Protein AF-A0AAN6LV69-F1 (afdb_monomer_lite)

InterPro domains:
  IPR002156 Ribonuclease H domain [PF00075] (558-699)
  IPR002156 Ribonuclease H domain [PS50879] (555-702)
  IPR012337 Ribonuclease H-like superfamily [SSF53098] (552-701)
  IPR036397 Ribonuclease H superfamily [G3DSA:3.30.420.10] (544-709)
  IPR053018 Elsinochrome Biosynthesis-Associated [PTHR37577] (8-251)

Sequence (725 aa):
MTVDFSGNCSVVPDTTPTDAGVAGAGTLLSFIITNFISLGLSAIIILLGLRKSTSAPICRKLLLSFSDQQIITGIGIQSIGLAKMKYMVPYHFFIIWLLSLLSTATNLATLLALVNDFKRDWVLRWLRQFFMLVNLLLGVLSGIFILQSVMKNLEPTLPIACVWEVEKRGTPSNAALSVAGTIAVIAGQVIVFVLSTLYLHTRTNPRWMKSLQAVGLVILFAMGVGATLRVVMTADQMHPTTNVEQLLDASVHQIWGSPRLANSKTNNLTLVPRNQQSYQQDIFTNGHQDPGSPRSGITSTPRRLLNSFSQEGTSRPLWNAASDLSERVLYSETPSVAPFAVSRKQDAAVAPHVALDVSAQDRENVEKNPFSYHARRLLSNRASESLQTRLAIALQNRSIAYQKMGKRAQIPMYTGPPKTRNEVQRRRSQHHVKPTVPPKARHEVRVRRSQYHVKPQPDVKIITGHKSLGIWKEKSAEKFNIRPELHLVNAAAALYDKRNIQTVVPNRYFKRFKTSSRKHRKRTSTFPGTIEVLTNKPICALENAYREHTAQKMDQSRLVLWTDGSASGGRKNDKYRGFAVAWRRTTEQGSWSGWEAAGYQVQGTKLDAQGMETLAIMKALVKALKLVRQTAGKIKAVAIYTDSTNALFIANRPNDALGRIIIEKARFLAQLGIKVSLHWCPGHSKIPGNELADMIAGMARSHIYGNNPEVIDLSDDDDEGEEDE

Radius of gyration: 42.27 Å; chains: 1; bounding box: 121×101×111 Å

Structure (mmCIF, N/CA/C/O backbone):
data_AF-A0AAN6LV69-F1
#
_entry.id   AF-A0AAN6LV69-F1
#
loop_
_atom_site.group_PDB
_atom_site.id
_atom_site.type_symbol
_atom_site.label_atom_id
_atom_site.label_alt_id
_atom_site.label_comp_id
_atom_site.label_asym_id
_atom_site.label_entity_id
_atom_site.label_seq_id
_atom_site.pdbx_PDB_ins_code
_atom_site.Cartn_x
_atom_site.Cartn_y
_atom_site.Cartn_z
_atom_site.occupancy
_atom_site.B_iso_or_equiv
_atom_site.auth_seq_id
_atom_site.auth_comp_id
_atom_site.auth_asym_id
_atom_site.auth_atom_id
_atom_site.pdbx_PDB_model_num
ATOM 1 N N . MET A 1 1 ? 13.427 10.797 -57.485 1.00 38.66 1 MET A N 1
ATOM 2 C CA . MET A 1 1 ? 14.099 9.483 -57.557 1.00 38.66 1 MET A CA 1
ATOM 3 C C . MET A 1 1 ? 13.641 8.650 -56.374 1.00 38.66 1 MET A C 1
ATOM 5 O O . MET A 1 1 ? 14.086 8.886 -55.260 1.00 38.66 1 MET A O 1
ATOM 9 N N . THR A 1 2 ? 12.693 7.744 -56.583 1.00 37.47 2 THR A N 1
ATOM 10 C CA . THR A 1 2 ? 12.351 6.701 -55.610 1.00 37.47 2 THR A CA 1
ATOM 11 C C . THR A 1 2 ? 13.364 5.580 -55.799 1.00 37.47 2 THR A C 1
ATOM 13 O O . THR A 1 2 ? 13.243 4.795 -56.733 1.00 37.47 2 THR A O 1
ATOM 16 N N . VAL A 1 3 ? 14.428 5.585 -54.996 1.00 46.69 3 VAL A N 1
ATOM 17 C CA . VAL A 1 3 ? 15.409 4.494 -54.981 1.00 46.69 3 VAL A CA 1
ATOM 18 C C . VAL A 1 3 ? 14.677 3.253 -54.477 1.00 46.69 3 VAL A C 1
ATOM 20 O O . VAL A 1 3 ? 14.207 3.232 -53.339 1.00 46.69 3 VAL A O 1
ATOM 23 N N . ASP A 1 4 ? 14.511 2.263 -55.350 1.00 47.59 4 ASP A N 1
ATOM 24 C CA . ASP A 1 4 ? 13.919 0.976 -55.005 1.00 47.59 4 ASP A CA 1
ATOM 25 C C . ASP A 1 4 ? 14.935 0.202 -54.156 1.00 47.59 4 ASP A C 1
ATOM 27 O O . ASP A 1 4 ? 15.836 -0.467 -54.658 1.00 47.59 4 ASP A O 1
ATOM 31 N N . PHE A 1 5 ? 14.858 0.371 -52.836 1.00 54.28 5 PHE A N 1
ATOM 32 C CA . PHE A 1 5 ? 15.688 -0.342 -51.863 1.00 54.28 5 PHE A CA 1
ATOM 33 C C . PHE A 1 5 ? 15.193 -1.785 -51.667 1.00 54.28 5 PHE A C 1
ATOM 35 O O . PHE A 1 5 ? 15.114 -2.290 -50.544 1.00 54.28 5 PHE A O 1
ATOM 42 N N . SER A 1 6 ? 14.829 -2.474 -52.746 1.00 50.66 6 SER A N 1
ATOM 43 C CA . SER A 1 6 ? 14.483 -3.888 -52.730 1.00 50.66 6 SER A CA 1
ATOM 44 C C . SER A 1 6 ? 15.731 -4.728 -52.423 1.00 50.66 6 SER A C 1
ATOM 46 O O . SER A 1 6 ? 16.336 -5.301 -53.319 1.00 50.66 6 SER A O 1
ATOM 48 N N . GLY A 1 7 ? 16.142 -4.756 -51.150 1.00 59.69 7 GLY A N 1
ATOM 49 C CA . GLY A 1 7 ? 16.901 -5.824 -50.493 1.00 59.69 7 GLY A CA 1
ATOM 50 C C . GLY A 1 7 ? 18.174 -6.339 -51.167 1.00 59.69 7 GLY A C 1
ATOM 51 O O . GLY A 1 7 ? 18.576 -7.450 -50.852 1.00 59.69 7 GLY A O 1
ATOM 52 N N . ASN A 1 8 ? 18.806 -5.607 -52.088 1.00 77.31 8 ASN A N 1
ATOM 53 C CA . ASN A 1 8 ? 19.965 -6.139 -52.793 1.00 77.31 8 ASN A CA 1
ATOM 54 C C . ASN A 1 8 ? 21.226 -5.995 -51.931 1.00 77.31 8 ASN A C 1
ATOM 56 O O . ASN A 1 8 ? 21.962 -5.015 -52.023 1.00 77.31 8 ASN A O 1
ATOM 60 N N . CYS A 1 9 ? 21.467 -6.993 -51.081 1.00 86.12 9 CYS A N 1
ATOM 61 C CA . CYS A 1 9 ? 22.616 -7.065 -50.181 1.00 86.12 9 CYS A CA 1
ATOM 62 C C . CYS A 1 9 ? 23.965 -7.254 -50.901 1.00 86.12 9 CYS A C 1
ATOM 64 O O . CYS A 1 9 ? 25.010 -7.291 -50.249 1.00 86.12 9 CYS A O 1
ATOM 66 N N . SER A 1 10 ? 23.960 -7.373 -52.234 1.00 85.50 10 SER A N 1
ATOM 67 C CA . SER A 1 10 ? 25.168 -7.471 -53.057 1.00 85.50 10 SER A CA 1
ATOM 68 C C . SER A 1 10 ? 25.791 -6.115 -53.398 1.00 85.50 10 SER A C 1
ATOM 70 O O . SER A 1 10 ? 26.981 -6.075 -53.701 1.00 85.50 10 SER A O 1
ATOM 72 N N . VAL A 1 11 ? 25.029 -5.015 -53.344 1.00 85.94 11 VAL A N 1
ATOM 73 C CA . VAL A 1 11 ? 25.514 -3.671 -53.702 1.00 85.94 11 VAL A CA 1
ATOM 74 C C . VAL A 1 11 ? 25.600 -2.808 -52.448 1.00 85.94 11 VAL A C 1
ATOM 76 O O . VAL A 1 11 ? 24.595 -2.554 -51.787 1.00 85.94 11 VAL A O 1
ATOM 79 N N . VAL A 1 12 ? 26.809 -2.358 -52.116 1.00 85.81 12 VAL A N 1
ATOM 80 C CA . VAL A 1 12 ? 27.063 -1.475 -50.972 1.00 85.81 12 VAL A CA 1
ATOM 81 C C . VAL A 1 12 ? 26.800 -0.030 -51.408 1.00 85.81 12 VAL A C 1
ATOM 83 O O . VAL A 1 12 ? 27.461 0.434 -52.334 1.00 85.81 12 VAL A O 1
ATOM 86 N N . PRO A 1 13 ? 25.842 0.692 -50.801 1.00 84.88 13 PRO A N 1
ATOM 87 C CA . PRO A 1 13 ? 25.619 2.095 -51.128 1.00 84.88 13 PRO A CA 1
ATOM 88 C C . PRO A 1 13 ? 26.738 2.976 -50.552 1.00 84.88 13 PRO A C 1
ATOM 90 O O . PRO A 1 13 ? 27.154 2.783 -49.406 1.00 84.88 13 PRO A O 1
ATOM 93 N N . ASP A 1 14 ? 27.171 3.981 -51.321 1.00 84.06 14 ASP A N 1
ATOM 94 C CA . ASP A 1 14 ? 28.260 4.898 -50.936 1.00 84.06 14 ASP A CA 1
ATOM 95 C C . ASP A 1 14 ? 27.889 5.811 -49.757 1.00 84.06 14 ASP A C 1
ATOM 97 O O . ASP A 1 14 ? 28.746 6.240 -48.987 1.00 84.06 14 ASP A O 1
ATOM 101 N N . THR A 1 15 ? 26.600 6.131 -49.603 1.00 84.25 15 THR A N 1
ATOM 102 C CA . THR A 1 15 ? 26.094 6.973 -48.512 1.00 84.25 15 THR A CA 1
ATOM 103 C C . THR A 1 15 ? 24.745 6.467 -48.015 1.00 84.25 15 THR A C 1
ATOM 105 O O . THR A 1 15 ? 23.971 5.860 -48.756 1.00 84.25 15 THR A O 1
ATOM 108 N N . THR A 1 16 ? 24.438 6.720 -46.742 1.00 82.56 16 THR A N 1
ATOM 109 C CA . THR A 1 16 ? 23.122 6.417 -46.173 1.00 82.56 16 THR A CA 1
ATOM 110 C C . THR A 1 16 ? 22.599 7.615 -45.387 1.00 82.56 16 THR A C 1
ATOM 112 O O . THR A 1 16 ? 23.330 8.144 -44.550 1.00 82.56 16 THR A O 1
ATOM 115 N N . PRO A 1 17 ? 21.350 8.057 -45.618 1.00 83.88 17 PRO A N 1
ATOM 116 C CA . PRO A 1 17 ? 20.771 9.159 -44.862 1.00 83.88 17 PRO A CA 1
ATOM 117 C C . PRO A 1 17 ? 20.508 8.766 -43.400 1.00 83.88 17 PRO A C 1
ATOM 119 O O . PRO A 1 17 ? 20.039 7.664 -43.108 1.00 83.88 17 PRO A O 1
ATOM 122 N N . THR A 1 18 ? 20.771 9.693 -42.479 1.00 82.12 18 THR A N 1
ATOM 123 C CA . THR A 1 18 ? 20.472 9.536 -41.048 1.00 82.12 18 THR A CA 1
ATOM 124 C C . THR A 1 18 ? 18.959 9.616 -40.804 1.00 82.12 18 THR A C 1
ATOM 126 O O . THR A 1 18 ? 18.309 10.569 -41.234 1.00 82.12 18 THR A O 1
ATOM 129 N N . ASP A 1 19 ? 18.376 8.645 -40.088 1.00 84.38 19 ASP A N 1
ATOM 130 C CA . ASP A 1 19 ? 16.957 8.688 -39.702 1.00 84.38 19 ASP A CA 1
ATOM 131 C C . ASP A 1 19 ? 16.803 9.551 -38.440 1.00 84.38 19 ASP A C 1
ATOM 133 O O . ASP A 1 19 ? 17.021 9.098 -37.310 1.00 84.38 19 ASP A O 1
ATOM 137 N N . ALA A 1 20 ? 16.409 10.812 -38.638 1.00 84.00 20 ALA A N 1
ATOM 138 C CA . ALA A 1 20 ? 16.188 11.777 -37.561 1.00 84.00 20 ALA A CA 1
ATOM 139 C C . ALA A 1 20 ? 15.114 11.330 -36.549 1.00 84.00 20 ALA A C 1
ATOM 141 O O . ALA A 1 20 ? 15.117 11.798 -35.413 1.00 84.00 20 ALA A O 1
ATOM 142 N N . GLY A 1 21 ? 14.214 10.408 -36.911 1.00 82.06 21 GLY A N 1
ATOM 143 C CA . GLY A 1 21 ? 13.233 9.858 -35.974 1.00 82.06 21 GLY A CA 1
ATOM 144 C C . GLY A 1 21 ? 13.863 8.954 -34.911 1.00 82.06 21 GLY A C 1
ATOM 145 O O . GLY A 1 21 ? 13.353 8.862 -33.795 1.00 82.06 21 GLY A O 1
ATOM 146 N N . VAL A 1 22 ? 14.990 8.317 -35.237 1.00 82.50 22 VAL A N 1
ATOM 147 C CA . VAL A 1 22 ? 15.671 7.339 -34.378 1.00 82.50 22 VAL A CA 1
ATOM 148 C C . VAL A 1 22 ? 16.916 7.929 -33.724 1.00 82.50 22 VAL A C 1
ATOM 150 O O . VAL A 1 22 ? 17.076 7.836 -32.509 1.00 82.50 22 VAL A O 1
ATOM 153 N N . ALA A 1 23 ? 17.786 8.542 -34.527 1.00 83.56 23 ALA A N 1
ATOM 154 C CA . ALA A 1 23 ? 19.046 9.133 -34.079 1.00 83.56 23 ALA A CA 1
ATOM 155 C C . ALA A 1 23 ? 18.967 10.664 -33.955 1.00 83.56 23 ALA A C 1
ATOM 157 O O . ALA A 1 23 ? 19.987 11.335 -33.824 1.00 83.56 23 ALA A O 1
ATOM 158 N N . GLY A 1 24 ? 17.761 11.238 -33.985 1.00 87.38 24 GLY A N 1
ATOM 159 C CA . GLY A 1 24 ? 17.574 12.667 -33.764 1.00 87.38 24 GLY A CA 1
ATOM 160 C C . GLY A 1 24 ? 18.045 13.085 -32.375 1.00 87.38 24 GLY A C 1
ATOM 161 O O . GLY A 1 24 ? 17.708 12.447 -31.373 1.00 87.38 24 GLY A O 1
ATOM 162 N N . ALA A 1 25 ? 18.771 14.202 -32.310 1.00 85.00 25 ALA A N 1
ATOM 163 C CA . ALA A 1 25 ? 19.304 14.748 -31.063 1.00 85.00 25 ALA A CA 1
ATOM 164 C C . ALA A 1 25 ? 18.219 14.914 -29.983 1.00 85.00 25 ALA A C 1
ATOM 166 O O . ALA A 1 25 ? 18.448 14.570 -28.827 1.00 85.00 25 ALA A O 1
ATOM 167 N N . GLY A 1 26 ? 17.010 15.350 -30.360 1.00 88.56 26 GLY A N 1
ATOM 168 C CA . GLY A 1 26 ? 15.880 15.481 -29.435 1.00 88.56 26 GLY A CA 1
ATOM 169 C C . GLY A 1 26 ? 15.430 14.150 -28.821 1.00 88.56 26 GLY A C 1
ATOM 170 O O . GLY A 1 26 ? 15.211 14.077 -27.610 1.00 88.56 26 GLY A O 1
ATOM 171 N N . THR A 1 27 ? 15.342 13.084 -29.625 1.00 89.56 27 THR A N 1
ATOM 172 C CA . THR A 1 27 ? 14.969 11.739 -29.154 1.00 89.56 27 THR A CA 1
ATOM 173 C C . THR A 1 27 ? 16.030 11.191 -28.204 1.00 89.56 27 THR A C 1
ATOM 175 O O . THR A 1 27 ? 15.694 10.740 -27.106 1.00 89.56 27 THR A O 1
ATOM 178 N N . LEU A 1 28 ? 17.308 11.293 -28.588 1.00 89.62 28 LEU A N 1
ATOM 179 C CA . LEU A 1 28 ? 18.441 10.837 -27.779 1.00 89.62 28 LEU A CA 1
ATOM 180 C C . LEU A 1 28 ? 18.519 11.589 -26.448 1.00 89.62 28 LEU A C 1
ATOM 182 O O . LEU A 1 28 ? 18.548 10.969 -25.384 1.00 89.62 28 LEU A O 1
ATOM 186 N N . LEU A 1 29 ? 18.487 12.921 -26.495 1.00 90.00 29 LEU A N 1
ATOM 187 C CA . LEU A 1 29 ? 18.603 13.767 -25.314 1.00 90.00 29 LEU A CA 1
ATOM 188 C C . LEU A 1 29 ? 17.430 13.555 -24.353 1.00 90.00 29 L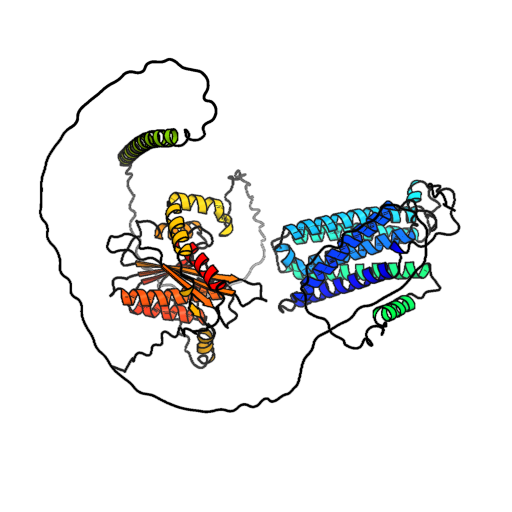EU A C 1
ATOM 190 O O . LEU A 1 29 ? 17.642 13.398 -23.151 1.00 90.00 29 LEU A O 1
ATOM 194 N N . SER A 1 30 ? 16.198 13.489 -24.868 1.00 92.19 30 SER A N 1
ATOM 195 C CA . SER A 1 30 ? 15.010 13.232 -24.047 1.00 92.19 30 SER A CA 1
ATOM 196 C C . SER A 1 30 ? 15.108 11.887 -23.324 1.00 92.19 30 SER A C 1
ATOM 198 O O . SER A 1 30 ? 14.828 11.801 -22.121 1.00 92.19 30 SER A O 1
ATOM 200 N N . PHE A 1 31 ? 15.575 10.844 -24.018 1.00 92.44 31 PHE A N 1
ATOM 201 C CA . PHE A 1 31 ? 15.775 9.528 -23.418 1.00 92.44 31 PHE A CA 1
ATOM 202 C C . PHE A 1 31 ? 16.844 9.540 -22.329 1.00 92.44 31 PHE A C 1
ATOM 204 O O . PHE A 1 31 ? 16.603 9.033 -21.231 1.00 92.44 31 PHE A O 1
ATOM 211 N N . ILE A 1 32 ? 18.000 10.137 -22.617 1.00 93.25 32 ILE A N 1
ATOM 212 C CA . ILE A 1 32 ? 19.140 10.194 -21.701 1.00 93.25 32 ILE A CA 1
ATOM 213 C C . ILE A 1 32 ? 18.775 10.994 -20.442 1.00 93.25 32 ILE A C 1
ATOM 215 O O . ILE A 1 32 ? 18.945 10.498 -19.326 1.00 93.25 32 ILE A O 1
ATOM 219 N N . ILE A 1 33 ? 18.192 12.189 -20.592 1.00 94.50 33 ILE A N 1
ATOM 220 C CA . ILE A 1 33 ? 17.775 13.030 -19.458 1.00 94.50 33 ILE A CA 1
ATOM 221 C C . ILE A 1 33 ? 16.739 12.301 -18.598 1.00 94.50 33 ILE A C 1
ATOM 223 O O . ILE A 1 33 ? 16.885 12.215 -17.376 1.00 94.50 33 ILE A O 1
ATOM 227 N N . THR A 1 34 ? 15.701 11.736 -19.222 1.00 94.62 34 THR A N 1
ATOM 228 C CA . THR A 1 34 ? 14.639 11.029 -18.492 1.00 94.62 34 THR A CA 1
ATOM 229 C C . THR A 1 34 ? 15.190 9.816 -17.740 1.00 94.62 34 THR A C 1
ATOM 231 O O . THR A 1 34 ? 14.766 9.549 -16.610 1.00 94.62 34 THR A O 1
ATOM 234 N N . ASN A 1 35 ? 16.162 9.105 -18.321 1.00 94.94 35 ASN A N 1
ATOM 235 C CA . ASN A 1 35 ? 16.847 7.989 -17.676 1.00 94.94 35 ASN A CA 1
ATOM 236 C C . ASN A 1 35 ? 17.596 8.442 -16.413 1.00 94.94 35 ASN A C 1
ATOM 238 O O . ASN A 1 35 ? 17.345 7.905 -15.332 1.00 94.94 35 ASN A O 1
ATOM 242 N N . PHE A 1 36 ? 18.433 9.480 -16.506 1.00 95.25 36 PHE A N 1
ATOM 243 C CA . PHE A 1 36 ? 19.187 9.984 -15.354 1.00 95.25 36 PHE A CA 1
ATOM 244 C C . PHE A 1 36 ? 18.290 10.542 -14.251 1.00 95.25 36 PHE A C 1
ATOM 246 O O . PHE A 1 36 ? 18.520 10.253 -13.074 1.00 95.25 36 PHE A O 1
ATOM 253 N N . ILE A 1 37 ? 17.229 11.275 -14.605 1.00 96.56 37 ILE A N 1
ATOM 254 C CA . ILE A 1 37 ? 16.242 11.752 -13.628 1.00 96.56 37 ILE A CA 1
ATOM 255 C C . ILE A 1 37 ? 15.579 10.561 -12.927 1.00 96.56 37 ILE A C 1
ATOM 257 O O . ILE A 1 37 ? 15.453 10.554 -11.701 1.00 96.56 37 ILE A O 1
ATOM 261 N N . SER A 1 38 ? 15.197 9.523 -13.670 1.00 96.56 38 SER A N 1
ATOM 262 C CA . SER A 1 38 ? 14.543 8.339 -13.103 1.00 96.56 38 SER A CA 1
ATOM 263 C C . SER A 1 38 ? 15.477 7.526 -12.199 1.00 96.56 38 SER A C 1
ATOM 265 O O . SER A 1 38 ? 15.077 7.099 -11.110 1.00 96.56 38 SER A O 1
ATOM 267 N N . LEU A 1 39 ? 16.742 7.352 -12.591 1.00 95.25 39 LEU A N 1
ATOM 268 C CA . LEU A 1 39 ? 17.764 6.714 -11.758 1.00 95.25 39 LEU A CA 1
ATOM 269 C C . LEU A 1 39 ? 18.048 7.537 -10.493 1.00 95.25 39 LEU A C 1
ATOM 271 O O . LEU A 1 39 ? 18.085 6.976 -9.396 1.00 95.25 39 LEU A O 1
ATOM 275 N N . GLY A 1 40 ? 18.156 8.863 -10.613 1.00 96.31 40 GLY A N 1
ATOM 276 C CA . GLY A 1 40 ? 18.346 9.776 -9.485 1.00 96.31 40 GLY A CA 1
ATOM 277 C C . GLY A 1 40 ? 17.176 9.747 -8.497 1.00 96.31 40 GLY A C 1
ATOM 278 O O . GLY A 1 40 ? 17.378 9.595 -7.292 1.00 96.31 40 GLY A O 1
ATOM 279 N N . LEU A 1 41 ? 15.934 9.799 -8.988 1.00 96.31 41 LEU A N 1
ATOM 280 C CA . LEU A 1 41 ? 14.736 9.671 -8.153 1.00 96.31 41 LEU A CA 1
ATOM 281 C C . LEU A 1 41 ? 14.668 8.303 -7.460 1.00 96.31 41 LEU A C 1
ATOM 283 O O . LEU A 1 41 ? 14.328 8.233 -6.275 1.00 96.31 41 LEU A O 1
ATOM 287 N N . SER A 1 42 ? 15.030 7.227 -8.165 1.00 96.19 42 SER A N 1
ATOM 288 C CA . SER A 1 42 ? 15.121 5.878 -7.590 1.00 96.19 42 SER A CA 1
ATOM 289 C C . SER A 1 42 ? 16.157 5.825 -6.465 1.00 96.19 42 SER A C 1
ATOM 291 O O . SER A 1 42 ? 15.860 5.324 -5.377 1.00 96.19 42 SER A O 1
ATOM 293 N N . ALA A 1 43 ? 17.335 6.416 -6.684 1.00 95.62 43 ALA A N 1
ATOM 294 C CA . ALA A 1 43 ? 18.396 6.507 -5.690 1.00 95.62 43 ALA A CA 1
ATOM 295 C C . ALA A 1 43 ? 17.958 7.286 -4.447 1.00 95.62 43 ALA A C 1
ATOM 297 O O . ALA A 1 43 ? 18.103 6.792 -3.328 1.00 95.62 43 ALA A O 1
ATOM 298 N N . ILE A 1 44 ? 17.337 8.454 -4.630 1.00 94.88 44 ILE A N 1
ATOM 299 C CA . ILE A 1 44 ? 16.800 9.271 -3.534 1.00 94.88 44 ILE A CA 1
ATOM 300 C C . ILE A 1 44 ? 15.784 8.467 -2.712 1.00 94.88 44 ILE A C 1
ATOM 302 O O . ILE A 1 44 ? 15.862 8.445 -1.484 1.00 94.88 44 ILE A O 1
ATOM 306 N N . ILE A 1 45 ? 14.847 7.767 -3.360 1.00 93.75 45 ILE A N 1
ATOM 307 C CA . ILE A 1 45 ? 13.823 6.973 -2.662 1.00 93.75 45 ILE A CA 1
ATOM 308 C C . ILE A 1 45 ? 14.455 5.831 -1.854 1.00 93.75 45 ILE A C 1
ATOM 310 O O . ILE A 1 45 ? 14.051 5.606 -0.707 1.00 93.75 45 ILE A O 1
ATOM 314 N N . ILE A 1 46 ? 15.441 5.130 -2.418 1.00 92.50 46 ILE A N 1
ATOM 315 C CA . ILE A 1 46 ? 16.140 4.029 -1.743 1.00 92.50 46 ILE A CA 1
ATOM 316 C C . ILE A 1 46 ? 16.958 4.562 -0.555 1.00 92.50 46 ILE A C 1
ATOM 318 O O . ILE A 1 46 ? 16.809 4.054 0.558 1.00 92.50 46 ILE A O 1
ATOM 322 N N . LEU A 1 47 ? 17.739 5.633 -0.739 1.00 91.12 47 LEU A N 1
ATOM 323 C CA . LEU A 1 47 ? 18.548 6.257 0.318 1.00 91.12 47 LEU A CA 1
ATOM 324 C C . LEU A 1 47 ? 17.688 6.803 1.470 1.00 91.12 47 LEU A C 1
ATOM 326 O O . LEU A 1 47 ? 18.005 6.586 2.644 1.00 91.12 47 LEU A O 1
ATOM 330 N N . LEU A 1 48 ? 16.557 7.447 1.163 1.00 90.62 48 LEU A N 1
ATOM 331 C CA . LEU A 1 48 ? 15.595 7.886 2.180 1.00 90.62 48 LEU A CA 1
ATOM 332 C C . LEU A 1 48 ? 14.986 6.695 2.937 1.00 90.62 48 LEU A C 1
ATOM 334 O O . LEU A 1 48 ? 14.815 6.759 4.157 1.00 90.62 48 LEU A O 1
ATOM 338 N N . GLY A 1 49 ? 14.730 5.580 2.244 1.00 87.31 49 GLY A N 1
ATOM 339 C CA . GLY A 1 49 ? 14.281 4.323 2.851 1.00 87.31 49 GLY A CA 1
ATOM 340 C C . GLY A 1 49 ? 15.302 3.689 3.808 1.00 87.31 49 GLY A C 1
ATOM 341 O O . GLY A 1 49 ? 14.917 3.023 4.780 1.00 87.31 49 GLY A O 1
ATOM 342 N N . LEU A 1 50 ? 16.601 3.921 3.587 1.00 85.88 50 LEU A N 1
ATOM 343 C CA . LEU A 1 50 ? 17.666 3.504 4.504 1.00 85.88 50 LEU A CA 1
ATOM 344 C C . LEU A 1 50 ? 17.705 4.379 5.766 1.00 85.88 50 LEU A C 1
ATOM 346 O O . LEU A 1 50 ? 17.809 3.838 6.867 1.00 85.88 50 LEU A O 1
ATOM 350 N N . ARG A 1 51 ? 17.521 5.702 5.636 1.00 83.62 51 ARG A N 1
ATOM 351 C CA . ARG A 1 51 ? 17.604 6.680 6.745 1.00 83.62 51 ARG A CA 1
ATOM 352 C C . ARG A 1 51 ? 16.398 6.716 7.703 1.00 83.62 51 ARG A C 1
ATOM 354 O O . ARG A 1 51 ? 16.324 7.606 8.540 1.00 83.62 51 ARG A O 1
ATOM 361 N N . LYS A 1 52 ? 15.447 5.772 7.613 1.00 77.44 52 LYS A N 1
ATOM 362 C CA . LYS A 1 52 ? 14.178 5.743 8.391 1.00 77.44 52 LYS A CA 1
ATOM 363 C C . LYS A 1 52 ? 13.305 7.012 8.261 1.00 77.44 52 LYS A C 1
ATOM 365 O O . LYS A 1 52 ? 12.297 7.112 8.959 1.00 77.44 52 LYS A O 1
ATOM 370 N N . SER A 1 53 ? 13.642 7.951 7.375 1.00 62.66 53 SER A N 1
ATOM 371 C CA . SER A 1 53 ? 12.900 9.203 7.209 1.00 62.66 53 SER A CA 1
ATOM 372 C C . SER A 1 53 ? 11.684 9.004 6.301 1.00 62.66 53 SER A C 1
ATOM 374 O O . SER A 1 53 ? 11.704 8.234 5.339 1.00 62.66 53 SER A O 1
ATOM 376 N N . THR A 1 54 ? 10.580 9.654 6.657 1.00 56.56 54 THR A N 1
ATOM 377 C CA . THR A 1 54 ? 9.266 9.472 6.041 1.00 56.56 54 THR A CA 1
ATOM 378 C C . THR A 1 54 ? 9.183 9.976 4.601 1.00 56.56 54 THR A C 1
ATOM 380 O O . THR A 1 54 ? 9.601 11.081 4.291 1.00 56.56 54 THR A O 1
ATOM 383 N N . SER A 1 55 ? 8.545 9.141 3.771 1.00 56.03 55 SER A N 1
ATOM 384 C CA . SER A 1 55 ? 7.854 9.381 2.495 1.00 56.03 55 SER A CA 1
ATOM 385 C C . SER A 1 55 ? 8.234 10.637 1.693 1.00 56.03 55 SER A C 1
ATOM 387 O O . SER A 1 55 ? 7.795 11.734 2.017 1.00 56.03 55 SER A O 1
ATOM 389 N N . ALA A 1 56 ? 8.861 10.421 0.528 1.00 80.69 56 ALA A N 1
ATOM 390 C CA . ALA A 1 56 ? 8.900 11.355 -0.604 1.00 80.69 56 ALA A CA 1
ATOM 391 C C . ALA A 1 56 ? 7.793 11.011 -1.636 1.00 80.69 56 ALA A C 1
ATOM 393 O O . ALA A 1 56 ? 8.056 10.377 -2.658 1.00 80.69 56 ALA A O 1
ATOM 394 N N . PRO A 1 57 ? 6.518 11.354 -1.374 1.00 88.19 57 PRO A N 1
ATOM 395 C CA . PRO A 1 57 ? 5.380 10.967 -2.212 1.00 88.19 57 PRO A CA 1
ATOM 396 C C . PRO A 1 57 ? 5.393 11.623 -3.596 1.00 88.19 57 PRO A C 1
ATOM 398 O O . PRO A 1 57 ? 4.765 11.100 -4.508 1.00 88.19 57 PRO A O 1
ATOM 401 N N . ILE A 1 58 ? 6.066 12.769 -3.745 1.00 91.12 58 ILE A N 1
ATOM 402 C CA . ILE A 1 58 ? 6.190 13.470 -5.029 1.00 91.12 58 ILE A CA 1
ATOM 403 C C . ILE A 1 58 ? 7.161 12.705 -5.934 1.00 91.12 58 ILE A C 1
ATOM 405 O O . ILE A 1 58 ? 6.767 12.301 -7.022 1.00 91.12 58 ILE A O 1
ATOM 409 N N . CYS A 1 59 ? 8.363 12.384 -5.438 1.00 92.25 59 CYS A N 1
ATOM 410 C CA . CYS A 1 59 ? 9.358 11.597 -6.175 1.00 92.25 59 CYS A CA 1
ATOM 411 C C . CYS A 1 59 ? 8.798 10.257 -6.661 1.00 92.25 59 CYS A C 1
ATOM 413 O O . CYS A 1 59 ? 9.065 9.859 -7.784 1.00 92.25 59 CYS A O 1
ATOM 415 N N . ARG A 1 60 ? 7.976 9.583 -5.843 1.00 93.94 60 ARG A N 1
ATOM 416 C CA . ARG A 1 60 ? 7.337 8.309 -6.219 1.00 93.94 60 ARG A CA 1
ATOM 417 C C . ARG A 1 60 ? 6.395 8.449 -7.413 1.00 93.94 60 ARG A C 1
ATOM 419 O O . ARG A 1 60 ? 6.426 7.609 -8.302 1.00 93.94 60 ARG A O 1
ATOM 426 N N . LYS A 1 61 ? 5.570 9.502 -7.437 1.00 94.19 61 LYS A N 1
ATOM 427 C CA . LYS A 1 61 ? 4.635 9.756 -8.543 1.00 94.19 61 LYS A CA 1
ATOM 428 C C . LYS A 1 61 ? 5.364 10.156 -9.823 1.00 94.19 61 LYS A C 1
ATOM 430 O O . LYS A 1 61 ? 5.024 9.646 -10.882 1.00 94.19 61 LYS A O 1
ATOM 435 N N . LEU A 1 62 ? 6.366 11.029 -9.707 1.00 95.38 62 LEU A N 1
ATOM 436 C CA . LEU A 1 62 ? 7.193 11.441 -10.843 1.00 95.38 62 LEU A CA 1
ATOM 437 C C . LEU A 1 62 ? 7.944 10.248 -11.438 1.00 95.38 62 LEU A C 1
ATOM 439 O O . LEU A 1 62 ? 7.876 10.024 -12.639 1.00 95.38 62 LEU A O 1
ATOM 443 N N . LEU A 1 63 ? 8.582 9.438 -10.589 1.00 95.81 63 LEU A N 1
ATOM 444 C CA . LEU A 1 63 ? 9.305 8.246 -11.022 1.00 95.81 63 LEU A CA 1
ATOM 445 C C . LEU A 1 63 ? 8.389 7.242 -11.733 1.00 95.81 63 LEU A C 1
ATOM 447 O O . LEU A 1 63 ? 8.773 6.686 -12.758 1.00 95.81 63 LEU A O 1
ATOM 451 N N . LEU A 1 64 ? 7.176 7.028 -11.212 1.00 94.38 64 LEU A N 1
ATOM 452 C CA . LEU A 1 64 ? 6.195 6.157 -11.857 1.00 94.38 64 LEU A CA 1
ATOM 453 C C . LEU A 1 64 ? 5.836 6.679 -13.258 1.00 94.38 64 LEU A C 1
ATOM 455 O O . LEU A 1 64 ? 5.930 5.926 -14.220 1.00 94.38 64 LEU A O 1
ATOM 459 N N . SER A 1 65 ? 5.535 7.978 -13.374 1.00 95.38 65 SER A N 1
ATOM 460 C CA . SER A 1 65 ? 5.192 8.623 -14.647 1.00 95.38 65 SER A CA 1
ATOM 461 C C . SER A 1 65 ? 6.319 8.540 -15.681 1.00 95.38 65 SER A C 1
ATOM 463 O O . SER A 1 65 ? 6.059 8.201 -16.831 1.00 95.38 65 SER A O 1
ATOM 465 N N . PHE A 1 66 ? 7.566 8.832 -15.295 1.00 95.69 66 PHE A N 1
ATOM 466 C CA . PHE A 1 66 ? 8.702 8.784 -16.222 1.00 95.69 66 PHE A CA 1
ATOM 467 C C . PHE A 1 66 ? 9.013 7.363 -16.685 1.00 95.69 66 PHE A C 1
ATOM 469 O O . PHE A 1 66 ? 9.284 7.141 -17.861 1.00 95.69 66 PHE A O 1
ATOM 476 N N . SER A 1 67 ? 8.926 6.391 -15.778 1.00 96.19 67 SER A N 1
ATOM 477 C CA . SER A 1 67 ? 9.121 4.980 -16.103 1.00 96.19 67 SER A CA 1
ATOM 478 C C . SER A 1 67 ? 8.025 4.451 -17.040 1.00 96.19 67 SER A C 1
ATOM 480 O O . SER A 1 67 ? 8.344 3.723 -17.975 1.00 96.19 67 SER A O 1
ATOM 482 N N . ASP A 1 68 ? 6.765 4.856 -16.856 1.00 95.19 68 ASP A N 1
ATOM 483 C CA . ASP A 1 68 ? 5.662 4.454 -17.743 1.00 95.19 68 ASP A CA 1
ATOM 484 C C . ASP A 1 68 ? 5.767 5.100 -19.140 1.00 95.19 68 ASP A C 1
ATOM 486 O O . ASP A 1 68 ? 5.425 4.478 -20.141 1.00 95.19 68 ASP A O 1
ATOM 490 N N . GLN A 1 69 ? 6.294 6.323 -19.244 1.00 95.12 69 GLN A N 1
ATOM 491 C CA . GLN A 1 69 ? 6.600 6.920 -20.548 1.00 95.12 69 GLN A CA 1
ATOM 492 C C . GLN A 1 69 ? 7.761 6.185 -21.230 1.00 95.12 69 GLN A C 1
ATOM 494 O O . GLN A 1 69 ? 7.626 5.763 -22.374 1.00 95.12 69 GLN A O 1
ATOM 499 N N . GLN A 1 70 ? 8.860 5.957 -20.503 1.00 94.69 70 GLN A N 1
ATOM 500 C CA . GLN A 1 70 ? 10.070 5.289 -20.999 1.00 94.69 70 GLN A CA 1
ATOM 501 C C . GLN A 1 70 ? 9.836 3.860 -21.496 1.00 94.69 70 GLN A C 1
ATOM 503 O O . GLN A 1 70 ? 10.490 3.418 -22.441 1.00 94.69 70 GLN A O 1
ATOM 508 N N . ILE A 1 71 ? 8.933 3.106 -20.862 1.00 95.62 71 ILE A N 1
ATOM 509 C CA . ILE A 1 71 ? 8.643 1.735 -21.294 1.00 95.62 71 ILE A CA 1
ATOM 510 C C . ILE A 1 71 ? 7.878 1.711 -22.619 1.00 95.62 71 ILE A C 1
ATOM 512 O O . ILE A 1 71 ? 8.215 0.928 -23.503 1.00 95.62 71 ILE A O 1
ATOM 516 N N . ILE A 1 72 ? 6.893 2.599 -22.787 1.00 95.88 72 ILE A N 1
ATOM 517 C CA . ILE A 1 72 ? 6.087 2.678 -24.009 1.00 95.88 72 ILE A CA 1
ATOM 518 C C . ILE A 1 72 ? 6.939 3.209 -25.162 1.00 95.88 72 ILE A C 1
ATOM 520 O O . ILE A 1 72 ? 6.929 2.630 -26.247 1.00 95.88 72 ILE A O 1
ATOM 524 N N . THR A 1 73 ? 7.719 4.269 -24.927 1.00 94.31 73 THR A N 1
ATOM 525 C CA . THR A 1 73 ? 8.617 4.816 -25.951 1.00 94.31 73 THR A CA 1
ATOM 526 C C . THR A 1 73 ? 9.727 3.833 -26.314 1.00 94.31 73 THR A C 1
ATOM 528 O O . THR A 1 73 ? 10.049 3.705 -27.491 1.00 94.31 73 THR A O 1
ATOM 531 N N . GLY A 1 74 ? 10.271 3.091 -25.341 1.00 94.31 74 GLY A N 1
ATOM 532 C CA . GLY A 1 74 ? 11.275 2.050 -25.579 1.00 94.31 74 GLY A CA 1
ATOM 533 C C . GLY A 1 74 ? 10.757 0.946 -26.502 1.00 94.31 74 GLY A C 1
ATOM 534 O O . GLY A 1 74 ? 11.357 0.685 -27.545 1.00 94.31 74 GLY A O 1
ATOM 535 N N . ILE A 1 75 ? 9.590 0.377 -26.181 1.00 96.81 75 ILE A N 1
ATOM 536 C CA . ILE A 1 75 ? 8.926 -0.636 -27.019 1.00 96.81 75 ILE A CA 1
ATOM 537 C C . ILE A 1 75 ? 8.628 -0.076 -28.415 1.00 96.81 75 ILE A C 1
ATOM 539 O O . ILE A 1 75 ? 8.866 -0.755 -29.415 1.00 96.81 75 ILE A O 1
ATOM 543 N N . GLY A 1 76 ? 8.134 1.163 -28.497 1.00 95.88 76 GLY A N 1
ATOM 544 C CA . GLY A 1 76 ? 7.821 1.823 -29.763 1.00 95.88 76 GLY A CA 1
ATOM 545 C C . GLY A 1 76 ? 9.043 1.968 -30.670 1.00 95.88 76 GLY A C 1
ATOM 546 O O . GLY A 1 76 ? 9.001 1.543 -31.822 1.00 95.88 76 GLY A O 1
ATOM 547 N N . ILE A 1 77 ? 10.155 2.492 -30.145 1.00 94.75 77 ILE A N 1
ATOM 548 C CA . ILE A 1 77 ? 11.391 2.691 -30.917 1.00 94.75 77 ILE A CA 1
ATOM 549 C C . ILE A 1 77 ? 11.973 1.350 -31.386 1.00 94.75 77 ILE A C 1
ATOM 551 O O . ILE A 1 77 ? 12.375 1.230 -32.543 1.00 94.75 77 ILE A O 1
ATOM 555 N N . GLN A 1 78 ? 11.962 0.316 -30.540 1.00 96.00 78 GLN A N 1
ATOM 556 C CA . GLN A 1 78 ? 12.402 -1.022 -30.953 1.00 96.00 78 GLN A CA 1
ATOM 557 C C . GLN A 1 78 ? 11.516 -1.625 -32.040 1.00 96.00 78 GLN A C 1
ATOM 559 O O . GLN A 1 78 ? 12.022 -2.215 -32.992 1.00 96.00 78 GLN A O 1
ATOM 564 N N . SER A 1 79 ? 10.202 -1.445 -31.920 1.00 96.62 79 SER A N 1
ATOM 565 C CA . SER A 1 79 ? 9.244 -1.918 -32.920 1.00 96.62 79 SER A CA 1
ATOM 566 C C . SER A 1 79 ? 9.462 -1.220 -34.265 1.00 96.62 79 SER A C 1
ATOM 568 O O . SER A 1 79 ? 9.455 -1.881 -35.299 1.00 96.62 79 SER A O 1
ATOM 570 N N . ILE A 1 80 ? 9.738 0.091 -34.259 1.00 94.62 80 ILE A N 1
ATOM 571 C CA . ILE A 1 80 ? 10.092 0.855 -35.466 1.00 94.62 80 ILE A CA 1
ATOM 572 C C . ILE A 1 80 ? 11.411 0.350 -36.063 1.00 94.62 80 ILE A C 1
ATOM 574 O O . ILE A 1 80 ? 11.489 0.166 -37.276 1.00 94.62 80 ILE A O 1
ATOM 578 N N . GLY A 1 81 ? 12.424 0.083 -35.233 1.00 94.19 81 GLY A N 1
ATOM 579 C CA . GLY A 1 81 ? 13.702 -0.477 -35.680 1.00 94.19 81 GLY A CA 1
ATOM 580 C C . GLY A 1 81 ? 13.541 -1.818 -36.391 1.00 94.19 81 GLY A C 1
ATOM 581 O O . GLY A 1 81 ? 14.081 -2.012 -37.478 1.00 94.19 81 GLY A O 1
ATOM 582 N N . LEU A 1 82 ? 12.746 -2.723 -35.813 1.00 94.62 82 LEU A N 1
ATOM 583 C CA . LEU A 1 82 ? 12.441 -4.019 -36.422 1.00 94.62 82 LEU A CA 1
ATOM 584 C C . LEU A 1 82 ? 11.589 -3.874 -37.688 1.00 94.62 82 LEU A C 1
ATOM 586 O O . LEU A 1 82 ? 11.875 -4.525 -38.686 1.00 94.62 82 LEU A O 1
ATOM 590 N N . ALA A 1 83 ? 10.590 -2.989 -37.699 1.00 95.19 83 ALA A N 1
ATOM 591 C CA . ALA A 1 83 ? 9.766 -2.744 -38.884 1.00 95.19 83 ALA A CA 1
ATOM 592 C C . ALA A 1 83 ? 10.580 -2.160 -40.054 1.00 95.19 83 ALA A C 1
ATOM 594 O O . ALA A 1 83 ? 10.342 -2.498 -41.213 1.00 95.19 83 ALA A O 1
ATOM 595 N N . LYS A 1 84 ? 11.574 -1.313 -39.757 1.00 93.19 84 LYS A N 1
ATOM 596 C CA . LYS A 1 84 ? 12.470 -0.690 -40.741 1.00 93.19 84 LYS A CA 1
ATOM 597 C C . LYS A 1 84 ? 13.775 -1.463 -40.975 1.00 93.19 84 LYS A C 1
ATOM 599 O O . LYS A 1 84 ? 14.673 -0.937 -41.630 1.00 93.19 84 LYS A O 1
ATOM 604 N N . MET A 1 85 ? 13.899 -2.710 -40.513 1.00 92.56 85 MET A N 1
ATOM 605 C CA . MET A 1 85 ? 15.153 -3.482 -40.594 1.00 92.56 85 MET A CA 1
ATOM 606 C C . MET A 1 85 ? 15.725 -3.634 -42.018 1.00 92.56 85 MET A C 1
ATOM 608 O O . MET A 1 85 ? 16.928 -3.813 -42.185 1.00 92.56 85 MET A O 1
ATOM 612 N N . LYS A 1 86 ? 14.879 -3.544 -43.054 1.00 90.56 86 LYS A N 1
ATOM 613 C CA . LYS A 1 86 ? 15.290 -3.623 -44.467 1.00 90.56 86 LYS A CA 1
ATOM 614 C C . LYS A 1 86 ? 16.013 -2.378 -44.985 1.00 90.56 86 LYS A C 1
ATOM 616 O O . LYS A 1 86 ? 16.695 -2.468 -45.995 1.00 90.56 86 LYS A O 1
ATOM 621 N N . TYR A 1 87 ? 15.862 -1.244 -44.308 1.00 89.50 87 TYR A N 1
ATOM 622 C CA . TYR A 1 87 ? 16.388 0.053 -44.753 1.00 89.50 87 TYR A CA 1
ATOM 623 C C . TYR A 1 87 ? 17.295 0.709 -43.711 1.00 89.50 87 TYR A C 1
ATOM 625 O O . TYR A 1 87 ? 17.993 1.674 -44.001 1.00 89.50 87 TYR A O 1
ATOM 633 N N . MET A 1 88 ? 17.268 0.210 -42.476 1.00 91.25 88 MET A N 1
ATOM 634 C CA . MET A 1 88 ? 18.010 0.785 -41.369 1.00 91.25 88 MET A CA 1
ATOM 635 C C . MET A 1 88 ? 19.412 0.190 -41.289 1.00 91.25 88 MET A C 1
ATOM 637 O O . MET A 1 88 ? 19.580 -1.029 -41.235 1.00 91.25 88 MET A O 1
ATOM 641 N N . VAL A 1 89 ? 20.418 1.058 -41.237 1.00 92.69 89 VAL A N 1
ATOM 642 C CA . VAL A 1 89 ? 21.813 0.641 -41.054 1.00 92.69 89 VAL A CA 1
ATOM 643 C C . VAL A 1 89 ? 22.069 0.113 -39.635 1.00 92.69 89 VAL A C 1
ATOM 645 O O . VAL A 1 89 ? 21.433 0.586 -38.681 1.00 92.69 89 VAL A O 1
ATOM 648 N N . PRO A 1 90 ? 23.034 -0.813 -39.461 1.00 92.50 90 PRO A N 1
ATOM 649 C CA . PRO A 1 90 ? 23.412 -1.399 -38.178 1.00 92.50 90 PRO A CA 1
ATOM 650 C C . PRO A 1 90 ? 23.657 -0.375 -37.074 1.00 92.50 90 PRO A C 1
ATOM 652 O O . PRO A 1 90 ? 23.318 -0.623 -35.924 1.00 92.50 90 PRO A O 1
ATOM 655 N N . TYR A 1 91 ? 24.188 0.795 -37.420 1.00 90.19 91 TYR A N 1
ATOM 656 C CA . TYR A 1 91 ? 24.435 1.885 -36.483 1.00 90.19 91 TYR A CA 1
ATOM 657 C C . TYR A 1 91 ? 23.158 2.425 -35.811 1.00 90.19 91 TYR A C 1
ATOM 659 O O . TYR A 1 91 ? 23.074 2.481 -34.583 1.00 90.19 91 TYR A O 1
ATOM 667 N N . HIS A 1 92 ? 22.136 2.785 -36.594 1.00 92.12 92 HIS A N 1
ATOM 668 C CA . HIS A 1 92 ? 20.866 3.282 -36.048 1.00 92.12 92 HIS A CA 1
ATOM 669 C C . HIS A 1 92 ? 20.192 2.190 -35.215 1.00 92.12 92 HIS A C 1
ATOM 671 O O . HIS A 1 92 ? 19.650 2.446 -34.141 1.00 92.12 92 HIS A O 1
ATOM 677 N N . PHE A 1 93 ? 20.300 0.949 -35.685 1.00 94.25 93 PHE A N 1
ATOM 678 C CA . PHE A 1 93 ? 19.803 -0.217 -34.976 1.00 94.25 93 PHE A CA 1
ATOM 679 C C . PHE A 1 93 ? 20.546 -0.454 -33.645 1.00 94.25 93 PHE A C 1
ATOM 681 O O . PHE A 1 93 ? 19.932 -0.805 -32.636 1.00 94.25 93 PHE A O 1
ATOM 688 N N . PHE A 1 94 ? 21.853 -0.186 -33.601 1.00 94.12 94 PHE A N 1
ATOM 689 C CA . PHE A 1 94 ? 22.675 -0.257 -32.393 1.00 94.12 94 PHE A CA 1
ATOM 690 C C . PHE A 1 94 ? 22.272 0.808 -31.370 1.00 94.12 94 PHE A C 1
ATOM 692 O O . PHE A 1 94 ? 22.126 0.500 -30.187 1.00 94.12 94 PHE A O 1
ATOM 699 N N . ILE A 1 95 ? 22.003 2.038 -31.816 1.00 93.31 95 ILE A N 1
ATOM 700 C CA . ILE A 1 95 ? 21.460 3.101 -30.957 1.00 93.31 95 ILE A CA 1
ATOM 701 C C . ILE A 1 95 ? 20.110 2.688 -30.367 1.00 93.31 95 ILE A C 1
ATOM 703 O O . ILE A 1 95 ? 19.924 2.792 -29.156 1.00 93.31 95 ILE A O 1
ATOM 707 N N . ILE A 1 96 ? 19.188 2.171 -31.187 1.00 95.00 96 ILE A N 1
ATOM 708 C CA . ILE A 1 96 ? 17.885 1.665 -30.720 1.00 95.00 96 ILE A CA 1
ATOM 709 C C . ILE A 1 96 ? 18.071 0.613 -29.627 1.00 95.00 96 ILE A C 1
ATOM 711 O O . ILE A 1 96 ? 17.383 0.639 -28.601 1.00 95.00 96 ILE A O 1
ATOM 715 N N . TRP A 1 97 ? 19.017 -0.304 -29.828 1.00 95.75 97 TRP A N 1
ATOM 716 C CA . TRP A 1 97 ? 19.334 -1.324 -28.842 1.00 95.75 97 TRP A CA 1
ATOM 717 C C . TRP A 1 97 ? 19.828 -0.705 -27.526 1.00 95.75 97 TRP A C 1
ATOM 719 O O . TRP A 1 97 ? 19.269 -1.020 -26.474 1.00 95.75 97 TRP A O 1
ATOM 729 N N . LEU A 1 98 ? 20.774 0.242 -27.569 1.00 94.38 98 LEU A N 1
ATOM 730 C CA . LEU A 1 98 ? 21.267 0.954 -26.380 1.00 94.38 98 LEU A CA 1
ATOM 731 C C . LEU A 1 98 ? 20.161 1.742 -25.653 1.00 94.38 98 LEU A C 1
ATOM 733 O O . LEU A 1 98 ? 20.084 1.695 -24.422 1.00 94.38 98 LEU A O 1
ATOM 737 N N . LEU A 1 99 ? 19.264 2.412 -26.384 1.00 93.69 99 LEU A N 1
ATOM 738 C CA . LEU A 1 99 ? 18.113 3.117 -25.805 1.00 93.69 99 LEU A CA 1
ATOM 739 C C . LEU A 1 99 ? 17.148 2.156 -25.095 1.00 93.69 99 LEU A C 1
ATOM 741 O O . LEU A 1 99 ? 16.600 2.488 -24.041 1.00 93.69 99 LEU A O 1
ATOM 745 N N . SER A 1 100 ? 16.981 0.935 -25.607 1.00 94.19 100 SER A N 1
ATOM 746 C CA . SER A 1 100 ? 16.215 -0.096 -24.901 1.00 94.19 100 SER A CA 1
ATOM 747 C C . SER A 1 100 ? 16.920 -0.603 -23.641 1.00 94.19 100 SER A C 1
ATOM 749 O O . SER A 1 100 ? 16.255 -0.856 -22.627 1.00 94.19 100 SER A O 1
ATOM 751 N N . LEU A 1 101 ? 18.260 -0.693 -23.639 1.00 93.19 101 LEU A N 1
ATOM 752 C CA . LEU A 1 101 ? 19.014 -0.992 -22.414 1.00 93.19 101 LEU A CA 1
ATOM 753 C C . LEU A 1 101 ? 18.745 0.075 -21.341 1.00 93.19 101 LEU A C 1
ATOM 755 O O . LEU A 1 101 ? 18.476 -0.267 -20.187 1.00 93.19 101 LEU A O 1
ATOM 759 N N . LEU A 1 102 ? 18.739 1.355 -21.730 1.00 93.88 102 LEU A N 1
ATOM 760 C CA . LEU A 1 102 ? 18.401 2.475 -20.847 1.00 93.88 102 LEU A CA 1
ATOM 761 C C . LEU A 1 102 ? 16.963 2.374 -20.315 1.00 93.88 102 LEU A C 1
ATOM 763 O O . LEU A 1 102 ? 16.749 2.490 -19.103 1.00 93.88 102 LEU A O 1
ATOM 767 N N . SER A 1 103 ? 15.981 2.110 -21.181 1.00 94.81 103 SER A N 1
ATOM 768 C CA . SER A 1 103 ? 14.585 1.923 -20.757 1.00 94.81 103 SER A CA 1
ATOM 769 C C . SER A 1 103 ? 14.451 0.757 -19.767 1.00 94.81 103 SER A C 1
ATOM 771 O O . SER A 1 103 ? 13.814 0.886 -18.717 1.00 94.81 103 SER A O 1
ATOM 773 N N . THR A 1 104 ? 15.136 -0.361 -20.023 1.00 93.50 104 THR A N 1
ATOM 774 C CA . THR A 1 104 ? 15.161 -1.527 -19.124 1.00 93.50 104 THR A CA 1
ATOM 775 C C . THR A 1 104 ? 15.735 -1.160 -17.758 1.00 93.50 104 THR A C 1
ATOM 777 O O . THR A 1 104 ? 15.122 -1.456 -16.729 1.00 93.50 104 THR A O 1
ATOM 780 N N . ALA A 1 105 ? 16.873 -0.460 -17.733 1.00 93.75 105 ALA A N 1
ATOM 781 C CA . ALA A 1 105 ? 17.522 -0.050 -16.494 1.00 93.75 105 ALA A CA 1
ATOM 782 C C . ALA A 1 105 ? 16.631 0.882 -15.651 1.00 93.75 105 ALA A C 1
ATOM 784 O O . ALA A 1 105 ? 16.486 0.684 -14.442 1.00 93.75 105 ALA A O 1
ATOM 785 N N . THR A 1 106 ? 15.963 1.846 -16.294 1.00 94.69 106 THR A N 1
ATOM 786 C CA . THR A 1 106 ? 15.013 2.767 -15.641 1.00 94.69 106 THR A CA 1
ATOM 787 C C . THR A 1 106 ? 13.819 2.030 -15.037 1.00 94.69 106 THR A C 1
ATOM 789 O O . THR A 1 106 ? 13.438 2.263 -13.882 1.00 94.69 106 THR A O 1
ATOM 792 N N . ASN A 1 107 ? 13.226 1.111 -15.798 1.00 94.00 107 ASN A N 1
ATOM 793 C CA . ASN A 1 107 ? 12.065 0.355 -15.345 1.00 94.00 107 ASN A CA 1
ATOM 794 C C . ASN A 1 107 ? 12.411 -0.565 -14.171 1.00 94.00 107 ASN A C 1
ATOM 796 O O . ASN A 1 107 ? 11.646 -0.653 -13.202 1.00 94.00 107 ASN A O 1
ATOM 800 N N . LEU A 1 108 ? 13.598 -1.169 -14.199 1.00 92.62 108 LEU A N 1
ATOM 801 C CA . LEU A 1 108 ? 14.068 -1.992 -13.098 1.00 92.62 108 LEU A CA 1
ATOM 802 C C . LEU A 1 108 ? 14.396 -1.186 -11.841 1.00 92.62 108 LEU A C 1
ATOM 804 O O . LEU A 1 108 ? 14.031 -1.590 -10.735 1.00 92.62 108 LEU A O 1
ATOM 808 N N . ALA A 1 109 ? 15.037 -0.026 -11.997 1.00 94.44 109 ALA A N 1
ATOM 809 C CA . ALA A 1 109 ? 15.338 0.863 -10.878 1.00 94.44 109 ALA A CA 1
ATOM 810 C C . ALA A 1 109 ? 14.043 1.299 -10.184 1.00 94.44 109 ALA A C 1
ATOM 812 O O . ALA A 1 109 ? 13.949 1.294 -8.953 1.00 94.44 109 ALA A O 1
ATOM 813 N N . THR A 1 110 ? 13.003 1.556 -10.980 1.00 95.00 110 THR A N 1
ATOM 814 C CA . THR A 1 110 ? 11.675 1.891 -10.474 1.00 95.00 110 THR A CA 1
ATOM 815 C C . THR A 1 110 ? 11.028 0.726 -9.722 1.00 95.00 110 THR A C 1
ATOM 817 O O . THR A 1 110 ? 10.461 0.942 -8.649 1.00 95.00 110 THR A O 1
ATOM 820 N N . LEU A 1 111 ? 11.138 -0.516 -10.218 1.00 92.44 111 LEU A N 1
ATOM 821 C CA . LEU A 1 111 ? 10.674 -1.704 -9.484 1.00 92.44 111 LEU A CA 1
ATOM 822 C C . LEU A 1 111 ? 11.376 -1.853 -8.130 1.00 92.44 111 LEU A C 1
ATOM 824 O O . LEU A 1 111 ? 10.714 -2.108 -7.121 1.00 92.44 111 LEU A O 1
ATOM 828 N N . LEU A 1 112 ? 12.697 -1.664 -8.095 1.00 91.56 112 LEU A N 1
ATOM 829 C CA . LEU A 1 112 ? 13.479 -1.747 -6.861 1.00 91.56 112 LEU A CA 1
ATOM 830 C C . LEU A 1 112 ? 13.075 -0.650 -5.866 1.00 91.56 112 LEU A C 1
ATOM 832 O O . LEU A 1 112 ? 12.861 -0.946 -4.687 1.00 91.56 112 LEU A O 1
ATOM 836 N N . ALA A 1 113 ? 12.909 0.592 -6.328 1.00 93.31 113 ALA A N 1
ATOM 837 C CA . ALA A 1 113 ? 12.561 1.736 -5.483 1.00 93.31 113 ALA A CA 1
ATOM 838 C C . ALA A 1 113 ? 11.109 1.692 -4.963 1.00 93.31 113 ALA A C 1
ATOM 840 O O . ALA A 1 113 ? 10.835 2.081 -3.820 1.00 93.31 113 ALA A O 1
ATOM 841 N N . LEU A 1 114 ? 10.172 1.201 -5.780 1.00 92.56 114 LEU A N 1
ATOM 842 C CA . LEU A 1 114 ? 8.730 1.209 -5.503 1.00 92.56 114 LEU A CA 1
ATOM 843 C C . LEU A 1 114 ? 8.160 -0.175 -5.154 1.00 92.56 114 LEU A C 1
ATOM 845 O O . LEU A 1 114 ? 6.945 -0.361 -5.183 1.00 92.56 114 LEU A O 1
ATOM 849 N N . VAL A 1 115 ? 8.999 -1.135 -4.744 1.00 90.56 115 VAL A N 1
ATOM 850 C CA . VAL A 1 115 ? 8.574 -2.514 -4.420 1.00 90.56 115 VAL A CA 1
ATOM 851 C C . VAL A 1 115 ? 7.359 -2.580 -3.484 1.00 90.56 115 VAL A C 1
ATOM 853 O O . VAL A 1 115 ? 6.471 -3.414 -3.655 1.00 90.56 115 VAL A O 1
ATOM 856 N N . ASN A 1 116 ? 7.286 -1.685 -2.496 1.00 87.25 116 ASN A N 1
ATOM 857 C CA . ASN A 1 116 ? 6.185 -1.654 -1.532 1.00 87.25 116 ASN A CA 1
ATOM 858 C C . ASN A 1 116 ? 4.879 -1.131 -2.142 1.00 87.25 116 ASN A C 1
ATOM 860 O O . ASN A 1 116 ? 3.809 -1.578 -1.736 1.00 87.25 116 ASN A O 1
ATOM 864 N N . ASP A 1 117 ? 4.965 -0.226 -3.117 1.00 87.81 117 ASP A N 1
ATOM 865 C CA . ASP A 1 117 ? 3.795 0.359 -3.772 1.00 87.81 117 ASP A CA 1
ATOM 866 C C . ASP A 1 117 ? 3.190 -0.675 -4.731 1.00 87.81 117 ASP A C 1
ATOM 868 O O . ASP A 1 117 ? 1.997 -0.971 -4.656 1.00 87.81 117 ASP A O 1
ATOM 872 N N . PHE A 1 118 ? 4.030 -1.363 -5.513 1.00 87.19 118 PHE A N 1
ATOM 873 C CA . PHE A 1 118 ? 3.575 -2.461 -6.370 1.00 87.19 118 PHE A CA 1
ATOM 874 C C . PHE A 1 118 ? 3.013 -3.641 -5.586 1.00 87.19 118 PHE A C 1
ATOM 876 O O . PHE A 1 118 ? 2.147 -4.347 -6.098 1.00 87.19 118 PHE A O 1
ATOM 883 N N . LYS A 1 119 ? 3.451 -3.865 -4.338 1.00 86.81 119 LYS A N 1
ATOM 884 C CA . LYS A 1 119 ? 2.875 -4.903 -3.468 1.00 86.81 119 LYS A CA 1
ATOM 885 C C . LYS A 1 119 ? 1.402 -4.658 -3.134 1.00 86.81 119 LYS A C 1
ATOM 887 O O . LYS A 1 119 ? 0.680 -5.637 -2.939 1.00 86.81 119 LYS A O 1
ATOM 892 N N . ARG A 1 120 ? 0.960 -3.399 -3.101 1.00 87.19 120 ARG A N 1
ATOM 893 C CA . ARG A 1 120 ? -0.430 -3.031 -2.808 1.00 87.19 120 ARG A CA 1
ATOM 894 C C . ARG A 1 120 ? -1.347 -3.246 -4.011 1.00 87.19 120 ARG A C 1
ATOM 896 O O . ARG A 1 120 ? -2.412 -3.833 -3.855 1.00 87.19 120 ARG A O 1
ATOM 903 N N . ASP A 1 121 ? -0.888 -2.848 -5.194 1.00 89.62 121 ASP A N 1
ATOM 904 C CA . ASP A 1 121 ? -1.716 -2.786 -6.399 1.00 89.62 121 ASP A CA 1
ATOM 905 C C . ASP A 1 121 ? -1.279 -3.884 -7.393 1.00 89.62 121 ASP A C 1
ATOM 907 O O . ASP A 1 121 ? -0.330 -3.730 -8.160 1.00 89.62 121 ASP A O 1
ATOM 911 N N . TRP A 1 122 ? -1.934 -5.052 -7.336 1.00 89.56 122 TRP A N 1
ATOM 912 C CA . TRP A 1 122 ? -1.491 -6.250 -8.071 1.00 89.56 122 TRP A CA 1
ATOM 913 C C . TRP A 1 122 ? -1.679 -6.154 -9.595 1.00 89.56 122 TRP A C 1
ATOM 915 O O . TRP A 1 122 ? -0.836 -6.658 -10.327 1.00 89.56 122 TRP A O 1
ATOM 925 N N . VAL A 1 123 ? -2.727 -5.482 -10.085 1.00 93.06 123 VAL A N 1
ATOM 926 C CA . VAL A 1 123 ? -2.983 -5.337 -11.533 1.00 93.06 123 VAL A CA 1
ATOM 927 C C . VAL A 1 123 ? -1.895 -4.500 -12.205 1.00 93.06 123 VAL A C 1
ATOM 929 O O . VAL A 1 123 ? -1.302 -4.934 -13.189 1.00 93.06 123 VAL A O 1
ATOM 932 N N . LEU A 1 124 ? -1.567 -3.335 -11.628 1.00 86.31 124 LEU A N 1
ATOM 933 C CA . LEU A 1 124 ? -0.506 -2.455 -12.138 1.00 86.31 124 LEU A CA 1
ATOM 934 C C . LEU A 1 124 ? 0.849 -3.166 -12.182 1.00 86.31 124 LEU A C 1
ATOM 936 O O . LEU A 1 124 ? 1.647 -2.941 -13.087 1.00 86.31 124 LEU A O 1
ATOM 940 N N . ARG A 1 125 ? 1.090 -4.067 -11.226 1.00 89.25 125 ARG A N 1
ATOM 941 C CA . ARG A 1 125 ? 2.286 -4.905 -11.192 1.00 89.25 125 ARG A CA 1
ATOM 942 C C . ARG A 1 125 ? 2.375 -5.832 -12.404 1.00 89.25 125 ARG A C 1
ATOM 944 O O . ARG A 1 125 ? 3.413 -5.856 -13.055 1.00 89.25 125 ARG A O 1
ATOM 951 N N . TRP A 1 126 ? 1.306 -6.569 -12.704 1.00 92.88 126 TRP A N 1
ATOM 952 C CA . TRP A 1 126 ? 1.275 -7.496 -13.839 1.00 92.88 126 TRP A CA 1
ATOM 953 C C . TRP A 1 126 ? 1.389 -6.775 -15.173 1.00 92.88 126 TRP A C 1
ATOM 955 O O . TRP A 1 126 ? 2.204 -7.174 -15.998 1.00 92.88 126 TRP A O 1
ATOM 965 N N . LEU A 1 127 ? 0.642 -5.684 -15.352 1.00 93.75 127 LEU A N 1
ATOM 966 C CA . LEU A 1 127 ? 0.693 -4.883 -16.574 1.00 93.75 127 LEU A CA 1
ATOM 967 C C . LEU A 1 127 ? 2.118 -4.388 -16.852 1.00 93.75 127 LEU A C 1
ATOM 969 O O . LEU A 1 127 ? 2.644 -4.521 -17.953 1.00 93.75 127 LEU A O 1
ATOM 973 N N . ARG A 1 128 ? 2.781 -3.869 -15.819 1.00 91.94 128 ARG A N 1
ATOM 974 C CA . ARG A 1 128 ? 4.141 -3.355 -15.937 1.00 91.94 128 ARG A CA 1
ATOM 975 C C . ARG A 1 128 ? 5.166 -4.457 -16.200 1.00 91.94 128 ARG A C 1
ATOM 977 O O . ARG A 1 128 ? 6.088 -4.270 -16.987 1.00 91.94 128 ARG A O 1
ATOM 984 N N . GLN A 1 129 ? 5.017 -5.602 -15.541 1.00 93.31 129 GLN A N 1
ATOM 985 C CA . GLN A 1 129 ? 5.899 -6.750 -15.729 1.00 93.31 129 GLN A CA 1
ATOM 986 C C . GLN A 1 129 ? 5.736 -7.375 -17.119 1.00 93.31 129 GLN A C 1
ATOM 988 O O . GLN A 1 129 ? 6.727 -7.789 -17.712 1.00 93.31 129 GLN A O 1
ATOM 993 N N . PHE A 1 130 ? 4.516 -7.356 -17.661 1.00 95.75 130 PHE A N 1
ATOM 994 C CA . PHE A 1 130 ? 4.233 -7.713 -19.046 1.00 95.75 130 PHE A CA 1
ATOM 995 C C . PHE A 1 130 ? 4.950 -6.775 -20.025 1.00 95.75 130 PHE A C 1
ATOM 997 O O . PHE A 1 130 ? 5.707 -7.249 -20.864 1.00 95.75 130 PHE A O 1
ATOM 1004 N N . PHE A 1 131 ? 4.811 -5.453 -19.878 1.00 96.06 131 PHE A N 1
ATOM 1005 C CA . PHE A 1 131 ? 5.527 -4.515 -20.751 1.00 96.06 131 PHE A CA 1
ATOM 1006 C C . PHE A 1 131 ? 7.052 -4.627 -20.620 1.00 96.06 131 PHE A C 1
ATOM 1008 O O . PHE A 1 131 ? 7.758 -4.553 -21.621 1.00 96.06 131 PHE A O 1
ATOM 1015 N N . MET A 1 132 ? 7.581 -4.872 -19.415 1.00 94.62 132 MET A N 1
ATOM 1016 C CA . MET A 1 132 ? 9.020 -5.103 -19.242 1.00 94.62 132 MET A CA 1
ATOM 1017 C C . MET A 1 132 ? 9.478 -6.397 -19.915 1.00 94.62 132 MET A C 1
ATOM 1019 O O . MET A 1 132 ? 10.573 -6.422 -20.467 1.00 94.62 132 MET A O 1
ATOM 1023 N N . LEU A 1 133 ? 8.653 -7.448 -19.897 1.00 95.94 133 LEU A N 1
ATOM 1024 C CA . LEU A 1 133 ? 8.930 -8.686 -20.622 1.00 95.94 133 LEU A CA 1
ATOM 1025 C C . LEU A 1 133 ? 8.957 -8.439 -22.134 1.00 95.94 133 LEU A C 1
ATOM 1027 O O . LEU A 1 133 ? 9.879 -8.896 -22.798 1.00 95.94 133 LEU A O 1
ATOM 1031 N N . VAL A 1 134 ? 7.994 -7.685 -22.671 1.00 97.44 134 VAL A N 1
ATOM 1032 C CA . VAL A 1 134 ? 7.970 -7.311 -24.096 1.00 97.44 134 VAL A CA 1
ATOM 1033 C C . VAL A 1 134 ? 9.228 -6.520 -24.467 1.00 97.44 134 VAL A C 1
ATOM 1035 O O . VAL A 1 134 ? 9.905 -6.878 -25.427 1.00 97.44 134 VAL A O 1
ATOM 1038 N N . ASN A 1 135 ? 9.597 -5.508 -23.675 1.00 95.81 135 ASN A N 1
ATOM 1039 C CA . ASN A 1 135 ? 10.815 -4.723 -23.897 1.00 95.81 135 ASN A CA 1
ATOM 1040 C C . ASN A 1 135 ? 12.086 -5.593 -23.840 1.00 95.81 135 ASN A C 1
ATOM 1042 O O . ASN A 1 135 ? 12.981 -5.437 -24.665 1.00 95.81 135 ASN A O 1
ATOM 1046 N N . LEU A 1 136 ? 12.156 -6.547 -22.902 1.00 95.31 136 LEU A N 1
ATOM 1047 C CA . LEU A 1 136 ? 13.258 -7.507 -22.813 1.00 95.31 136 LEU A CA 1
ATOM 1048 C C . LEU A 1 136 ? 13.332 -8.392 -24.062 1.00 95.31 136 LEU A C 1
ATOM 1050 O O . LEU A 1 136 ? 14.409 -8.542 -24.626 1.00 95.31 136 LEU A O 1
ATOM 1054 N N . LEU A 1 137 ? 12.212 -8.966 -24.508 1.00 96.88 137 LEU A N 1
ATOM 1055 C CA . LEU A 1 137 ? 12.182 -9.830 -25.692 1.00 96.88 137 LEU A CA 1
ATOM 1056 C C . LEU A 1 137 ? 12.633 -9.067 -26.943 1.00 96.88 137 LEU A C 1
ATOM 1058 O O . LEU A 1 137 ? 13.496 -9.549 -27.674 1.00 96.88 137 LEU A O 1
ATOM 1062 N N . LEU A 1 138 ? 12.126 -7.848 -27.144 1.00 96.69 138 LEU A N 1
ATOM 1063 C CA . LEU A 1 138 ? 12.562 -6.971 -28.233 1.00 96.69 138 LEU A CA 1
ATOM 1064 C C . LEU A 1 138 ? 14.049 -6.592 -28.108 1.00 96.69 138 LEU A C 1
ATOM 1066 O O . LEU A 1 138 ? 14.761 -6.547 -29.113 1.00 96.69 138 LEU A O 1
ATOM 1070 N N . GLY A 1 139 ? 14.539 -6.361 -26.886 1.00 95.62 139 GLY A N 1
ATOM 1071 C CA . GLY A 1 139 ? 15.949 -6.093 -26.584 1.00 95.62 139 GLY A CA 1
ATOM 1072 C C . GLY A 1 139 ? 16.872 -7.261 -26.911 1.00 95.62 139 GLY A C 1
ATOM 1073 O O . GLY A 1 139 ? 17.905 -7.057 -27.547 1.00 95.62 139 GLY A O 1
ATOM 1074 N N . VAL A 1 140 ? 16.481 -8.481 -26.543 1.00 96.56 140 VAL A N 1
ATOM 1075 C CA . VAL A 1 140 ? 17.216 -9.712 -26.864 1.00 96.56 140 VAL A CA 1
ATOM 1076 C C . VAL A 1 140 ? 17.240 -9.935 -28.373 1.00 96.56 140 VAL A C 1
ATOM 1078 O O . VAL A 1 140 ? 18.313 -10.161 -28.925 1.00 96.56 140 VAL A O 1
ATOM 1081 N N . LEU A 1 141 ? 16.093 -9.809 -29.050 1.00 96.56 141 LEU A N 1
ATOM 1082 C CA . LEU A 1 141 ? 16.015 -9.938 -30.507 1.00 96.56 141 LEU A CA 1
ATOM 1083 C C . LEU A 1 141 ? 16.931 -8.925 -31.200 1.00 96.56 141 LEU A C 1
ATOM 1085 O O . LEU A 1 141 ? 17.766 -9.317 -32.009 1.00 96.56 141 LEU A O 1
ATOM 1089 N N . SER A 1 142 ? 16.847 -7.646 -30.825 1.00 95.44 142 SER A N 1
ATOM 1090 C CA . SER A 1 142 ? 17.712 -6.597 -31.384 1.00 95.44 142 SER A CA 1
ATOM 1091 C C . SER A 1 142 ? 19.196 -6.872 -31.102 1.00 95.44 142 SER A C 1
ATOM 1093 O O . SER A 1 142 ? 20.042 -6.717 -31.980 1.00 95.44 142 SER A O 1
ATOM 1095 N N . GLY A 1 143 ? 19.518 -7.356 -29.901 1.00 94.75 143 GLY A N 1
ATOM 1096 C CA . GLY A 1 143 ? 20.874 -7.753 -29.530 1.00 94.75 143 GLY A CA 1
ATOM 1097 C C . GLY A 1 143 ? 21.419 -8.903 -30.381 1.00 94.75 143 GLY A C 1
ATOM 1098 O O . GLY A 1 143 ? 22.595 -8.884 -30.728 1.00 94.75 143 GLY A O 1
ATOM 1099 N N . ILE A 1 144 ? 20.581 -9.868 -30.777 1.00 95.56 144 ILE A N 1
ATOM 1100 C CA . ILE A 1 144 ? 20.978 -10.959 -31.682 1.00 95.56 144 ILE A CA 1
ATOM 1101 C C . ILE A 1 144 ? 21.334 -10.413 -33.071 1.00 95.56 144 ILE A C 1
ATOM 1103 O O . ILE A 1 144 ? 22.349 -10.823 -33.627 1.00 95.56 144 ILE A O 1
ATOM 1107 N N . PHE A 1 145 ? 20.559 -9.470 -33.617 1.00 95.25 145 PHE A N 1
ATOM 1108 C CA . PHE A 1 145 ? 20.889 -8.831 -34.901 1.00 95.25 145 PHE A CA 1
ATOM 1109 C C . PHE A 1 145 ? 22.241 -8.106 -34.850 1.00 95.25 145 PHE A C 1
ATOM 1111 O O . PHE A 1 145 ? 23.066 -8.299 -35.740 1.00 95.25 145 PHE A O 1
ATOM 1118 N N . ILE A 1 146 ? 22.498 -7.340 -33.784 1.00 94.06 146 ILE A N 1
ATOM 1119 C CA . ILE A 1 146 ? 23.789 -6.664 -33.568 1.00 94.06 146 ILE A CA 1
ATOM 1120 C C . ILE A 1 146 ? 24.930 -7.670 -33.390 1.00 94.06 146 ILE A C 1
ATOM 1122 O O . ILE A 1 146 ? 26.016 -7.502 -33.942 1.00 94.06 146 ILE A O 1
ATOM 1126 N N . LEU A 1 147 ? 24.697 -8.747 -32.641 1.00 93.12 147 LEU A N 1
ATOM 1127 C CA . LEU A 1 147 ? 25.692 -9.795 -32.454 1.00 93.12 147 LEU A CA 1
ATOM 1128 C C . LEU A 1 147 ? 26.080 -10.420 -33.799 1.00 93.12 147 LEU A C 1
ATOM 1130 O O . LEU A 1 147 ? 27.264 -10.561 -34.096 1.00 93.12 147 LEU A O 1
ATOM 1134 N N . GLN A 1 148 ? 25.088 -10.740 -34.631 1.00 93.19 148 GLN A N 1
ATOM 1135 C CA . GLN A 1 148 ? 25.314 -11.290 -35.964 1.00 93.19 148 GLN A CA 1
ATOM 1136 C C . GLN A 1 148 ? 26.013 -10.283 -36.887 1.00 93.19 148 GLN A C 1
ATOM 1138 O O . GLN A 1 148 ? 26.899 -10.683 -37.643 1.00 93.19 148 GLN A O 1
ATOM 1143 N N . SER A 1 149 ? 25.692 -8.985 -36.801 1.00 91.75 149 SER A N 1
ATOM 1144 C CA . SER A 1 149 ? 26.335 -7.965 -37.641 1.00 91.75 149 SER A CA 1
ATOM 1145 C C . SER A 1 149 ? 27.819 -7.821 -37.315 1.00 91.75 149 SER A C 1
ATOM 1147 O O . SER A 1 149 ? 28.638 -7.708 -38.225 1.00 91.75 149 SER A O 1
ATOM 1149 N N . VAL A 1 150 ? 28.182 -7.906 -36.031 1.00 90.50 150 VAL A N 1
ATOM 1150 C CA . VAL A 1 150 ? 29.584 -7.906 -35.586 1.00 90.50 150 VAL A CA 1
ATOM 1151 C C . VAL A 1 150 ? 30.288 -9.208 -35.975 1.00 90.50 150 VAL A C 1
ATOM 1153 O O . VAL A 1 150 ? 31.413 -9.170 -36.466 1.00 90.50 150 VAL A O 1
ATOM 1156 N N . MET A 1 151 ? 29.639 -10.365 -35.798 1.00 88.88 151 MET A N 1
ATOM 1157 C CA . MET A 1 151 ? 30.231 -11.671 -36.124 1.00 88.88 151 MET A CA 1
ATOM 1158 C C . MET A 1 151 ? 30.495 -11.863 -37.620 1.00 88.88 151 MET A C 1
ATOM 1160 O O . MET A 1 151 ? 31.421 -12.586 -37.984 1.00 88.88 151 MET A O 1
ATOM 1164 N N . LYS A 1 152 ? 29.676 -11.253 -38.482 1.00 89.94 152 LYS A N 1
ATOM 1165 C CA . LYS A 1 152 ? 29.827 -11.321 -39.941 1.00 89.94 152 LYS A CA 1
ATOM 1166 C C . LYS A 1 152 ? 30.623 -10.159 -40.538 1.00 89.94 152 LYS A C 1
ATOM 1168 O O . LYS A 1 152 ? 30.863 -10.183 -41.741 1.00 89.94 152 LYS A O 1
ATOM 1173 N N . ASN A 1 153 ? 31.042 -9.193 -39.714 1.00 89.44 153 ASN A N 1
ATOM 1174 C CA . ASN A 1 153 ? 31.727 -7.971 -40.138 1.00 89.44 153 ASN A CA 1
ATOM 1175 C C . ASN A 1 153 ? 30.954 -7.229 -41.247 1.00 89.44 153 ASN A C 1
ATOM 1177 O O . ASN A 1 153 ? 31.493 -6.941 -42.314 1.00 89.44 153 ASN A O 1
ATOM 1181 N N . LEU A 1 154 ? 29.654 -7.002 -41.014 1.00 88.31 154 LEU A N 1
ATOM 1182 C CA . LEU A 1 154 ? 28.776 -6.353 -41.988 1.00 88.31 154 LEU A CA 1
ATOM 1183 C C . LEU A 1 154 ? 29.207 -4.897 -42.217 1.00 88.31 154 LEU A C 1
ATOM 1185 O O . LEU A 1 154 ? 29.493 -4.170 -41.265 1.00 88.31 154 LEU A O 1
ATOM 1189 N N . GLU A 1 155 ? 29.215 -4.476 -43.479 1.00 88.38 155 GLU A N 1
ATOM 1190 C CA . GLU A 1 155 ? 29.582 -3.115 -43.865 1.00 88.38 155 GLU A CA 1
ATOM 1191 C C . GLU A 1 155 ? 28.583 -2.093 -43.285 1.00 88.38 155 GLU A C 1
ATOM 1193 O O . GLU A 1 155 ? 27.374 -2.339 -43.314 1.00 88.38 155 GLU A O 1
ATOM 1198 N N . PRO A 1 156 ? 29.042 -0.956 -42.731 1.00 87.44 156 PRO A N 1
ATOM 1199 C CA . PRO A 1 156 ? 28.191 -0.065 -41.940 1.00 87.44 156 PRO A CA 1
ATOM 1200 C C . PRO A 1 156 ? 27.083 0.640 -42.739 1.00 87.44 156 PRO A C 1
ATOM 1202 O O . PRO A 1 156 ? 26.127 1.116 -42.127 1.00 87.44 156 PRO A O 1
ATOM 1205 N N . THR A 1 157 ? 27.185 0.699 -44.070 1.00 89.75 157 THR A N 1
ATOM 1206 C CA . THR A 1 157 ? 26.171 1.285 -44.967 1.00 89.75 157 THR A CA 1
ATOM 1207 C C . THR A 1 157 ? 25.132 0.273 -45.457 1.00 89.75 157 THR A C 1
ATOM 1209 O O . THR A 1 157 ? 24.094 0.667 -45.989 1.00 89.75 157 THR A O 1
ATOM 1212 N N . LEU A 1 158 ? 25.357 -1.032 -45.256 1.00 90.94 158 LEU A N 1
ATOM 1213 C CA . LEU A 1 158 ? 24.386 -2.060 -45.629 1.00 90.94 158 LEU A CA 1
ATOM 1214 C C . LEU A 1 158 ? 23.227 -2.107 -44.623 1.00 90.94 158 LEU A C 1
ATOM 1216 O O . LEU A 1 158 ? 23.455 -1.948 -43.425 1.00 90.94 158 LEU A O 1
ATOM 1220 N N . PRO A 1 159 ? 21.986 -2.386 -45.057 1.00 92.44 159 PRO A N 1
ATOM 1221 C CA . PRO A 1 159 ? 20.873 -2.585 -44.137 1.00 92.44 159 PRO A CA 1
ATOM 1222 C C . PRO A 1 159 ? 21.080 -3.777 -43.198 1.00 92.44 159 PRO A C 1
ATOM 1224 O O . PRO A 1 159 ? 21.612 -4.817 -43.590 1.00 92.44 159 PRO A O 1
ATOM 1227 N N . ILE A 1 160 ? 20.582 -3.678 -41.962 1.00 93.12 160 ILE A N 1
ATOM 1228 C CA . ILE A 1 160 ? 20.758 -4.729 -40.946 1.00 93.12 160 ILE A CA 1
ATOM 1229 C C . ILE A 1 160 ? 20.111 -6.069 -41.344 1.00 93.12 160 ILE A C 1
ATOM 1231 O O . ILE A 1 160 ? 20.574 -7.125 -40.917 1.00 93.12 160 ILE A O 1
ATOM 1235 N N . ALA A 1 161 ? 19.080 -6.060 -42.197 1.00 92.62 161 ALA A N 1
ATOM 1236 C CA . ALA A 1 161 ? 18.471 -7.282 -42.726 1.00 92.62 161 ALA A CA 1
ATOM 1237 C C . ALA A 1 161 ? 19.463 -8.167 -43.509 1.00 92.62 161 ALA A C 1
ATOM 1239 O O . ALA A 1 161 ? 19.356 -9.393 -43.445 1.00 92.62 161 ALA A O 1
ATOM 1240 N N . CYS A 1 162 ? 20.476 -7.568 -44.149 1.00 92.50 162 CYS A N 1
ATOM 1241 C CA . CYS A 1 162 ? 21.499 -8.279 -44.924 1.00 92.50 162 CYS A CA 1
ATOM 1242 C C . CYS A 1 162 ? 22.388 -9.197 -44.081 1.00 92.50 162 CYS A C 1
ATOM 1244 O O . CYS A 1 162 ? 23.118 -10.031 -44.617 1.00 92.50 162 CYS A O 1
ATOM 1246 N N . VAL A 1 163 ? 22.305 -9.099 -42.752 1.00 93.25 163 VAL A N 1
ATOM 1247 C CA . VAL A 1 163 ? 23.055 -9.962 -41.844 1.00 93.25 163 VAL A CA 1
ATOM 1248 C C . VAL A 1 163 ? 22.752 -11.449 -42.051 1.00 93.25 163 VAL A C 1
ATOM 1250 O O . VAL A 1 163 ? 23.594 -12.284 -41.741 1.00 93.25 163 VAL A O 1
ATOM 1253 N N . TRP A 1 164 ? 21.588 -11.820 -42.585 1.00 91.00 164 TRP A N 1
ATOM 1254 C CA . TRP A 1 164 ? 21.248 -13.228 -42.820 1.00 91.00 164 TRP A CA 1
ATOM 1255 C C . TRP A 1 164 ? 21.708 -13.745 -44.184 1.00 91.00 164 TRP A C 1
ATOM 1257 O O . TRP A 1 164 ? 21.995 -14.933 -44.294 1.00 91.00 164 TRP A O 1
ATOM 1267 N N . GLU A 1 165 ? 21.869 -12.863 -45.168 1.00 90.12 165 GLU A N 1
ATOM 1268 C CA . GLU A 1 165 ? 22.177 -13.223 -46.558 1.00 90.12 165 GLU A CA 1
ATOM 1269 C C . GLU A 1 165 ? 23.682 -13.238 -46.854 1.00 90.12 165 GLU A C 1
ATOM 1271 O O . GLU A 1 165 ? 24.153 -14.066 -47.626 1.00 90.12 165 GLU A O 1
ATOM 1276 N N . VAL A 1 166 ? 24.462 -12.361 -46.214 1.00 87.19 166 VAL A N 1
ATOM 1277 C CA . VAL A 1 166 ? 25.895 -12.222 -46.511 1.00 87.19 166 VAL A CA 1
ATOM 1278 C C . VAL A 1 166 ? 26.721 -13.314 -45.807 1.00 87.19 166 VAL A C 1
ATOM 1280 O O . VAL A 1 166 ? 26.547 -13.583 -44.607 1.00 87.19 166 VAL A O 1
ATOM 1283 N N . GLU A 1 167 ? 27.634 -13.951 -46.549 1.00 85.19 167 GLU A N 1
ATOM 1284 C CA . GLU A 1 167 ? 28.638 -14.888 -46.021 1.00 85.19 167 GLU A CA 1
ATOM 1285 C C . GLU A 1 167 ? 29.721 -14.162 -45.197 1.00 85.19 167 GLU A C 1
ATOM 1287 O O . GLU A 1 167 ? 29.987 -12.976 -45.377 1.00 85.19 167 GLU A O 1
ATOM 1292 N N . LYS A 1 168 ? 30.347 -14.861 -44.241 1.00 81.31 168 LYS A N 1
ATOM 1293 C CA . LYS A 1 168 ? 31.298 -14.265 -43.281 1.00 81.31 168 LYS A CA 1
ATOM 1294 C C . LYS A 1 168 ? 32.528 -13.672 -43.997 1.00 81.31 168 LYS A C 1
ATOM 1296 O O . LYS A 1 168 ? 33.344 -14.430 -44.511 1.00 81.31 168 LYS A O 1
ATOM 1301 N N . ARG A 1 169 ? 32.737 -12.348 -43.937 1.00 76.81 169 ARG A N 1
ATOM 1302 C CA . ARG A 1 169 ? 33.890 -11.647 -44.556 1.00 76.81 169 ARG A CA 1
ATOM 1303 C C . ARG A 1 169 ? 35.125 -11.524 -43.638 1.00 76.81 169 ARG A C 1
ATOM 1305 O O . ARG A 1 169 ? 35.796 -10.497 -43.613 1.00 76.81 169 ARG A O 1
ATOM 1312 N N . GLY A 1 170 ? 35.440 -12.580 -42.887 1.00 76.50 170 GLY A N 1
ATOM 1313 C CA . GLY A 1 170 ? 36.565 -12.602 -41.938 1.00 76.50 170 GLY A CA 1
ATOM 1314 C C . GLY A 1 170 ? 36.265 -11.942 -40.583 1.00 76.50 170 GLY A C 1
ATOM 1315 O O . GLY A 1 170 ? 35.265 -11.247 -40.412 1.00 76.50 170 GLY A O 1
ATOM 1316 N N . THR A 1 171 ? 37.120 -12.205 -39.588 1.00 71.56 171 THR A N 1
ATOM 1317 C CA . THR A 1 171 ? 36.909 -11.788 -38.190 1.00 71.56 171 THR A CA 1
ATOM 1318 C C . THR A 1 171 ? 37.854 -10.635 -37.829 1.00 71.56 171 THR A C 1
ATOM 1320 O O . THR A 1 171 ? 39.067 -10.851 -37.816 1.00 71.56 171 THR A O 1
ATOM 1323 N N . PRO A 1 172 ? 37.361 -9.425 -37.498 1.00 75.50 172 PRO A N 1
ATOM 1324 C CA . PRO A 1 172 ? 38.233 -8.352 -37.029 1.00 75.50 172 PRO A CA 1
ATOM 1325 C C . PRO A 1 172 ? 38.872 -8.710 -35.678 1.00 75.50 172 PRO A C 1
ATOM 1327 O O . PRO A 1 172 ? 38.253 -9.369 -34.842 1.00 75.50 172 PRO A O 1
ATOM 1330 N N . SER A 1 173 ? 40.097 -8.242 -35.419 1.00 77.19 173 SER A N 1
ATOM 1331 C CA . SER A 1 173 ? 40.855 -8.551 -34.189 1.00 77.19 173 SER A CA 1
ATOM 1332 C C . SER A 1 173 ? 40.138 -8.129 -32.894 1.00 77.19 173 SER A C 1
ATOM 1334 O O . SER A 1 173 ? 40.298 -8.770 -31.859 1.00 77.19 173 SER A O 1
ATOM 1336 N N . ASN A 1 174 ? 39.270 -7.114 -32.962 1.00 80.44 174 ASN A N 1
ATOM 1337 C CA . ASN A 1 174 ? 38.455 -6.632 -31.839 1.00 80.44 174 ASN A CA 1
ATOM 1338 C C . ASN A 1 174 ? 37.062 -7.291 -31.741 1.00 80.44 174 ASN A C 1
ATOM 1340 O O . ASN A 1 174 ? 36.291 -6.973 -30.829 1.00 80.44 174 ASN A O 1
ATOM 1344 N N . ALA A 1 175 ? 36.717 -8.213 -32.651 1.00 80.69 175 ALA A N 1
ATOM 1345 C CA . ALA A 1 175 ? 35.398 -8.847 -32.692 1.00 80.69 175 ALA A CA 1
ATOM 1346 C C . ALA A 1 175 ? 35.097 -9.620 -31.408 1.00 80.69 175 ALA A C 1
ATOM 1348 O O . ALA A 1 175 ? 34.000 -9.509 -30.871 1.00 80.69 175 ALA A O 1
ATOM 1349 N N . ALA A 1 176 ? 36.078 -10.361 -30.883 1.00 82.88 176 ALA A N 1
ATOM 1350 C CA . ALA A 1 176 ? 35.892 -11.206 -29.707 1.00 82.88 176 ALA A CA 1
ATOM 1351 C C . ALA A 1 176 ? 35.430 -10.401 -28.481 1.00 82.88 176 ALA A C 1
ATOM 1353 O O . ALA A 1 176 ? 34.511 -10.823 -27.780 1.00 82.88 176 ALA A O 1
ATOM 1354 N N . LEU A 1 177 ? 36.004 -9.212 -28.261 1.00 87.25 177 LEU A N 1
ATOM 1355 C CA . LEU A 1 177 ? 35.633 -8.341 -27.145 1.00 87.25 177 LEU A CA 1
ATOM 1356 C C . LEU A 1 177 ? 34.215 -7.769 -27.314 1.00 87.25 177 LEU A C 1
ATOM 1358 O O . LEU A 1 177 ? 33.443 -7.742 -26.357 1.00 87.25 177 LEU A O 1
ATOM 1362 N N . SER A 1 178 ? 33.856 -7.346 -28.529 1.00 85.88 178 SER A N 1
ATOM 1363 C CA . SER A 1 178 ? 32.523 -6.806 -28.835 1.00 85.88 178 SER A CA 1
ATOM 1364 C C . SER A 1 178 ? 31.426 -7.881 -28.746 1.00 85.88 178 SER A C 1
ATOM 1366 O O . SER A 1 178 ? 30.366 -7.659 -28.153 1.00 85.88 178 SER A O 1
ATOM 1368 N N . VAL A 1 179 ? 31.715 -9.085 -29.249 1.00 90.38 179 VAL A N 1
ATOM 1369 C CA . VAL A 1 179 ? 30.851 -10.274 -29.170 1.00 90.38 179 VAL A CA 1
ATOM 1370 C C . VAL A 1 179 ? 30.638 -10.682 -27.714 1.00 90.38 179 VAL A C 1
ATOM 1372 O O . VAL A 1 179 ? 29.493 -10.794 -27.272 1.00 90.38 179 VAL A O 1
ATOM 1375 N N . ALA A 1 180 ? 31.718 -10.836 -26.940 1.00 91.19 180 ALA A N 1
ATOM 1376 C CA . ALA A 1 180 ? 31.633 -11.184 -25.523 1.00 91.19 180 ALA A CA 1
ATOM 1377 C C . ALA A 1 180 ? 30.859 -10.124 -24.724 1.00 91.19 180 ALA A C 1
ATOM 1379 O O . ALA A 1 180 ? 29.999 -10.471 -23.914 1.00 91.19 180 ALA A O 1
ATOM 1380 N N . GLY A 1 181 ? 31.106 -8.838 -24.996 1.00 89.81 181 GLY A N 1
ATOM 1381 C CA . GLY A 1 181 ? 30.380 -7.732 -24.374 1.00 89.81 181 GLY A CA 1
ATOM 1382 C C . GLY A 1 181 ? 28.880 -7.770 -24.672 1.00 89.81 181 GLY A C 1
ATOM 1383 O O . GLY A 1 181 ? 28.068 -7.656 -23.757 1.00 89.81 181 GLY A O 1
ATOM 1384 N N . THR A 1 182 ? 28.499 -8.003 -25.928 1.00 90.62 182 THR A N 1
ATOM 1385 C CA . THR A 1 182 ? 27.089 -8.072 -26.344 1.00 90.62 182 THR A CA 1
ATOM 1386 C C . THR A 1 182 ? 26.372 -9.259 -25.695 1.00 90.62 182 THR A C 1
ATOM 1388 O O . THR A 1 182 ? 25.288 -9.091 -25.135 1.00 90.62 182 THR A O 1
ATOM 1391 N N . ILE A 1 183 ? 27.001 -10.440 -25.675 1.00 93.19 183 ILE A N 1
ATOM 1392 C CA . ILE A 1 183 ? 26.459 -11.633 -25.003 1.00 93.19 183 ILE A CA 1
ATOM 1393 C C . ILE A 1 183 ? 26.303 -11.384 -23.499 1.00 93.19 183 ILE A C 1
ATOM 1395 O O . ILE A 1 183 ? 25.259 -11.705 -22.929 1.00 93.19 183 ILE A O 1
ATOM 1399 N N . ALA A 1 184 ? 27.303 -10.774 -22.856 1.00 93.00 184 ALA A N 1
ATOM 1400 C CA . ALA A 1 184 ? 27.252 -10.451 -21.434 1.00 93.00 184 ALA A CA 1
ATOM 1401 C C . ALA A 1 184 ? 26.115 -9.471 -21.105 1.00 93.00 184 ALA A C 1
ATOM 1403 O O . ALA A 1 184 ? 25.426 -9.650 -20.101 1.00 93.00 184 ALA A O 1
ATOM 1404 N N . VAL A 1 185 ? 25.870 -8.472 -21.961 1.00 91.38 185 VAL A N 1
ATOM 1405 C CA . VAL A 1 185 ? 24.755 -7.527 -21.798 1.00 91.38 185 VAL A CA 1
ATOM 1406 C C . VAL A 1 185 ? 23.407 -8.236 -21.943 1.00 91.38 185 VAL A C 1
ATOM 1408 O O . VAL A 1 185 ? 22.544 -8.063 -21.081 1.00 91.38 185 VAL A O 1
ATOM 1411 N N . ILE A 1 186 ? 23.233 -9.073 -22.972 1.00 93.56 186 ILE A N 1
ATOM 1412 C CA . ILE A 1 186 ? 21.999 -9.848 -23.192 1.00 93.56 186 ILE A CA 1
ATOM 1413 C C . ILE A 1 186 ? 21.726 -10.775 -21.997 1.00 93.56 186 ILE A C 1
ATOM 1415 O O . ILE A 1 186 ? 20.639 -10.739 -21.415 1.00 93.56 186 ILE A O 1
ATOM 1419 N N . ALA A 1 187 ? 22.720 -11.565 -21.580 1.00 94.69 187 ALA A N 1
ATOM 1420 C CA . ALA A 1 187 ? 22.599 -12.464 -20.434 1.00 94.69 187 ALA A CA 1
ATOM 1421 C C . ALA A 1 187 ? 22.324 -11.691 -19.136 1.00 94.69 187 ALA A C 1
ATOM 1423 O O . ALA A 1 187 ? 21.450 -12.070 -18.352 1.00 94.69 187 ALA A O 1
ATOM 1424 N N . GLY A 1 188 ? 23.022 -10.570 -18.938 1.00 90.50 188 GLY A N 1
ATOM 1425 C CA . GLY A 1 188 ? 22.836 -9.673 -17.807 1.00 90.50 188 GLY A CA 1
ATOM 1426 C C . GLY A 1 188 ? 21.398 -9.178 -17.700 1.00 90.50 188 GLY A C 1
ATOM 1427 O O . GLY A 1 188 ? 20.809 -9.276 -16.628 1.00 90.50 188 GLY A O 1
ATOM 1428 N N . GLN A 1 189 ? 20.792 -8.726 -18.801 1.00 91.44 189 GLN A N 1
ATOM 1429 C CA . GLN A 1 189 ? 19.396 -8.282 -18.801 1.00 91.44 189 GLN A CA 1
ATOM 1430 C C . GLN A 1 189 ? 18.416 -9.386 -18.402 1.00 91.44 189 GLN A C 1
ATOM 1432 O O . GLN A 1 189 ? 17.541 -9.151 -17.565 1.00 91.44 189 GLN A O 1
ATOM 1437 N N . VAL A 1 190 ? 18.576 -10.591 -18.955 1.00 94.12 190 VAL A N 1
ATOM 1438 C CA . VAL A 1 190 ? 17.703 -11.732 -18.641 1.00 94.12 190 VAL A CA 1
ATOM 1439 C C . VAL A 1 190 ? 17.816 -12.104 -17.162 1.00 94.12 190 VAL A C 1
ATOM 1441 O O . VAL A 1 190 ? 16.799 -12.200 -16.472 1.00 94.12 190 VAL A O 1
ATOM 1444 N N . ILE A 1 191 ? 19.041 -12.244 -16.643 1.00 93.00 191 ILE A N 1
ATOM 1445 C CA . ILE A 1 191 ? 19.292 -12.567 -15.229 1.00 93.00 191 ILE A CA 1
ATOM 1446 C C . ILE A 1 191 ? 18.660 -11.511 -14.324 1.00 93.00 191 ILE A C 1
ATOM 1448 O O . ILE A 1 191 ? 17.932 -11.827 -13.383 1.00 93.00 191 ILE A O 1
ATOM 1452 N N . VAL A 1 192 ? 18.913 -10.242 -14.623 1.00 87.62 192 VAL A N 1
ATOM 1453 C CA . VAL A 1 192 ? 18.462 -9.111 -13.821 1.00 87.62 192 VAL A CA 1
ATOM 1454 C C . VAL A 1 192 ? 16.927 -8.988 -13.830 1.00 87.62 192 VAL A C 1
ATOM 1456 O O . VAL A 1 192 ? 16.325 -8.718 -12.782 1.00 87.62 192 VAL A O 1
ATOM 1459 N N . PHE A 1 193 ? 16.268 -9.262 -14.961 1.00 90.44 193 PHE A N 1
ATOM 1460 C CA . PHE A 1 193 ? 14.806 -9.316 -15.060 1.00 90.44 193 PHE A CA 1
ATOM 1461 C C . PHE A 1 193 ? 14.207 -10.473 -14.245 1.00 90.44 193 PHE A C 1
ATOM 1463 O O . PHE A 1 193 ? 13.242 -10.272 -13.499 1.00 90.44 193 PHE A O 1
ATOM 1470 N N . VAL A 1 194 ? 14.793 -11.672 -14.330 1.00 92.56 194 VAL A N 1
ATOM 1471 C CA . VAL A 1 194 ? 14.352 -12.847 -13.560 1.00 92.56 194 VAL A CA 1
ATOM 1472 C C . VAL A 1 194 ? 14.519 -12.601 -12.063 1.00 92.56 194 VAL A C 1
ATOM 1474 O O . VAL A 1 194 ? 13.569 -12.785 -11.301 1.00 92.56 194 VAL A O 1
ATOM 1477 N N . LEU A 1 195 ? 15.681 -12.109 -11.627 1.00 89.50 195 LEU A N 1
ATOM 1478 C CA . LEU A 1 195 ? 15.926 -11.778 -10.222 1.00 89.50 195 LEU A CA 1
ATOM 1479 C C . LEU A 1 195 ? 14.938 -10.731 -9.706 1.00 89.50 195 LEU A C 1
ATOM 1481 O O . LEU A 1 195 ? 14.407 -10.880 -8.608 1.00 89.50 195 LEU A O 1
ATOM 1485 N N . SER A 1 196 ? 14.629 -9.712 -10.506 1.00 87.25 196 SER A N 1
ATOM 1486 C CA . SER A 1 196 ? 13.656 -8.678 -10.135 1.00 87.25 196 SER A CA 1
ATOM 1487 C C . SER A 1 196 ? 12.225 -9.211 -10.063 1.00 87.25 196 SER A C 1
ATOM 1489 O O . SER A 1 196 ? 11.463 -8.846 -9.166 1.00 87.25 196 SER A O 1
ATOM 1491 N N . THR A 1 197 ? 11.875 -10.141 -10.950 1.00 89.69 197 THR A N 1
ATOM 1492 C CA . THR A 1 197 ? 10.600 -10.868 -10.935 1.00 89.69 197 THR A CA 1
ATOM 1493 C C . THR A 1 197 ? 10.453 -11.731 -9.677 1.00 89.69 197 THR A C 1
ATOM 1495 O O . THR A 1 197 ? 9.428 -11.664 -8.986 1.00 89.69 197 THR A O 1
ATOM 1498 N N . LEU A 1 198 ? 11.492 -12.505 -9.346 1.00 90.06 198 LEU A N 1
ATOM 1499 C CA . LEU A 1 198 ? 11.554 -13.349 -8.150 1.00 90.06 198 LEU A CA 1
ATOM 1500 C C . LEU A 1 198 ? 11.529 -12.510 -6.868 1.00 90.06 198 LEU A C 1
ATOM 1502 O O . LEU A 1 198 ? 10.825 -12.838 -5.907 1.00 90.06 198 LEU A O 1
ATOM 1506 N N . TYR A 1 199 ? 12.251 -11.391 -6.867 1.00 85.62 199 TYR A N 1
ATOM 1507 C CA . TYR A 1 199 ? 12.286 -10.424 -5.775 1.00 85.62 199 TYR A CA 1
ATOM 1508 C C . TYR A 1 199 ? 10.892 -9.882 -5.441 1.00 85.62 199 TYR A C 1
ATOM 1510 O O . TYR A 1 199 ? 10.515 -9.773 -4.272 1.00 85.62 199 TYR A O 1
ATOM 1518 N N . LEU A 1 200 ? 10.092 -9.598 -6.468 1.00 86.38 200 LEU A N 1
ATOM 1519 C CA . LEU A 1 200 ? 8.729 -9.097 -6.321 1.00 86.38 200 LEU A CA 1
ATOM 1520 C C . LEU A 1 200 ? 7.782 -10.134 -5.688 1.00 86.38 200 LEU A C 1
ATOM 1522 O O . LEU A 1 200 ? 6.872 -9.764 -4.940 1.00 86.38 200 LEU A O 1
ATOM 1526 N N . HIS A 1 201 ? 8.014 -11.422 -5.962 1.00 86.19 201 HIS A N 1
ATOM 1527 C CA . HIS A 1 201 ? 7.194 -12.539 -5.482 1.00 86.19 201 HIS A CA 1
ATOM 1528 C C . HIS A 1 201 ? 7.605 -13.053 -4.096 1.00 86.19 201 HIS A C 1
ATOM 1530 O O . HIS A 1 201 ? 6.765 -13.554 -3.344 1.00 86.19 201 HIS A O 1
ATOM 1536 N N . THR A 1 202 ? 8.871 -12.892 -3.710 1.00 86.44 202 THR A N 1
ATOM 1537 C CA . THR A 1 202 ? 9.376 -13.394 -2.428 1.00 86.44 202 THR A CA 1
ATOM 1538 C C . THR A 1 202 ? 8.821 -12.560 -1.262 1.00 86.44 202 THR A C 1
ATOM 1540 O O . THR A 1 202 ? 9.089 -11.364 -1.114 1.00 86.44 202 THR A O 1
ATOM 1543 N N . ARG A 1 203 ? 7.987 -13.183 -0.414 1.00 67.75 203 ARG A N 1
ATOM 1544 C CA . ARG A 1 203 ? 7.128 -12.480 0.563 1.00 67.75 203 ARG A CA 1
ATOM 1545 C C . ARG A 1 203 ? 7.729 -12.351 1.972 1.00 67.75 203 ARG A C 1
ATOM 1547 O O . ARG A 1 203 ? 7.152 -11.652 2.800 1.00 67.75 203 ARG A O 1
ATOM 1554 N N . THR A 1 204 ? 8.866 -12.987 2.256 1.00 66.81 204 THR A N 1
ATOM 1555 C CA . THR A 1 204 ? 9.085 -13.521 3.615 1.00 66.81 204 THR A CA 1
ATOM 1556 C C . THR A 1 204 ? 10.203 -12.885 4.450 1.00 66.81 204 THR A C 1
ATOM 1558 O O . THR A 1 204 ? 10.265 -13.186 5.635 1.00 66.81 204 THR A O 1
ATOM 1561 N N . ASN A 1 205 ? 11.058 -11.987 3.932 1.00 71.75 205 ASN A N 1
ATOM 1562 C CA . ASN A 1 205 ? 12.146 -11.422 4.755 1.00 71.75 205 ASN A CA 1
ATOM 1563 C C . ASN A 1 205 ? 12.508 -9.952 4.452 1.00 71.75 205 ASN A C 1
ATOM 1565 O O . ASN A 1 205 ? 13.097 -9.676 3.413 1.00 71.75 205 ASN A O 1
ATOM 1569 N N . PRO A 1 206 ? 12.245 -8.990 5.360 1.00 67.94 206 PRO A N 1
ATOM 1570 C CA . PRO A 1 206 ? 12.456 -7.560 5.097 1.00 67.94 206 PRO A CA 1
ATOM 1571 C C . PRO A 1 206 ? 13.906 -7.068 5.260 1.00 67.94 206 PRO A C 1
ATOM 1573 O O . PRO A 1 206 ? 14.233 -5.991 4.766 1.00 67.94 206 PRO A O 1
ATOM 1576 N N . ARG A 1 207 ? 14.784 -7.803 5.961 1.00 77.19 207 ARG A N 1
ATOM 1577 C CA . ARG A 1 207 ? 16.144 -7.318 6.287 1.00 77.19 207 ARG A CA 1
ATOM 1578 C C . ARG A 1 207 ? 17.106 -7.380 5.098 1.00 77.19 207 ARG A C 1
ATOM 1580 O O . ARG A 1 207 ? 17.833 -6.423 4.867 1.00 77.19 207 ARG A O 1
ATOM 1587 N N . TRP A 1 208 ? 17.058 -8.458 4.318 1.00 80.00 208 TRP A N 1
ATOM 1588 C CA . TRP A 1 208 ? 17.947 -8.665 3.164 1.00 80.00 208 TRP A CA 1
ATOM 1589 C C . TRP A 1 208 ? 17.576 -7.794 1.951 1.00 80.00 208 TRP A C 1
ATOM 1591 O O . TRP A 1 208 ? 18.412 -7.471 1.112 1.00 80.00 208 TRP A O 1
ATOM 1601 N N . MET A 1 209 ? 16.323 -7.332 1.903 1.00 79.81 209 MET A N 1
ATOM 1602 C CA . MET A 1 209 ? 15.776 -6.542 0.796 1.00 79.81 209 MET A CA 1
ATOM 1603 C C . MET A 1 209 ? 16.485 -5.199 0.615 1.00 79.81 209 MET A C 1
ATOM 1605 O O . MET A 1 209 ? 16.594 -4.723 -0.509 1.00 79.81 209 MET A O 1
ATOM 1609 N N . LYS A 1 210 ? 16.967 -4.590 1.705 1.00 86.44 210 LYS A N 1
ATOM 1610 C CA . LYS A 1 210 ? 17.625 -3.277 1.664 1.00 86.44 210 LYS A CA 1
ATOM 1611 C C . LYS A 1 210 ? 19.002 -3.342 1.010 1.00 86.44 210 LYS A C 1
ATOM 1613 O O . LYS A 1 210 ? 19.321 -2.487 0.191 1.00 86.44 210 LYS A O 1
ATOM 1618 N N . SER A 1 211 ? 19.787 -4.368 1.338 1.00 87.94 211 SER A N 1
ATOM 1619 C CA . SER A 1 211 ? 21.096 -4.584 0.715 1.00 87.94 211 SER A CA 1
ATOM 1620 C C . SER A 1 211 ? 20.943 -4.878 -0.774 1.00 87.94 211 SER A C 1
ATOM 1622 O O . SER A 1 211 ? 21.642 -4.282 -1.585 1.00 87.94 211 SER A O 1
ATOM 1624 N N . LEU A 1 212 ? 19.967 -5.715 -1.143 1.00 87.38 212 LEU A N 1
ATOM 1625 C CA . LEU A 1 212 ? 19.703 -6.028 -2.546 1.00 87.38 212 LEU A CA 1
ATOM 1626 C C . LEU A 1 212 ? 19.236 -4.798 -3.344 1.00 87.38 212 LEU A C 1
ATOM 1628 O O . LEU A 1 212 ? 19.659 -4.619 -4.479 1.00 87.38 212 LEU A O 1
ATOM 1632 N N . GLN A 1 213 ? 18.417 -3.922 -2.749 1.00 90.62 213 GLN A N 1
ATOM 1633 C CA . GLN A 1 213 ? 18.020 -2.654 -3.375 1.00 90.62 213 GLN A CA 1
ATOM 1634 C C . GLN A 1 213 ? 19.215 -1.737 -3.638 1.00 90.62 213 GLN A C 1
ATOM 1636 O O . GLN A 1 213 ? 19.301 -1.156 -4.714 1.00 90.62 213 GLN A O 1
ATOM 1641 N N . ALA A 1 214 ? 20.131 -1.609 -2.673 1.00 91.50 214 ALA A N 1
ATOM 1642 C CA . ALA A 1 214 ? 21.316 -0.772 -2.827 1.00 91.50 214 ALA A CA 1
ATOM 1643 C C . ALA A 1 214 ? 22.267 -1.326 -3.901 1.00 91.50 214 ALA A C 1
ATOM 1645 O O . ALA A 1 214 ? 22.677 -0.587 -4.789 1.00 91.50 214 ALA A O 1
ATOM 1646 N N . VAL A 1 215 ? 22.562 -2.630 -3.866 1.00 92.00 215 VAL A N 1
ATOM 1647 C CA . VAL A 1 215 ? 23.425 -3.285 -4.865 1.00 92.00 215 VAL A CA 1
ATOM 1648 C C . VAL A 1 215 ? 22.795 -3.225 -6.257 1.00 92.00 215 VAL A C 1
ATOM 1650 O O . VAL A 1 215 ? 23.459 -2.838 -7.215 1.00 92.00 215 VAL A O 1
ATOM 1653 N N . GLY A 1 216 ? 21.502 -3.540 -6.368 1.00 90.75 216 GLY A N 1
ATOM 1654 C CA . GLY A 1 216 ? 20.773 -3.468 -7.632 1.00 90.75 216 GLY A CA 1
ATOM 1655 C C . GLY A 1 216 ? 20.777 -2.059 -8.223 1.00 90.75 216 GLY A C 1
ATOM 1656 O O . GLY A 1 216 ? 21.019 -1.900 -9.413 1.00 90.75 216 GLY A O 1
ATOM 1657 N N . LEU A 1 217 ? 20.599 -1.026 -7.394 1.00 93.19 217 LEU A N 1
ATOM 1658 C CA . LEU A 1 217 ? 20.684 0.366 -7.832 1.00 93.19 217 LEU A CA 1
ATOM 1659 C C . LEU A 1 217 ? 22.071 0.718 -8.393 1.00 93.19 217 LEU A C 1
ATOM 1661 O O . LEU A 1 217 ? 22.139 1.364 -9.432 1.00 93.19 217 LEU A O 1
ATOM 1665 N N . VAL A 1 218 ? 23.159 0.293 -7.741 1.00 94.31 218 VAL A N 1
ATOM 1666 C CA . VAL A 1 218 ? 24.531 0.563 -8.216 1.00 94.31 218 VAL A CA 1
ATOM 1667 C C . VAL A 1 218 ? 24.777 -0.088 -9.578 1.00 94.31 218 VAL A C 1
ATOM 1669 O O . VAL A 1 218 ? 25.282 0.569 -10.485 1.00 94.31 218 VAL A O 1
ATOM 1672 N N . ILE A 1 219 ? 24.364 -1.348 -9.747 1.00 91.88 219 ILE A N 1
ATOM 1673 C CA . ILE A 1 219 ? 24.499 -2.075 -11.019 1.00 91.88 219 ILE A CA 1
ATOM 1674 C C . ILE A 1 219 ? 23.711 -1.372 -12.130 1.00 91.88 219 ILE A C 1
ATOM 1676 O O . ILE A 1 219 ? 24.227 -1.172 -13.228 1.00 91.88 219 ILE A O 1
ATOM 1680 N N . LEU A 1 220 ? 22.475 -0.960 -11.845 1.00 92.56 220 LEU A N 1
ATOM 1681 C CA . LEU A 1 220 ? 21.628 -0.262 -12.812 1.00 92.56 220 LEU A CA 1
ATOM 1682 C C . LEU A 1 220 ? 22.159 1.118 -13.183 1.00 92.56 220 LEU A C 1
ATOM 1684 O O . LEU A 1 220 ? 22.064 1.516 -14.341 1.00 92.56 220 LEU A O 1
ATOM 1688 N N . PHE A 1 221 ? 22.735 1.834 -12.220 1.00 93.75 221 PHE A N 1
ATOM 1689 C CA . PHE A 1 221 ? 23.369 3.119 -12.472 1.00 93.75 221 PHE A CA 1
ATOM 1690 C C . PHE A 1 221 ? 24.599 2.958 -13.372 1.00 93.75 221 PHE A C 1
ATOM 1692 O O . PHE A 1 221 ? 24.727 3.669 -14.365 1.00 93.75 221 PHE A O 1
ATOM 1699 N N . ALA A 1 222 ? 25.455 1.972 -13.085 1.00 92.44 222 ALA A N 1
ATOM 1700 C CA . ALA A 1 222 ? 26.611 1.653 -13.919 1.00 92.44 222 ALA A CA 1
ATOM 1701 C C . ALA A 1 222 ? 26.198 1.244 -15.344 1.00 92.44 222 ALA A C 1
ATOM 1703 O O . ALA A 1 222 ? 26.797 1.705 -16.313 1.00 92.44 222 ALA A O 1
ATOM 1704 N N . MET A 1 223 ? 25.138 0.439 -15.482 1.00 90.31 223 MET A N 1
ATOM 1705 C CA . MET A 1 223 ? 24.574 0.069 -16.784 1.00 90.31 223 MET A CA 1
ATOM 1706 C C . MET A 1 223 ? 24.043 1.293 -17.546 1.00 90.31 223 MET A C 1
ATOM 1708 O O . MET A 1 223 ? 24.318 1.426 -18.736 1.00 90.31 223 MET A O 1
ATOM 1712 N N . GLY A 1 224 ? 23.326 2.200 -16.872 1.00 91.06 224 GLY A N 1
ATOM 1713 C CA . GLY A 1 224 ? 22.811 3.431 -17.479 1.00 91.06 224 GLY A CA 1
ATOM 1714 C C . GLY A 1 224 ? 23.920 4.358 -17.982 1.00 91.06 224 GLY A C 1
ATOM 1715 O O . GLY A 1 224 ? 23.897 4.804 -19.130 1.00 91.06 224 GLY A O 1
ATOM 1716 N N . VAL A 1 225 ? 24.938 4.590 -17.150 1.00 92.81 225 VAL A N 1
ATOM 1717 C CA . VAL A 1 225 ? 26.115 5.394 -17.518 1.00 92.81 225 VAL A CA 1
ATOM 1718 C C . VAL A 1 225 ? 26.882 4.743 -18.669 1.00 92.81 225 VAL A C 1
ATOM 1720 O O . VAL A 1 225 ? 27.176 5.411 -19.655 1.00 92.81 225 VAL A O 1
ATOM 1723 N N . GLY A 1 226 ? 27.156 3.438 -18.589 1.00 90.88 226 GLY A N 1
ATOM 1724 C CA . GLY A 1 226 ? 27.886 2.710 -19.628 1.00 90.88 226 GLY A CA 1
ATOM 1725 C C . GLY A 1 226 ? 27.176 2.725 -20.983 1.00 90.88 226 GLY A C 1
ATOM 1726 O O . GLY A 1 226 ? 27.815 2.969 -22.005 1.00 90.88 226 GLY A O 1
ATOM 1727 N N . ALA A 1 227 ? 25.853 2.530 -20.998 1.00 90.69 227 ALA A N 1
ATOM 1728 C CA . ALA A 1 227 ? 25.057 2.634 -22.219 1.00 90.69 227 ALA A CA 1
ATOM 1729 C C . ALA A 1 227 ? 25.080 4.060 -22.789 1.00 90.69 227 ALA A C 1
ATOM 1731 O O . ALA A 1 227 ? 25.260 4.225 -23.990 1.00 90.69 227 ALA A O 1
ATOM 1732 N N . THR A 1 228 ? 24.975 5.087 -21.940 1.00 89.69 228 THR A N 1
ATOM 1733 C CA . THR A 1 228 ? 25.003 6.492 -22.379 1.00 89.69 228 THR A CA 1
ATOM 1734 C C . THR A 1 228 ? 26.353 6.869 -22.982 1.00 89.69 228 THR A C 1
ATOM 1736 O O . THR A 1 228 ? 26.394 7.422 -24.076 1.00 89.69 228 THR A O 1
ATOM 1739 N N . LEU A 1 229 ? 27.459 6.521 -22.316 1.00 92.19 229 LEU A N 1
ATOM 1740 C CA . LEU A 1 229 ? 28.808 6.752 -22.839 1.00 92.19 229 LEU A CA 1
ATOM 1741 C C . LEU A 1 229 ? 28.995 6.065 -24.192 1.00 92.19 229 LEU A C 1
ATOM 1743 O O . LEU A 1 229 ? 29.528 6.665 -25.120 1.00 92.19 229 LEU A O 1
ATOM 1747 N N . ARG A 1 230 ? 28.493 4.833 -24.339 1.00 89.50 230 ARG A N 1
ATOM 1748 C CA . ARG A 1 230 ? 28.506 4.134 -25.628 1.00 89.50 230 ARG A CA 1
ATOM 1749 C C . ARG A 1 230 ? 27.676 4.852 -26.689 1.00 89.50 230 ARG A C 1
ATOM 1751 O O . ARG A 1 230 ? 28.167 4.969 -27.805 1.00 89.50 230 ARG A O 1
ATOM 1758 N N . VAL A 1 231 ? 26.481 5.355 -26.371 1.00 87.81 231 VAL A N 1
ATOM 1759 C CA . VAL A 1 231 ? 25.672 6.146 -27.320 1.00 87.81 231 VAL A CA 1
ATOM 1760 C C . VAL A 1 231 ? 26.443 7.383 -27.779 1.00 87.81 231 VAL A C 1
ATOM 1762 O O . VAL A 1 231 ? 26.553 7.595 -28.980 1.00 87.81 231 VAL A O 1
ATOM 1765 N N . VAL A 1 232 ? 27.020 8.148 -26.846 1.00 84.75 232 VAL A N 1
ATOM 1766 C CA . VAL A 1 232 ? 27.777 9.378 -27.142 1.00 84.75 232 VAL A CA 1
ATOM 1767 C C . VAL A 1 232 ? 28.980 9.083 -28.034 1.00 84.75 232 VAL A C 1
ATOM 1769 O O . VAL A 1 232 ? 29.089 9.656 -29.110 1.00 84.75 232 VAL A O 1
ATOM 1772 N N . MET A 1 233 ? 29.811 8.104 -27.663 1.00 86.12 233 MET A N 1
ATOM 1773 C CA . MET A 1 233 ? 30.979 7.727 -28.466 1.00 86.12 233 MET A CA 1
ATOM 1774 C C . MET A 1 233 ? 30.599 7.250 -29.871 1.00 86.12 233 MET A C 1
ATOM 1776 O O . MET A 1 233 ? 31.334 7.481 -30.825 1.00 86.12 233 MET A O 1
ATOM 1780 N N . THR A 1 234 ? 29.466 6.557 -30.002 1.00 82.62 234 THR A N 1
ATOM 1781 C CA . THR A 1 234 ? 28.999 6.072 -31.307 1.00 82.62 234 THR A CA 1
ATOM 1782 C C . THR A 1 234 ? 28.431 7.239 -32.127 1.00 82.62 234 THR A C 1
ATOM 1784 O O . THR A 1 234 ? 28.640 7.295 -33.332 1.00 82.62 234 THR A O 1
ATOM 1787 N N . ALA A 1 235 ? 27.771 8.212 -31.491 1.00 78.31 235 ALA A N 1
ATOM 1788 C CA . ALA A 1 235 ? 27.312 9.443 -32.136 1.00 78.31 235 ALA A CA 1
ATOM 1789 C C . ALA A 1 235 ? 28.471 10.312 -32.658 1.00 78.31 235 ALA A C 1
ATOM 1791 O O . ALA A 1 235 ? 28.432 10.732 -33.815 1.00 78.31 235 ALA A O 1
ATOM 1792 N N . ASP A 1 236 ? 29.523 10.500 -31.856 1.00 76.81 236 ASP A N 1
ATOM 1793 C CA . ASP A 1 236 ? 30.700 11.306 -32.217 1.00 76.81 236 ASP A CA 1
ATOM 1794 C C . ASP A 1 236 ? 31.443 10.760 -33.445 1.00 76.81 236 ASP A C 1
ATOM 1796 O O . ASP A 1 236 ? 31.913 11.525 -34.285 1.00 76.81 236 ASP A O 1
ATOM 1800 N N . GLN A 1 237 ? 31.515 9.432 -33.599 1.00 72.12 237 GLN A N 1
ATOM 1801 C CA . GLN A 1 237 ? 32.201 8.795 -34.732 1.00 72.12 237 GLN A CA 1
ATOM 1802 C C . GLN A 1 237 ? 31.589 9.132 -36.101 1.00 72.12 237 GLN A C 1
ATOM 1804 O O . GLN A 1 237 ? 32.261 8.968 -37.116 1.00 72.12 237 GLN A O 1
ATOM 1809 N N . MET A 1 238 ? 30.332 9.583 -36.147 1.00 61.97 238 MET A N 1
ATOM 1810 C CA . MET A 1 238 ? 29.599 9.800 -37.397 1.00 61.97 238 MET A CA 1
ATOM 1811 C C . MET A 1 238 ? 29.505 11.278 -37.796 1.00 61.97 238 MET A C 1
ATOM 1813 O O . MET A 1 238 ? 29.442 11.591 -38.984 1.00 61.97 238 MET A O 1
ATOM 1817 N N . HIS A 1 239 ? 29.528 12.189 -36.820 1.00 63.19 239 HIS A N 1
ATOM 1818 C CA . HIS A 1 239 ? 29.463 13.632 -37.048 1.00 63.19 239 HIS A CA 1
ATOM 1819 C C . HIS A 1 239 ? 30.659 14.347 -36.401 1.00 63.19 239 HIS A C 1
ATOM 1821 O O . HIS A 1 239 ? 30.480 15.085 -35.431 1.00 63.19 239 HIS A O 1
ATOM 1827 N N . PRO A 1 240 ? 31.880 14.202 -36.954 1.00 57.88 240 PRO A N 1
ATOM 1828 C CA . PRO A 1 240 ? 33.081 14.847 -36.412 1.00 57.88 240 PRO A CA 1
ATOM 1829 C C . PRO A 1 240 ? 33.002 16.386 -36.382 1.00 57.88 240 PRO A C 1
ATOM 1831 O O . PRO A 1 240 ? 33.823 17.030 -35.741 1.00 57.88 240 PRO A O 1
ATOM 1834 N N . THR A 1 241 ? 32.020 16.992 -37.059 1.00 54.03 241 THR A N 1
ATOM 1835 C CA . THR A 1 241 ? 31.795 18.445 -37.092 1.00 54.03 241 THR A CA 1
ATOM 1836 C C . THR A 1 241 ? 30.858 18.967 -35.999 1.00 54.03 241 THR A C 1
ATOM 1838 O O . THR A 1 241 ? 30.714 20.179 -35.873 1.00 54.03 241 THR A O 1
ATOM 1841 N N . THR A 1 242 ? 30.202 18.101 -35.221 1.00 52.81 242 THR A N 1
ATOM 1842 C CA . THR A 1 242 ? 29.336 18.512 -34.104 1.00 52.81 242 THR A CA 1
ATOM 1843 C C . THR A 1 242 ? 29.826 17.856 -32.826 1.00 52.81 242 THR A C 1
ATOM 1845 O O . THR A 1 242 ? 29.458 16.722 -32.531 1.00 52.81 242 THR A O 1
ATOM 1848 N N . ASN A 1 243 ? 30.647 18.570 -32.056 1.00 56.06 243 ASN A N 1
ATOM 1849 C CA . ASN A 1 243 ? 31.031 18.118 -30.722 1.00 56.06 243 ASN A CA 1
ATOM 1850 C C . ASN A 1 243 ? 29.756 17.896 -29.893 1.00 56.06 243 ASN A C 1
ATOM 1852 O O . ASN A 1 243 ? 28.904 18.782 -29.822 1.00 56.06 243 ASN A O 1
ATOM 1856 N N . VAL A 1 244 ? 29.606 16.745 -29.234 1.00 55.44 244 VAL A N 1
ATOM 1857 C CA . VAL A 1 244 ? 28.450 16.487 -28.353 1.00 55.44 244 VAL A CA 1
ATOM 1858 C C . VAL A 1 244 ? 28.342 17.521 -27.223 1.00 55.44 244 VAL A C 1
ATOM 1860 O O . VAL A 1 244 ? 27.232 17.831 -26.794 1.00 55.44 244 VAL A O 1
ATOM 1863 N N . GLU A 1 245 ? 29.454 18.141 -26.810 1.00 58.41 245 GLU A N 1
ATOM 1864 C CA . GLU A 1 245 ? 29.450 19.338 -25.953 1.00 58.41 245 GLU A CA 1
ATOM 1865 C C . GLU A 1 245 ? 28.634 20.485 -26.557 1.00 58.41 245 GLU A C 1
ATOM 1867 O O . GLU A 1 245 ? 27.798 21.055 -25.866 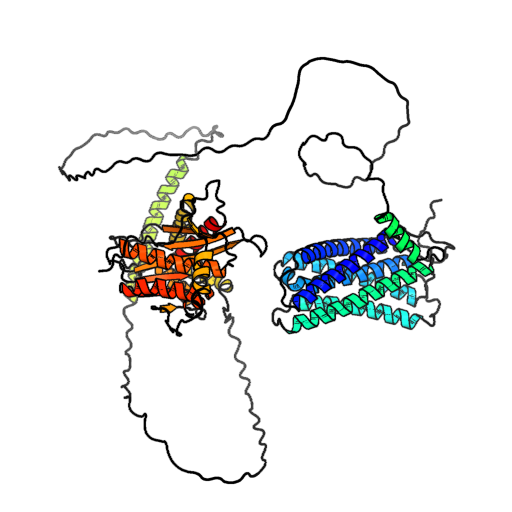1.00 58.41 245 GLU A O 1
ATOM 1872 N N . GLN A 1 246 ? 28.783 20.766 -27.855 1.00 57.97 246 GLN A N 1
ATOM 1873 C CA . GLN A 1 246 ? 27.978 21.775 -28.544 1.00 57.97 246 GLN A CA 1
ATOM 1874 C C . GLN A 1 246 ? 26.516 21.355 -28.690 1.00 57.97 246 GLN A C 1
ATOM 1876 O O . GLN A 1 246 ? 25.655 22.222 -28.668 1.00 57.97 246 GLN A O 1
ATOM 1881 N N . LEU A 1 247 ? 26.193 20.062 -28.811 1.00 54.28 247 LEU A N 1
ATOM 1882 C CA . LEU A 1 247 ? 24.797 19.599 -28.815 1.00 54.28 247 LEU A CA 1
ATOM 1883 C C . LEU A 1 247 ? 24.150 19.709 -27.430 1.00 54.28 247 LEU A C 1
ATOM 1885 O O . LEU A 1 247 ? 22.980 20.082 -27.339 1.00 54.28 247 LEU A O 1
ATOM 1889 N N . LEU A 1 248 ? 24.891 19.413 -26.360 1.00 58.50 248 LEU A N 1
ATOM 1890 C CA . LEU A 1 248 ? 24.440 19.611 -24.982 1.00 58.50 248 LEU A CA 1
ATOM 1891 C C . LEU A 1 248 ? 24.260 21.104 -24.679 1.00 58.50 248 LEU A C 1
ATOM 1893 O O . LEU A 1 248 ? 23.185 21.482 -24.215 1.00 58.50 248 LEU A O 1
ATOM 1897 N N . ASP A 1 249 ? 25.229 21.954 -25.029 1.00 58.19 249 ASP A N 1
ATOM 1898 C CA . ASP A 1 249 ? 25.133 23.410 -24.857 1.00 58.19 249 ASP A CA 1
ATOM 1899 C C . ASP A 1 249 ? 24.039 24.027 -25.732 1.00 58.19 249 ASP A C 1
ATOM 1901 O O . ASP A 1 249 ? 23.222 24.804 -25.239 1.00 58.19 249 ASP A O 1
ATOM 1905 N N . ALA A 1 250 ? 23.948 23.648 -27.011 1.00 55.88 250 ALA A N 1
ATOM 1906 C CA . ALA A 1 250 ? 22.913 24.148 -27.913 1.00 55.88 250 ALA A CA 1
ATOM 1907 C C . ALA A 1 250 ? 21.519 23.731 -27.445 1.00 55.88 250 ALA A C 1
ATOM 1909 O O . ALA A 1 250 ? 20.600 24.542 -27.484 1.00 55.88 250 ALA A O 1
ATOM 1910 N N . SER A 1 251 ? 21.346 22.506 -26.943 1.00 55.16 251 SER A N 1
ATOM 1911 C CA . SER A 1 251 ? 20.052 22.048 -26.429 1.00 55.16 251 SER A CA 1
ATOM 1912 C C . SER A 1 251 ? 19.681 22.733 -25.115 1.00 55.16 251 SER A C 1
ATOM 1914 O O . SER A 1 251 ? 18.524 23.104 -24.925 1.00 55.16 251 SER A O 1
ATOM 1916 N N . VAL A 1 252 ? 20.646 22.952 -24.214 1.00 52.47 252 VAL A N 1
ATOM 1917 C CA . VAL A 1 252 ? 20.429 23.736 -22.989 1.00 52.47 252 VAL A CA 1
ATOM 1918 C C . VAL A 1 252 ? 20.046 25.174 -23.353 1.00 52.47 252 VAL A C 1
ATOM 1920 O O . VAL A 1 252 ? 19.047 25.683 -22.848 1.00 52.47 252 VAL A O 1
ATOM 1923 N N . HIS A 1 253 ? 20.730 25.802 -24.308 1.00 53.53 253 HIS A N 1
ATOM 1924 C CA . HIS A 1 253 ? 20.377 27.137 -24.790 1.00 53.53 253 HIS A CA 1
ATOM 1925 C C . HIS A 1 253 ? 19.053 27.187 -25.566 1.00 53.53 253 HIS A C 1
ATOM 1927 O O . HIS A 1 253 ? 18.337 28.178 -25.469 1.00 53.53 253 HIS A O 1
ATOM 1933 N N . GLN A 1 254 ? 18.663 26.144 -26.297 1.00 49.44 254 GLN A N 1
ATOM 1934 C CA . GLN A 1 254 ? 17.415 26.138 -27.068 1.00 49.44 254 GLN A CA 1
ATOM 1935 C C . GLN A 1 254 ? 16.187 25.847 -26.189 1.00 49.44 254 GLN A C 1
ATOM 1937 O O . GLN A 1 254 ? 15.106 26.374 -26.450 1.00 49.44 254 GLN A O 1
ATOM 1942 N N . ILE A 1 255 ? 16.356 25.066 -25.116 1.00 45.72 255 ILE A N 1
ATOM 1943 C CA . ILE A 1 255 ? 15.297 24.752 -24.144 1.00 45.72 255 ILE A CA 1
ATOM 1944 C C . ILE A 1 255 ? 15.125 25.882 -23.114 1.00 45.72 255 ILE A C 1
ATOM 1946 O O . ILE A 1 255 ? 13.999 26.152 -22.697 1.00 45.72 255 ILE A O 1
ATOM 1950 N N . TRP A 1 256 ? 16.205 26.575 -22.730 1.00 45.88 256 TRP A N 1
ATOM 1951 C CA . TRP A 1 256 ? 16.169 27.627 -21.699 1.00 45.88 256 TRP A CA 1
ATOM 1952 C C . TRP A 1 256 ? 16.317 29.061 -22.232 1.00 45.88 256 TRP A C 1
ATOM 1954 O O . TRP A 1 256 ? 16.053 30.012 -21.501 1.00 45.88 256 TRP A O 1
ATOM 1964 N N . GLY A 1 257 ? 16.705 29.244 -23.495 1.00 38.12 257 GLY A N 1
ATOM 1965 C CA . GLY A 1 257 ? 17.087 30.538 -24.070 1.00 38.12 257 GLY A CA 1
ATOM 1966 C C . GLY A 1 257 ? 16.106 31.144 -25.072 1.00 38.12 257 GLY A C 1
ATOM 1967 O O . GLY A 1 257 ? 16.542 31.912 -25.920 1.00 38.12 257 GLY A O 1
ATOM 1968 N N . SER A 1 258 ? 14.800 30.860 -25.003 1.00 34.16 258 SER A N 1
ATOM 1969 C CA . SER A 1 258 ? 13.793 31.643 -25.748 1.00 34.16 258 SER A CA 1
ATOM 1970 C C . SER A 1 258 ? 13.199 32.766 -24.879 1.00 34.16 258 SER A C 1
ATOM 1972 O O . SER A 1 258 ? 12.310 32.490 -24.074 1.00 34.16 258 SER A O 1
ATOM 1974 N N . PRO A 1 259 ? 13.570 34.054 -25.067 1.00 41.91 259 PRO A N 1
ATOM 1975 C CA . PRO A 1 259 ? 12.991 35.187 -24.338 1.00 41.91 259 PRO A CA 1
ATOM 1976 C C . PRO A 1 259 ? 11.691 35.707 -24.984 1.00 41.91 259 PRO A C 1
ATOM 1978 O O . PRO A 1 259 ? 11.282 36.840 -24.743 1.00 41.91 259 PRO A O 1
ATOM 1981 N N . ARG A 1 260 ? 11.018 34.921 -25.839 1.00 38.06 260 ARG A N 1
ATOM 1982 C CA . ARG A 1 260 ? 9.871 35.400 -26.638 1.00 38.06 260 ARG A CA 1
ATOM 1983 C C . ARG A 1 260 ? 8.516 35.425 -25.921 1.00 38.06 260 ARG A C 1
ATOM 1985 O O . ARG A 1 260 ? 7.525 35.766 -26.554 1.00 38.06 260 ARG A O 1
ATOM 1992 N N . LEU A 1 261 ? 8.450 35.143 -24.619 1.00 42.62 261 LEU A N 1
ATOM 1993 C CA . LEU A 1 261 ? 7.198 35.237 -23.848 1.00 42.62 261 LEU A CA 1
ATOM 1994 C C . LEU A 1 261 ? 7.173 36.356 -22.792 1.00 42.62 261 LEU A C 1
ATOM 1996 O O . LEU A 1 261 ? 6.180 36.488 -22.085 1.00 42.62 261 LEU A O 1
ATOM 2000 N N . ALA A 1 262 ? 8.205 37.204 -22.705 1.00 39.34 262 ALA A N 1
ATOM 2001 C CA . ALA A 1 262 ? 8.261 38.271 -21.696 1.00 39.34 262 ALA A CA 1
ATOM 2002 C C . ALA A 1 262 ? 7.714 39.641 -22.153 1.00 39.34 262 ALA A C 1
ATOM 2004 O O . ALA A 1 262 ? 7.725 40.578 -21.365 1.00 39.34 262 ALA A O 1
ATOM 2005 N N . ASN A 1 263 ? 7.201 39.781 -23.382 1.00 41.16 263 ASN A N 1
ATOM 2006 C CA . ASN A 1 263 ? 6.589 41.031 -23.853 1.00 41.16 263 ASN A CA 1
ATOM 2007 C C . ASN A 1 263 ? 5.285 40.767 -24.619 1.00 41.16 263 ASN A C 1
ATOM 2009 O O . ASN A 1 263 ? 5.220 40.882 -25.838 1.00 41.16 263 ASN A O 1
ATOM 2013 N N . SER A 1 264 ? 4.216 40.445 -23.892 1.00 32.34 264 SER A N 1
ATOM 2014 C CA . SER A 1 264 ? 2.854 40.700 -24.364 1.00 32.34 264 SER A CA 1
ATOM 2015 C C . SER A 1 264 ? 2.085 41.368 -23.238 1.00 32.34 264 SER A C 1
ATOM 2017 O O . SER A 1 264 ? 1.740 40.743 -22.237 1.00 32.34 264 SER A O 1
ATOM 2019 N N . LYS A 1 265 ? 1.872 42.672 -23.411 1.00 35.81 265 LYS A N 1
ATOM 2020 C CA . LYS A 1 265 ? 1.064 43.520 -22.543 1.00 35.81 265 LYS A CA 1
ATOM 2021 C C . LYS A 1 265 ? -0.323 42.908 -22.335 1.00 35.81 265 LYS A C 1
ATOM 2023 O O . LYS A 1 265 ? -0.965 42.419 -23.260 1.00 35.81 265 LYS A O 1
ATOM 2028 N N . THR A 1 266 ? -0.742 42.988 -21.083 1.00 44.47 266 THR A N 1
ATOM 2029 C CA . THR A 1 266 ? -2.093 42.832 -20.553 1.00 44.47 266 THR A CA 1
ATOM 2030 C C . THR A 1 266 ? -3.168 43.426 -21.459 1.00 44.47 266 THR A C 1
ATOM 2032 O O . THR A 1 266 ? -3.095 44.613 -21.759 1.00 44.47 266 THR A O 1
ATOM 2035 N N . ASN A 1 267 ? -4.184 42.628 -21.803 1.00 33.69 267 ASN A N 1
ATOM 2036 C CA . ASN A 1 267 ? -5.579 43.064 -21.906 1.00 33.69 267 ASN A CA 1
ATOM 2037 C C . ASN A 1 267 ? -6.527 41.852 -21.802 1.00 33.69 267 ASN A C 1
ATOM 2039 O O . ASN A 1 267 ? -6.408 40.896 -22.560 1.00 33.69 267 ASN A O 1
ATOM 2043 N N . ASN A 1 268 ? -7.428 41.937 -20.818 1.00 39.50 268 ASN A N 1
ATOM 2044 C CA . ASN A 1 268 ? -8.720 41.265 -20.626 1.00 39.50 268 ASN A CA 1
ATOM 2045 C C . ASN A 1 268 ? -8.923 39.845 -21.187 1.00 39.50 268 ASN A C 1
ATOM 2047 O O . ASN A 1 268 ? -9.177 39.669 -22.376 1.00 39.50 268 ASN A O 1
ATOM 2051 N N . LEU A 1 269 ? -9.000 38.855 -20.285 1.00 30.31 269 LEU A N 1
ATOM 2052 C CA . LEU A 1 269 ? -9.654 37.576 -20.565 1.00 30.31 269 LEU A CA 1
ATOM 2053 C C . LEU A 1 269 ? -10.748 37.273 -19.533 1.00 30.31 269 LEU A C 1
ATOM 2055 O O . LEU A 1 269 ? -10.498 37.072 -18.345 1.00 30.31 269 LEU A O 1
ATOM 2059 N N . THR A 1 270 ? -11.968 37.249 -20.047 1.00 31.08 270 THR A N 1
ATOM 2060 C CA . THR A 1 270 ? -13.218 36.801 -19.444 1.00 31.08 270 THR A CA 1
ATOM 2061 C C . THR A 1 270 ? -13.160 35.301 -19.130 1.00 31.08 270 THR A C 1
ATOM 2063 O O . THR A 1 270 ? -12.657 34.502 -19.918 1.00 31.08 270 THR A O 1
ATOM 2066 N N . LEU A 1 271 ? -13.701 34.915 -17.974 1.00 37.03 271 LEU A N 1
ATOM 2067 C CA . LEU A 1 271 ? -13.877 33.530 -17.532 1.00 37.03 271 LEU A CA 1
ATOM 2068 C C . LEU A 1 271 ? -15.050 32.854 -18.264 1.00 37.03 271 LEU A C 1
ATOM 2070 O O . LEU A 1 271 ? -16.185 33.292 -18.109 1.00 37.03 271 LEU A O 1
ATOM 2074 N N . VAL A 1 272 ? -14.789 31.744 -18.965 1.00 29.47 272 VAL A N 1
ATOM 2075 C CA . VAL A 1 272 ? -15.773 30.711 -19.368 1.00 29.47 272 VAL A CA 1
ATOM 2076 C C . VAL A 1 272 ? -15.079 29.331 -19.274 1.00 29.47 272 VAL A C 1
ATOM 2078 O O . VAL A 1 272 ? -13.876 29.249 -19.538 1.00 29.47 272 VAL A O 1
ATOM 2081 N N . PRO A 1 273 ? -15.755 28.256 -18.807 1.00 35.56 273 PRO A N 1
ATOM 2082 C CA . PRO A 1 273 ? -15.090 27.099 -18.211 1.00 35.56 273 PRO A CA 1
ATOM 2083 C C . PRO A 1 273 ? -14.596 26.048 -19.215 1.00 35.56 273 PRO A C 1
ATOM 2085 O O . PRO A 1 273 ? -15.066 25.912 -20.340 1.00 35.56 273 PRO A O 1
ATOM 2088 N N . ARG A 1 274 ? -13.620 25.275 -18.735 1.00 27.69 274 ARG A N 1
ATOM 2089 C CA . ARG A 1 274 ? -12.826 24.273 -19.450 1.00 27.69 274 ARG A CA 1
ATOM 2090 C C . ARG A 1 274 ? -13.585 22.940 -19.534 1.00 27.69 274 ARG A C 1
ATOM 2092 O O . ARG A 1 274 ? -13.633 22.212 -18.546 1.00 27.69 274 ARG A O 1
ATOM 2099 N N . ASN A 1 275 ? -14.107 22.597 -20.711 1.00 27.83 275 ASN A N 1
ATOM 2100 C CA . ASN A 1 275 ? -14.439 21.213 -21.061 1.00 27.83 275 ASN A CA 1
ATOM 2101 C C . ASN A 1 275 ? -13.188 20.519 -21.623 1.00 27.83 275 ASN A C 1
ATOM 2103 O O . ASN A 1 275 ? -12.506 21.046 -22.499 1.00 27.83 275 ASN A O 1
ATOM 2107 N N . GLN A 1 276 ? -12.867 19.346 -21.076 1.00 35.19 276 GLN A N 1
ATOM 2108 C CA . GLN A 1 276 ? -11.840 18.440 -21.589 1.00 35.19 276 GLN A CA 1
ATOM 2109 C C . GLN A 1 276 ? -12.390 17.674 -22.794 1.00 35.19 276 GLN A C 1
ATOM 2111 O O . GLN A 1 276 ? -13.351 16.931 -22.625 1.00 35.19 276 GLN A O 1
ATOM 2116 N N . GLN A 1 277 ? -11.733 17.760 -23.953 1.00 29.48 277 GLN A N 1
ATOM 2117 C CA . GLN A 1 277 ? -11.818 16.739 -25.001 1.00 29.48 277 GLN A CA 1
ATOM 2118 C C . GLN A 1 277 ? -10.444 16.530 -25.665 1.00 29.48 277 GLN A C 1
ATOM 2120 O O . GLN A 1 277 ? -9.831 17.454 -26.189 1.00 29.48 277 GLN A O 1
ATOM 2125 N N . SER A 1 278 ? -9.951 15.300 -25.494 1.00 30.53 278 SER A N 1
ATOM 2126 C CA . SER A 1 278 ? -9.307 14.418 -26.482 1.00 30.53 278 SER A CA 1
ATOM 2127 C C . SER A 1 278 ? -8.590 15.042 -27.690 1.00 30.53 278 SER A C 1
ATOM 2129 O O . SER A 1 278 ? -9.226 15.524 -28.617 1.00 30.53 278 SER A O 1
ATOM 2131 N N . TYR A 1 279 ? -7.262 14.875 -27.734 1.00 26.23 279 TYR A N 1
ATOM 2132 C CA . TYR A 1 279 ? -6.488 14.848 -28.979 1.00 26.23 279 TYR A CA 1
ATOM 2133 C C . TYR A 1 279 ? -6.467 13.402 -29.492 1.00 26.23 279 TYR A C 1
ATOM 2135 O O . TYR A 1 279 ? -5.847 12.533 -28.876 1.00 26.23 279 TYR A O 1
ATOM 2143 N N . GLN A 1 280 ? -7.172 13.155 -30.591 1.00 29.81 280 GLN A N 1
ATOM 2144 C CA . GLN A 1 280 ? -7.099 11.930 -31.380 1.00 29.81 280 GLN A CA 1
ATOM 2145 C C . GLN A 1 280 ? -6.520 12.305 -32.751 1.00 29.81 280 GLN A C 1
ATOM 2147 O O . GLN A 1 280 ? -6.769 13.396 -33.256 1.00 29.81 280 GLN A O 1
ATOM 2152 N N . GLN A 1 281 ? -5.651 11.439 -33.268 1.00 34.50 281 GLN A N 1
ATOM 2153 C CA . GLN A 1 281 ? -4.945 11.582 -34.540 1.00 34.50 281 GLN A CA 1
ATOM 2154 C C . GLN A 1 281 ? -5.921 11.543 -35.719 1.00 34.50 281 GLN A C 1
ATOM 2156 O O . GLN A 1 281 ? -6.700 10.598 -35.795 1.00 34.50 281 GLN A O 1
ATOM 2161 N N . ASP A 1 282 ? -5.765 12.462 -36.672 1.00 27.12 282 ASP A N 1
ATOM 2162 C CA . ASP A 1 282 ? -6.298 12.317 -38.029 1.00 27.12 282 ASP A CA 1
ATOM 2163 C C . ASP A 1 282 ? -5.135 12.291 -39.030 1.00 27.12 282 ASP A C 1
ATOM 2165 O O . ASP A 1 282 ? -4.361 13.244 -39.148 1.00 27.12 282 ASP A O 1
ATOM 2169 N N . ILE A 1 283 ? -5.005 11.171 -39.745 1.00 30.70 283 ILE A N 1
ATOM 2170 C CA . ILE A 1 283 ? -4.240 11.045 -40.989 1.00 30.70 283 ILE A CA 1
ATOM 2171 C C . ILE A 1 283 ? -5.176 10.391 -42.021 1.00 30.70 283 ILE A C 1
ATOM 2173 O O . ILE A 1 283 ? -5.775 9.359 -41.733 1.00 30.70 283 ILE A O 1
ATOM 2177 N N . PHE A 1 284 ? -5.193 10.989 -43.220 1.00 36.47 284 PHE A N 1
ATOM 2178 C CA . PHE A 1 284 ? -5.864 10.637 -44.486 1.00 36.47 284 PHE A CA 1
ATOM 2179 C C . PHE A 1 284 ? -7.306 11.128 -44.705 1.00 36.47 284 PHE A C 1
ATOM 2181 O O . PHE A 1 284 ? -8.267 10.558 -44.205 1.00 36.47 284 PHE A O 1
ATOM 2188 N N . THR A 1 285 ? -7.472 12.094 -45.621 1.00 31.20 285 THR A N 1
ATOM 2189 C CA . THR A 1 285 ? -7.982 11.849 -46.992 1.00 31.20 285 THR A CA 1
ATOM 2190 C C . THR A 1 285 ? -7.840 13.091 -47.894 1.00 31.20 285 THR A C 1
ATOM 2192 O O . THR A 1 285 ? -7.697 14.213 -47.425 1.00 31.20 285 THR A O 1
ATOM 2195 N N . ASN A 1 286 ? -7.782 12.821 -49.201 1.00 31.39 286 ASN A N 1
ATOM 2196 C CA . ASN A 1 286 ? -7.424 13.678 -50.339 1.00 31.39 286 ASN A CA 1
ATOM 2197 C C . ASN A 1 286 ? -8.377 14.855 -50.633 1.00 31.39 286 ASN A C 1
ATOM 2199 O O . ASN A 1 286 ? -9.566 14.769 -50.343 1.00 31.39 286 ASN A O 1
ATOM 2203 N N . GLY A 1 287 ? -7.893 15.853 -51.391 1.00 27.02 287 GLY A N 1
ATOM 2204 C CA . GLY A 1 287 ? -8.764 16.727 -52.193 1.00 27.02 287 GLY A CA 1
ATOM 2205 C C . GLY A 1 287 ? -8.107 17.984 -52.776 1.00 27.02 287 GLY A C 1
ATOM 2206 O O . GLY A 1 287 ? -7.925 18.968 -52.073 1.00 27.02 287 GLY A O 1
ATOM 2207 N N . HIS A 1 288 ? -7.794 17.945 -54.073 1.00 33.44 288 HIS A N 1
ATOM 2208 C CA . HIS A 1 288 ? -7.491 19.073 -54.970 1.00 33.44 288 HIS A CA 1
ATOM 2209 C C . HIS A 1 288 ? -8.492 20.249 -54.867 1.00 33.44 288 HIS A C 1
ATOM 2211 O O . HIS A 1 288 ? -9.689 19.992 -54.941 1.00 33.44 288 HIS A O 1
ATOM 2217 N N . GLN A 1 289 ? -8.023 21.510 -54.859 1.00 31.00 289 GLN A N 1
ATOM 2218 C CA . GLN A 1 289 ? -8.266 22.533 -55.908 1.00 31.00 289 GLN A CA 1
ATOM 2219 C C . GLN A 1 289 ? -7.716 23.930 -55.536 1.00 31.00 289 GLN A C 1
ATOM 2221 O O . GLN A 1 289 ? -7.519 24.262 -54.372 1.00 31.00 289 GLN A O 1
ATOM 2226 N N . ASP A 1 290 ? -7.439 24.681 -56.599 1.00 34.09 290 ASP A N 1
ATOM 2227 C CA . ASP A 1 290 ? -6.663 25.916 -56.780 1.00 34.09 290 ASP A CA 1
ATOM 2228 C C . ASP A 1 290 ? -7.273 27.238 -56.225 1.00 34.09 290 ASP A C 1
ATOM 2230 O O . ASP A 1 290 ? -8.388 27.237 -55.700 1.00 34.09 290 ASP A O 1
ATOM 2234 N N . PRO A 1 291 ? -6.543 28.381 -56.313 1.00 51.97 291 PRO A N 1
ATOM 2235 C CA . PRO A 1 291 ? -6.718 29.564 -55.466 1.00 51.97 291 PRO A CA 1
ATOM 2236 C C . PRO A 1 291 ? -7.518 30.708 -56.117 1.00 51.97 291 PRO A C 1
ATOM 2238 O O . PRO A 1 291 ? -7.576 30.843 -57.336 1.00 51.97 291 PRO A O 1
ATOM 2241 N N . GLY A 1 292 ? -8.043 31.630 -55.299 1.00 28.70 292 GLY A N 1
ATOM 2242 C CA . GLY A 1 292 ? -8.626 32.872 -55.814 1.00 28.70 292 GLY A CA 1
ATOM 2243 C C . GLY A 1 292 ? -9.058 33.893 -54.757 1.00 28.70 292 GLY A C 1
ATOM 2244 O O . GLY A 1 292 ? -10.165 33.808 -54.255 1.00 28.70 292 GLY A O 1
ATOM 2245 N N . SER A 1 293 ? -8.163 34.852 -54.489 1.00 31.83 293 SER A N 1
ATOM 2246 C CA . SER A 1 293 ? -8.336 36.312 -54.290 1.00 31.83 293 SER A CA 1
ATOM 2247 C C . SER A 1 293 ? -9.496 36.952 -53.476 1.00 31.83 293 SER A C 1
ATOM 2249 O O . SER A 1 293 ? -10.573 36.393 -53.322 1.00 31.83 293 SER A O 1
ATOM 2251 N N . PRO A 1 294 ? -9.295 38.199 -52.983 1.00 57.00 294 PRO A N 1
ATOM 2252 C CA . PRO A 1 294 ? -9.982 38.781 -51.830 1.00 57.00 294 PRO A CA 1
ATOM 2253 C C . PRO A 1 294 ? -11.002 39.876 -52.194 1.00 57.00 294 PRO A C 1
ATOM 2255 O O . PRO A 1 294 ? -10.945 40.435 -53.286 1.00 57.00 294 PRO A O 1
ATOM 2258 N N . ARG A 1 295 ? -11.852 40.266 -51.229 1.00 29.38 295 ARG A N 1
ATOM 2259 C CA . ARG A 1 295 ? -12.422 41.627 -51.032 1.00 29.38 295 ARG A CA 1
ATOM 2260 C C . ARG A 1 295 ? -13.415 41.598 -49.859 1.00 29.38 295 ARG A C 1
ATOM 2262 O O . ARG A 1 295 ? -14.289 40.750 -49.811 1.00 29.38 295 ARG A O 1
ATOM 2269 N N . SER A 1 296 ? -13.133 42.301 -48.764 1.00 29.61 296 SER A N 1
ATOM 2270 C CA . SER A 1 296 ? -13.518 43.692 -48.465 1.00 29.61 296 SER A CA 1
ATOM 2271 C C . SER A 1 296 ? -14.977 43.876 -48.024 1.00 29.61 296 SER A C 1
ATOM 2273 O O . SER A 1 296 ? -15.882 43.838 -48.849 1.00 29.61 296 SER A O 1
ATOM 2275 N N . GLY A 1 297 ? -15.145 44.284 -46.764 1.00 28.38 297 GLY A N 1
ATOM 2276 C CA . GLY A 1 297 ? -15.854 45.529 -46.482 1.00 28.38 297 GLY A CA 1
ATOM 2277 C C . GLY A 1 297 ? -17.206 45.456 -45.764 1.00 28.38 297 GLY A C 1
ATOM 2278 O O . GLY A 1 297 ? -18.110 44.745 -46.174 1.00 28.38 297 GLY A O 1
ATOM 2279 N N . ILE A 1 298 ? -17.322 46.385 -44.804 1.00 29.95 298 ILE A N 1
ATOM 2280 C CA . ILE A 1 298 ? -18.466 47.294 -44.600 1.00 29.95 298 ILE A CA 1
ATOM 2281 C C . ILE A 1 298 ? -19.444 46.958 -43.447 1.00 29.95 298 ILE A C 1
ATOM 2283 O O . ILE A 1 298 ? -20.344 46.138 -43.550 1.00 29.95 298 ILE A O 1
ATOM 2287 N N . THR A 1 299 ? -19.209 47.702 -42.352 1.00 27.89 299 THR A N 1
ATOM 2288 C CA . THR A 1 299 ? -20.137 48.484 -41.498 1.00 27.89 299 THR A CA 1
ATOM 2289 C C . THR A 1 299 ? -21.395 47.844 -40.899 1.00 27.89 299 THR A C 1
ATOM 2291 O O . THR A 1 299 ? -22.283 47.438 -41.630 1.00 27.89 299 THR A O 1
ATOM 2294 N N . SER A 1 300 ? -21.590 48.014 -39.582 1.00 29.38 300 SER A N 1
ATOM 2295 C CA . SER A 1 300 ? -22.473 49.073 -39.038 1.00 29.38 300 SER A CA 1
ATOM 2296 C C . SER A 1 300 ? -22.634 48.991 -37.506 1.00 29.38 300 SER A C 1
ATOM 2298 O O . SER A 1 300 ? -22.992 47.965 -36.942 1.00 29.38 300 SER A O 1
ATOM 2300 N N . THR A 1 301 ? -22.370 50.132 -36.878 1.00 27.75 301 THR A N 1
ATOM 2301 C CA . THR A 1 301 ? -22.743 50.691 -35.557 1.00 27.75 301 THR A CA 1
ATOM 2302 C C . THR A 1 301 ? -24.274 50.699 -35.278 1.00 27.75 301 THR A C 1
ATOM 2304 O O . THR A 1 301 ? -25.013 50.322 -36.183 1.00 27.75 301 THR A O 1
ATOM 2307 N N . PRO A 1 302 ? -24.833 51.277 -34.170 1.00 47.88 302 PRO A N 1
ATOM 2308 C CA . PRO A 1 302 ? -24.314 51.646 -32.826 1.00 47.88 302 PRO A CA 1
ATOM 2309 C C . PRO A 1 302 ? -25.316 51.436 -31.629 1.00 47.88 302 PRO A C 1
ATOM 2311 O O . PRO A 1 302 ? -26.449 51.005 -31.804 1.00 47.88 302 PRO A O 1
ATOM 2314 N N . ARG A 1 303 ? -24.920 51.967 -30.446 1.00 29.14 303 ARG A N 1
ATOM 2315 C CA . ARG A 1 303 ? -25.721 52.739 -29.441 1.00 29.14 303 ARG A CA 1
ATOM 2316 C C . ARG A 1 303 ? -26.379 52.003 -28.251 1.00 29.14 303 ARG A C 1
ATOM 2318 O O . ARG A 1 303 ? -27.471 51.471 -28.377 1.00 29.14 303 ARG A O 1
ATOM 2325 N N . ARG A 1 304 ? -25.841 52.207 -27.034 1.00 26.95 304 ARG A N 1
ATOM 2326 C CA . ARG A 1 304 ? -26.236 53.204 -25.985 1.00 26.95 304 ARG A CA 1
ATOM 2327 C C . ARG A 1 304 ? -25.453 52.895 -24.684 1.00 26.95 304 ARG A C 1
ATOM 2329 O O . ARG A 1 304 ? -25.336 51.732 -24.336 1.00 26.95 304 ARG A O 1
ATOM 2336 N N . LEU A 1 305 ? -24.681 53.842 -24.122 1.00 27.38 305 LEU A N 1
ATOM 2337 C CA . LEU A 1 305 ? -25.057 54.827 -23.072 1.00 27.38 305 LEU A CA 1
ATOM 2338 C C . LEU A 1 305 ? -25.522 54.126 -21.771 1.00 27.38 305 LEU A C 1
ATOM 2340 O O . LEU A 1 305 ? -26.432 53.318 -21.849 1.00 27.38 305 LEU A O 1
ATOM 2344 N N . LEU A 1 306 ? -25.017 54.370 -20.556 1.00 29.70 306 LEU A N 1
ATOM 2345 C CA . LEU A 1 306 ? -24.295 55.498 -19.951 1.00 29.70 306 LEU A CA 1
ATOM 2346 C C . LEU A 1 306 ? -23.685 55.043 -18.601 1.00 29.70 306 LEU A C 1
ATOM 2348 O O . LEU A 1 306 ? -24.309 54.249 -17.907 1.00 29.70 306 LEU A O 1
ATOM 2352 N N . ASN A 1 307 ? -22.559 55.675 -18.241 1.00 27.69 307 ASN A N 1
ATOM 2353 C CA . ASN A 1 307 ? -22.171 56.172 -16.908 1.00 27.69 307 ASN A CA 1
ATOM 2354 C C . ASN A 1 307 ? -21.979 55.219 -15.712 1.00 27.69 307 ASN A C 1
ATOM 2356 O O . ASN A 1 307 ? -22.710 54.265 -15.522 1.00 27.69 307 ASN A O 1
ATOM 2360 N N . SER A 1 308 ? -21.105 55.491 -14.744 1.00 27.23 308 SER A N 1
ATOM 2361 C CA . SER A 1 308 ? -19.927 56.359 -14.591 1.00 27.23 308 SER A CA 1
ATOM 2362 C C . SER A 1 308 ? -19.524 56.252 -13.114 1.00 27.23 308 SER A C 1
ATOM 2364 O O . SER A 1 308 ? -20.398 56.265 -12.256 1.00 27.23 308 SER A O 1
ATOM 2366 N N . PHE A 1 309 ? -18.218 56.288 -12.855 1.00 26.17 309 PHE A N 1
ATOM 2367 C CA . PHE A 1 309 ? -17.584 56.814 -11.639 1.00 26.17 309 PHE A CA 1
ATOM 2368 C C . PHE A 1 309 ? -17.681 56.044 -10.300 1.00 26.17 309 PHE A C 1
ATOM 2370 O O . PHE A 1 309 ? -18.646 56.127 -9.557 1.00 26.17 309 PHE A O 1
ATOM 2377 N N . SER A 1 310 ? -16.542 55.414 -9.987 1.00 26.42 310 SER A N 1
ATOM 2378 C CA . SER A 1 310 ? -15.531 55.910 -9.031 1.00 26.42 310 SER A CA 1
ATOM 2379 C C . SER A 1 310 ? -15.647 55.607 -7.530 1.00 26.42 310 SER A C 1
ATOM 2381 O O . SER A 1 310 ? -16.569 56.024 -6.844 1.00 26.42 310 SER A O 1
ATOM 2383 N N . GLN A 1 311 ? -14.524 55.036 -7.082 1.00 27.19 311 GLN A N 1
ATOM 2384 C CA . GLN A 1 311 ? -13.751 55.317 -5.869 1.00 27.19 311 GLN A CA 1
ATOM 2385 C C . GLN A 1 311 ? -14.086 54.654 -4.527 1.00 27.19 311 GLN A C 1
ATOM 2387 O O . GLN A 1 311 ? -15.114 54.881 -3.907 1.00 27.19 311 GLN A O 1
ATOM 2392 N N . GLU A 1 312 ? -13.093 53.850 -4.118 1.00 27.56 312 GLU A N 1
ATOM 2393 C CA . GLU A 1 312 ? -12.275 53.977 -2.900 1.00 27.56 312 GLU A CA 1
ATOM 2394 C C . GLU A 1 312 ? -12.952 54.290 -1.566 1.00 27.56 312 GLU A C 1
ATOM 2396 O O . GLU A 1 312 ? -13.666 55.271 -1.407 1.00 27.56 312 GLU A O 1
ATOM 2401 N N . GLY A 1 313 ? -12.516 53.552 -0.542 1.00 26.31 313 GLY A N 1
ATOM 2402 C CA . GLY A 1 313 ? -12.474 54.106 0.807 1.00 26.31 313 GLY A CA 1
ATOM 2403 C C . GLY A 1 313 ? -12.843 53.125 1.898 1.00 26.31 313 GLY A C 1
ATOM 2404 O O . GLY A 1 313 ? -13.926 53.175 2.464 1.00 26.31 313 GLY A O 1
ATOM 2405 N N . THR A 1 314 ? -11.899 52.260 2.243 1.00 30.22 314 THR A N 1
ATOM 2406 C CA . THR A 1 314 ? -11.840 51.570 3.533 1.00 30.22 314 THR A CA 1
ATOM 2407 C C . THR A 1 314 ? -11.942 52.544 4.706 1.00 30.22 314 THR A C 1
ATOM 2409 O O . THR A 1 314 ? -11.168 53.496 4.756 1.00 30.22 314 THR A O 1
ATOM 2412 N N . SER A 1 315 ? -12.777 52.236 5.702 1.00 27.05 315 SER A N 1
ATOM 2413 C CA . SER A 1 315 ? -12.594 52.622 7.112 1.00 27.05 315 SER A CA 1
ATOM 2414 C C . SER A 1 315 ? -13.504 51.777 8.014 1.00 27.05 315 SER A C 1
ATOM 2416 O O . SER A 1 315 ? -14.704 51.680 7.781 1.00 27.05 315 SER A O 1
ATOM 2418 N N . ARG A 1 316 ? -12.923 51.151 9.047 1.00 32.59 316 ARG A N 1
ATOM 2419 C CA . ARG A 1 316 ? -13.653 50.664 10.237 1.00 32.59 316 ARG A CA 1
ATOM 2420 C C . ARG A 1 316 ? -14.128 51.880 11.059 1.00 32.59 316 ARG A C 1
ATOM 2422 O O . ARG A 1 316 ? -13.532 52.945 10.902 1.00 32.59 316 ARG A O 1
ATOM 2429 N N . PRO A 1 317 ? -15.092 51.734 11.987 1.00 44.09 317 PRO A N 1
ATOM 2430 C CA . PRO A 1 317 ? -14.675 51.509 13.381 1.00 44.09 317 PRO A CA 1
ATOM 2431 C C . PRO A 1 317 ? -15.630 50.651 14.242 1.00 44.09 317 PRO A C 1
ATOM 2433 O O . PRO A 1 317 ? -16.733 50.287 13.849 1.00 44.09 317 PRO A O 1
ATOM 2436 N N . LEU A 1 318 ? -15.112 50.329 15.432 1.00 29.69 318 LEU A N 1
ATOM 2437 C CA . LEU A 1 318 ? -15.766 49.775 16.621 1.00 29.69 318 LEU A CA 1
ATOM 2438 C C . LEU A 1 318 ? -17.046 50.518 17.041 1.00 29.69 318 LEU A C 1
ATOM 2440 O O . LEU A 1 318 ? -17.075 51.731 16.888 1.00 29.69 318 LEU A O 1
ATOM 2444 N N . TRP A 1 319 ? -17.962 49.825 17.737 1.00 29.78 319 TRP A N 1
ATOM 2445 C CA . TRP A 1 319 ? -18.592 50.288 18.990 1.00 29.78 319 TRP A CA 1
ATOM 2446 C C . TRP A 1 319 ? -19.068 49.107 19.856 1.00 29.78 319 TRP A C 1
ATOM 2448 O O . TRP A 1 319 ? -19.356 48.019 19.362 1.00 29.78 319 TRP A O 1
ATOM 2458 N N . ASN A 1 320 ? -19.061 49.364 21.164 1.00 27.59 320 ASN A N 1
ATOM 2459 C CA . ASN A 1 320 ? -19.350 48.485 22.294 1.00 27.59 320 ASN A CA 1
ATOM 2460 C C . ASN A 1 320 ? -20.858 48.340 22.602 1.00 27.59 320 ASN A C 1
ATOM 2462 O O . ASN A 1 320 ? -21.652 49.184 22.204 1.00 27.59 320 ASN A O 1
ATOM 2466 N N . ALA A 1 321 ? -21.137 47.383 23.500 1.00 29.47 321 ALA A N 1
ATOM 2467 C CA . ALA A 1 321 ? -21.986 47.521 24.698 1.00 29.47 321 ALA A CA 1
ATOM 2468 C C . ALA A 1 321 ? -23.460 47.038 24.683 1.00 29.47 321 ALA A C 1
ATOM 2470 O O . ALA A 1 321 ? -24.323 47.621 24.042 1.00 29.47 321 ALA A O 1
ATOM 2471 N N . ALA A 1 322 ? -23.693 46.086 25.604 1.00 26.92 322 ALA A N 1
ATOM 2472 C CA . ALA A 1 322 ? -24.641 46.142 26.735 1.00 26.92 322 ALA A CA 1
ATOM 2473 C C . ALA A 1 322 ? -26.059 45.533 26.635 1.00 26.92 322 ALA A C 1
ATOM 2475 O O . ALA A 1 322 ? -26.683 45.498 25.581 1.00 26.92 322 ALA A O 1
ATOM 2476 N N . SER A 1 323 ? -26.531 45.153 27.840 1.00 29.64 323 SER A N 1
ATOM 2477 C CA . SER A 1 323 ? -27.796 44.531 28.308 1.00 29.64 323 SER A CA 1
ATOM 2478 C C . SER A 1 323 ? -27.852 43.003 28.160 1.00 29.64 323 SER A C 1
ATOM 2480 O O . SER A 1 323 ? -27.759 42.492 27.053 1.00 29.64 323 SER A O 1
ATOM 2482 N N . ASP A 1 324 ? -27.846 42.154 29.195 1.00 28.36 324 ASP A N 1
ATOM 2483 C CA . ASP A 1 324 ? -28.281 42.175 30.611 1.00 28.36 324 ASP A CA 1
ATOM 2484 C C . ASP A 1 324 ? -29.805 42.214 30.854 1.00 28.36 324 ASP A C 1
ATOM 2486 O O . ASP A 1 324 ? -30.511 42.979 30.204 1.00 28.36 324 ASP A O 1
ATOM 2490 N N . LEU A 1 325 ? -30.225 41.412 31.851 1.00 27.19 325 LEU A N 1
ATOM 2491 C CA . LEU A 1 325 ? -31.547 41.209 32.492 1.00 27.19 325 LEU A CA 1
ATOM 2492 C C . LEU A 1 325 ? -32.460 40.033 32.056 1.00 27.19 325 LEU A C 1
ATOM 2494 O O . LEU A 1 325 ? -33.249 40.109 31.122 1.00 27.19 325 LEU A O 1
ATOM 2498 N N . SER A 1 326 ? -32.335 38.952 32.846 1.00 27.72 326 SER A N 1
ATOM 2499 C CA . SER A 1 326 ? -33.357 38.309 33.712 1.00 27.72 326 SER A CA 1
ATOM 2500 C C . SER A 1 326 ? -34.773 37.995 33.190 1.00 27.72 326 SER A C 1
ATOM 2502 O O . SER A 1 326 ? -35.502 38.907 32.831 1.00 27.72 326 SER A O 1
ATOM 2504 N N . GLU A 1 327 ? -35.260 36.756 33.377 1.00 27.81 327 GLU A N 1
ATOM 2505 C CA . GLU A 1 327 ? -36.123 36.376 34.522 1.00 27.81 327 GLU A CA 1
ATOM 2506 C C . GLU A 1 327 ? -36.547 34.887 34.520 1.00 27.81 327 GLU A C 1
ATOM 2508 O O . GLU A 1 327 ? -36.255 34.122 33.607 1.00 27.81 327 GLU A O 1
ATOM 2513 N N . ARG A 1 328 ? -37.152 34.485 35.641 1.00 29.14 328 ARG A N 1
ATOM 2514 C CA . ARG A 1 328 ? -37.286 33.158 36.261 1.00 29.14 328 ARG A CA 1
ATOM 2515 C C . ARG A 1 328 ? -38.561 32.369 35.875 1.00 29.14 328 ARG A C 1
ATOM 2517 O O . ARG A 1 328 ? -39.612 32.956 35.688 1.00 29.14 328 ARG A O 1
ATOM 2524 N N . VAL A 1 329 ? -38.428 31.031 35.939 1.00 32.03 329 VAL A N 1
ATOM 2525 C CA . VAL A 1 329 ? -39.271 30.009 36.635 1.00 32.03 329 VAL A CA 1
ATOM 2526 C C . VAL A 1 329 ? -40.795 29.959 36.389 1.00 32.03 329 VAL A C 1
ATOM 2528 O O . VAL A 1 329 ? -41.494 30.897 36.740 1.00 32.03 329 VAL A O 1
ATOM 2531 N N . LEU A 1 330 ? -41.321 28.774 36.007 1.00 27.48 330 LEU A N 1
ATOM 2532 C CA . LEU A 1 330 ? -42.418 28.066 36.719 1.00 27.48 330 LEU A CA 1
ATOM 2533 C C . LEU A 1 330 ? -42.721 26.647 36.172 1.00 27.48 330 LEU A C 1
ATOM 2535 O O . LEU A 1 330 ? -42.652 26.383 34.975 1.00 27.48 330 LEU A O 1
ATOM 2539 N N . TYR A 1 331 ? -43.045 25.754 37.115 1.00 30.84 331 TYR A N 1
ATOM 2540 C CA . TYR A 1 331 ? -43.449 24.340 37.018 1.00 30.84 331 TYR A CA 1
ATOM 2541 C C . TYR A 1 331 ? -44.910 24.140 36.546 1.00 30.84 331 TYR A C 1
ATOM 2543 O O . TYR A 1 331 ? -45.745 25.011 36.766 1.00 30.84 331 TYR A O 1
ATOM 2551 N N . SER A 1 332 ? -45.240 22.952 36.011 1.00 26.47 332 SER A N 1
ATOM 2552 C CA . SER A 1 332 ? -46.466 22.145 36.293 1.00 26.47 332 SER A CA 1
ATOM 2553 C C . SER A 1 332 ? -46.482 20.908 35.368 1.00 26.47 332 SER A C 1
ATOM 2555 O O . SER A 1 332 ? -46.221 21.016 34.176 1.00 26.47 332 SER A O 1
ATOM 2557 N N . GLU A 1 333 ? -46.398 19.685 35.893 1.00 28.66 333 GLU A N 1
ATOM 2558 C CA . GLU A 1 333 ? -47.458 18.806 36.434 1.00 28.66 333 GLU A CA 1
ATOM 2559 C C . GLU A 1 333 ? -48.332 18.078 35.388 1.00 28.66 333 GLU A C 1
ATOM 2561 O O . GLU A 1 333 ? -48.942 18.655 34.495 1.00 28.66 333 GLU A O 1
ATOM 2566 N N . THR A 1 334 ? -48.355 16.750 35.545 1.00 33.88 334 THR A N 1
ATOM 2567 C CA . THR A 1 334 ? -49.199 15.729 34.895 1.00 33.88 334 THR A CA 1
ATOM 2568 C C . THR A 1 334 ? -50.686 15.863 35.263 1.00 33.88 334 THR A C 1
ATOM 2570 O O . THR A 1 334 ? -50.995 16.516 36.255 1.00 33.88 334 THR A O 1
ATOM 2573 N N . PRO A 1 335 ? -51.608 15.132 34.598 1.00 45.91 335 PRO A N 1
ATOM 2574 C CA . PRO A 1 335 ? -52.097 13.912 35.267 1.00 45.91 335 PRO A CA 1
ATOM 2575 C C . PRO A 1 335 ? -52.487 12.730 34.351 1.00 45.91 335 PRO A C 1
ATOM 2577 O O . PRO A 1 335 ? -52.807 12.867 33.173 1.00 45.91 335 PRO A O 1
ATOM 2580 N N . SER A 1 336 ? -52.492 11.547 34.972 1.00 31.41 336 SER A N 1
ATOM 2581 C CA . SER A 1 336 ? -53.065 10.277 34.509 1.00 31.41 336 SER A CA 1
ATOM 2582 C C . SER A 1 336 ? -54.573 10.189 34.763 1.00 31.41 336 SER A C 1
ATOM 2584 O O . SER A 1 336 ? -54.988 10.629 35.830 1.00 31.41 336 SER A O 1
ATOM 2586 N N . VAL A 1 337 ? -55.337 9.459 33.936 1.00 31.56 337 VAL A N 1
ATOM 2587 C CA . VAL A 1 337 ? -56.534 8.698 34.371 1.00 31.56 337 VAL A CA 1
ATOM 2588 C C . VAL A 1 337 ? -56.715 7.455 33.476 1.00 31.56 337 VAL A C 1
ATOM 2590 O O . VAL A 1 337 ? -56.550 7.528 32.260 1.00 31.56 337 VAL A O 1
ATOM 2593 N N . ALA A 1 338 ? -57.022 6.312 34.098 1.00 31.00 338 ALA A N 1
ATOM 2594 C CA . ALA A 1 338 ? -57.331 5.011 33.491 1.00 31.00 338 ALA A CA 1
ATOM 2595 C C . ALA A 1 338 ? -58.868 4.723 33.531 1.00 31.00 338 ALA A C 1
ATOM 2597 O O . ALA A 1 338 ? -59.645 5.667 33.582 1.00 31.00 338 ALA A O 1
ATOM 2598 N N . PRO A 1 339 ? -59.369 3.474 33.450 1.00 53.78 339 PRO A N 1
ATOM 2599 C CA . PRO A 1 339 ? -60.017 2.901 32.266 1.00 53.78 339 PRO A CA 1
ATOM 2600 C C . PRO A 1 339 ? -61.519 2.581 32.461 1.00 53.78 339 PRO A C 1
ATOM 2602 O O . PRO A 1 339 ? -62.013 2.541 33.583 1.00 53.78 339 PRO A O 1
ATOM 2605 N N . PHE A 1 340 ? -62.239 2.247 31.381 1.00 28.66 340 PHE A N 1
ATOM 2606 C CA . PHE A 1 340 ? -63.574 1.632 31.466 1.00 28.66 340 PHE A CA 1
ATOM 2607 C C . PHE A 1 340 ? -63.755 0.488 30.459 1.00 28.66 340 PHE A C 1
ATOM 2609 O O . PHE A 1 340 ? -63.398 0.594 29.287 1.00 28.66 340 PHE A O 1
ATOM 2616 N N . ALA A 1 341 ? -64.328 -0.608 30.955 1.00 33.47 341 ALA A N 1
ATOM 2617 C CA . ALA A 1 341 ? -64.706 -1.827 30.249 1.00 33.47 341 ALA A CA 1
ATOM 2618 C C . ALA A 1 341 ? -66.237 -1.965 30.229 1.00 33.47 341 ALA A C 1
ATOM 2620 O O . ALA A 1 341 ? -66.821 -1.758 31.281 1.00 33.47 341 ALA A O 1
ATOM 2621 N N . VAL A 1 342 ? -66.851 -2.386 29.109 1.00 32.16 342 VAL A N 1
ATOM 2622 C CA . VAL A 1 342 ? -68.183 -3.050 28.959 1.00 32.16 342 VAL A CA 1
ATOM 2623 C C . VAL A 1 342 ? -68.209 -3.613 27.514 1.00 32.16 342 VAL A C 1
ATOM 2625 O O . VAL A 1 342 ? -67.923 -2.872 26.585 1.00 32.16 342 VAL A O 1
ATOM 2628 N N . SER A 1 343 ? -68.226 -4.923 27.233 1.00 30.47 343 SER A N 1
ATOM 2629 C CA . SER A 1 343 ? -69.276 -5.968 27.312 1.00 30.47 343 SER A CA 1
ATOM 2630 C C . SER A 1 343 ? -70.300 -6.014 26.149 1.00 30.47 343 SER A C 1
ATOM 2632 O O . SER A 1 343 ? -71.178 -5.171 26.056 1.00 30.47 343 SER A O 1
ATOM 2634 N N . ARG A 1 344 ? -70.208 -7.123 25.385 1.00 32.50 344 ARG A N 1
ATOM 2635 C CA . ARG A 1 344 ? -71.260 -8.025 24.836 1.00 32.50 344 ARG A CA 1
ATOM 2636 C C . ARG A 1 344 ? -72.246 -7.634 23.703 1.00 32.50 344 ARG A C 1
ATOM 2638 O O . ARG A 1 344 ? -73.050 -6.730 23.854 1.00 32.50 344 ARG A O 1
ATOM 2645 N N . LYS A 1 345 ? -72.346 -8.628 22.783 1.00 29.34 345 LYS A N 1
ATOM 2646 C CA . LYS A 1 345 ? -73.537 -9.278 22.150 1.00 29.34 345 LYS A CA 1
ATOM 2647 C C . LYS A 1 345 ? -74.052 -8.720 20.802 1.00 29.34 345 LYS A C 1
ATOM 2649 O O . LYS A 1 345 ? -74.294 -7.532 20.704 1.00 29.34 345 LYS A O 1
ATOM 2654 N N . GLN A 1 346 ? -73.990 -9.530 19.720 1.00 33.47 346 GLN A N 1
ATOM 2655 C CA . GLN A 1 346 ? -75.053 -10.410 19.126 1.00 33.47 346 GLN A CA 1
ATOM 2656 C C . GLN A 1 346 ? -76.023 -9.578 18.243 1.00 33.47 346 GLN A C 1
ATOM 2658 O O . GLN A 1 346 ? -76.381 -8.494 18.667 1.00 33.47 346 GLN A O 1
ATOM 2663 N N . ASP A 1 347 ? -76.451 -9.902 17.014 1.00 28.52 347 ASP A N 1
ATOM 2664 C CA . ASP A 1 347 ? -76.682 -11.150 16.264 1.00 28.52 347 ASP A CA 1
ATOM 2665 C C . ASP A 1 347 ? -76.760 -10.878 14.727 1.00 28.52 347 ASP A C 1
ATOM 2667 O O . ASP A 1 347 ? -76.902 -9.730 14.323 1.00 28.52 347 ASP A O 1
ATOM 2671 N N . ALA A 1 348 ? -76.639 -11.956 13.921 1.00 32.84 348 ALA A N 1
ATOM 2672 C CA . ALA A 1 348 ? -77.448 -12.400 12.748 1.00 32.84 348 ALA A CA 1
ATOM 2673 C C . ALA A 1 348 ? -78.096 -11.364 11.780 1.00 32.84 348 ALA A C 1
ATOM 2675 O O . ALA A 1 348 ? -78.578 -10.329 12.200 1.00 32.84 348 ALA A O 1
ATOM 2676 N N . ALA A 1 349 ? -78.314 -11.567 10.474 1.00 30.89 349 ALA A N 1
ATOM 2677 C CA . ALA A 1 349 ? -78.208 -12.655 9.494 1.00 30.89 349 ALA A CA 1
ATOM 2678 C C . ALA A 1 349 ? -78.516 -12.042 8.093 1.00 30.89 349 ALA A C 1
ATOM 2680 O O . ALA A 1 349 ? -78.769 -10.845 7.992 1.00 30.89 349 ALA A O 1
ATOM 2681 N N . VAL A 1 350 ? -78.599 -12.903 7.066 1.00 31.36 350 VAL A N 1
ATOM 2682 C CA . VAL A 1 350 ? -79.387 -12.806 5.808 1.00 31.36 350 VAL A CA 1
ATOM 2683 C C . VAL A 1 350 ? -78.528 -12.886 4.534 1.00 31.36 350 VAL A C 1
ATOM 2685 O O . VAL A 1 350 ? -77.951 -11.915 4.057 1.00 31.36 350 VAL A O 1
ATOM 2688 N N . ALA A 1 351 ? -78.496 -14.100 3.974 1.00 31.98 351 ALA A N 1
ATOM 2689 C CA . ALA A 1 351 ? -78.339 -14.392 2.544 1.00 31.98 351 ALA A CA 1
ATOM 2690 C C . ALA A 1 351 ? -79.737 -14.347 1.872 1.00 31.98 351 ALA A C 1
ATOM 2692 O O . ALA A 1 351 ? -80.726 -14.416 2.609 1.00 31.98 351 ALA A O 1
ATOM 2693 N N . PRO A 1 352 ? -79.874 -14.290 0.526 1.00 53.03 352 PRO A N 1
ATOM 2694 C CA . PRO A 1 352 ? -79.835 -15.545 -0.247 1.00 53.03 352 PRO A CA 1
ATOM 2695 C C . PRO A 1 352 ? -79.352 -15.467 -1.723 1.00 53.03 352 PRO A C 1
ATOM 2697 O O . PRO A 1 352 ? -79.344 -14.420 -2.355 1.00 53.03 352 PRO A O 1
ATOM 2700 N N . HIS A 1 353 ? -78.959 -16.654 -2.212 1.00 31.16 353 HIS A N 1
ATOM 2701 C CA . HIS A 1 353 ? -79.110 -17.307 -3.533 1.00 31.16 353 HIS A CA 1
ATOM 2702 C C . HIS A 1 353 ? -79.267 -16.537 -4.864 1.00 31.16 353 HIS A C 1
ATOM 2704 O O . HIS A 1 353 ? -80.068 -15.620 -4.971 1.00 31.16 353 HIS A O 1
ATOM 2710 N N . VAL A 1 354 ? -78.604 -17.089 -5.904 1.00 29.11 354 VAL A N 1
ATOM 2711 C CA . VAL A 1 354 ? -79.085 -17.501 -7.263 1.00 29.11 354 VAL A CA 1
ATOM 2712 C C . VAL A 1 354 ? -77.832 -17.586 -8.170 1.00 29.11 354 VAL A C 1
ATOM 2714 O O . VAL A 1 354 ? -77.156 -16.589 -8.382 1.00 29.11 354 VAL A O 1
ATOM 2717 N N . ALA A 1 355 ? -77.251 -18.767 -8.420 1.00 31.58 355 ALA A N 1
ATOM 2718 C CA . ALA A 1 355 ? -77.533 -19.709 -9.519 1.00 31.58 355 ALA A CA 1
ATOM 2719 C C . ALA A 1 355 ? -77.452 -19.082 -10.928 1.00 31.58 355 ALA A C 1
ATOM 2721 O O . ALA A 1 355 ? -78.292 -18.257 -11.257 1.00 31.58 355 ALA A O 1
ATOM 2722 N N . LEU A 1 356 ? -76.492 -19.517 -11.761 1.00 30.38 356 LEU A N 1
ATOM 2723 C CA . LEU A 1 356 ? -76.757 -20.024 -13.118 1.00 30.38 356 LEU A CA 1
ATOM 2724 C C . LEU A 1 356 ? -75.494 -20.504 -13.847 1.00 30.38 356 LEU A C 1
ATOM 2726 O O . LEU A 1 356 ? -74.378 -20.036 -13.624 1.00 30.38 356 LEU A O 1
ATOM 2730 N N . ASP A 1 357 ? -75.768 -21.497 -14.682 1.00 27.88 357 ASP A N 1
ATOM 2731 C CA . ASP A 1 357 ? -74.902 -22.416 -15.395 1.00 27.88 357 ASP A CA 1
ATOM 2732 C C . ASP A 1 357 ? -74.022 -21.815 -16.491 1.00 27.88 357 ASP A C 1
ATOM 2734 O O . ASP A 1 357 ? -74.309 -20.798 -17.121 1.00 27.88 357 ASP A O 1
ATOM 2738 N N . VAL A 1 358 ? -72.957 -22.569 -16.745 1.00 32.50 358 VAL A N 1
ATOM 2739 C CA . VAL A 1 358 ? -72.023 -22.451 -17.857 1.00 32.50 358 VAL A CA 1
ATOM 2740 C C . VAL A 1 358 ? -72.683 -22.971 -19.136 1.00 32.50 358 VAL A C 1
ATOM 2742 O O . VAL A 1 358 ? -73.077 -24.132 -19.206 1.00 32.50 358 VAL A O 1
ATOM 2745 N N . SER A 1 359 ? -72.710 -22.141 -20.179 1.00 30.80 359 SER A N 1
ATOM 2746 C CA . SER A 1 359 ? -72.888 -22.572 -21.567 1.00 30.80 359 SER A CA 1
ATOM 2747 C C . SER A 1 359 ? -71.633 -22.219 -22.357 1.00 30.80 359 SER A C 1
ATOM 2749 O O . SER A 1 359 ? -71.117 -21.103 -22.281 1.00 30.80 359 SER A O 1
ATOM 2751 N N . ALA A 1 360 ? -71.115 -23.213 -23.068 1.00 37.78 360 ALA A N 1
ATOM 2752 C CA . ALA A 1 360 ? -69.925 -23.143 -23.888 1.00 37.78 360 ALA A CA 1
ATOM 2753 C C . ALA A 1 360 ? -70.315 -22.892 -25.346 1.00 37.78 360 ALA A C 1
ATOM 2755 O O . ALA A 1 360 ? -70.721 -23.825 -26.027 1.00 37.78 360 ALA A O 1
ATOM 2756 N N . GLN A 1 361 ? -70.120 -21.674 -25.844 1.00 34.81 361 GLN A N 1
ATOM 2757 C CA . GLN A 1 361 ? -69.898 -21.432 -27.268 1.00 34.81 361 GLN A CA 1
ATOM 2758 C C . GLN A 1 361 ? -69.377 -20.011 -27.464 1.00 34.81 361 GLN A C 1
ATOM 2760 O O . GLN A 1 361 ? -70.036 -19.060 -27.072 1.00 34.81 361 GLN A O 1
ATOM 2765 N N . ASP A 1 362 ? -68.136 -19.940 -27.948 1.00 31.73 362 ASP A N 1
ATOM 2766 C CA . ASP A 1 362 ? -67.503 -18.859 -28.725 1.00 31.73 362 ASP A CA 1
ATOM 2767 C C . ASP A 1 362 ? -66.006 -18.808 -28.410 1.00 31.73 362 ASP A C 1
ATOM 2769 O O . ASP A 1 362 ? -65.453 -17.934 -27.742 1.00 31.73 362 ASP A O 1
ATOM 2773 N N . ARG A 1 363 ? -65.336 -19.851 -28.913 1.00 38.94 363 ARG A N 1
ATOM 2774 C CA . ARG A 1 363 ? -63.929 -19.799 -29.291 1.00 38.94 363 ARG A CA 1
ATOM 2775 C C . ARG A 1 363 ? -63.864 -19.188 -30.686 1.00 38.94 363 ARG A C 1
ATOM 2777 O O . ARG A 1 363 ? -64.002 -19.924 -31.650 1.00 38.94 363 ARG A O 1
ATOM 2784 N N . GLU A 1 364 ? -63.631 -17.887 -30.764 1.00 39.59 364 GLU A N 1
ATOM 2785 C CA . GLU A 1 364 ? -62.709 -17.251 -31.715 1.00 39.59 364 GLU A CA 1
ATOM 2786 C C . GLU A 1 364 ? -62.727 -15.732 -31.496 1.00 39.59 364 GLU A C 1
ATOM 2788 O O . GLU A 1 364 ? -63.776 -15.136 -31.291 1.00 39.59 364 GLU A O 1
ATOM 2793 N N . ASN A 1 365 ? -61.544 -15.113 -31.558 1.00 37.47 365 ASN A N 1
ATOM 2794 C CA . ASN A 1 365 ? -61.311 -13.663 -31.620 1.00 37.47 365 ASN A CA 1
ATOM 2795 C C . ASN A 1 365 ? -61.437 -12.817 -30.339 1.00 37.47 365 ASN A C 1
ATOM 2797 O O . ASN A 1 365 ? -62.210 -11.871 -30.324 1.00 37.47 365 ASN A O 1
ATOM 2801 N N . VAL A 1 366 ? -60.555 -13.010 -29.344 1.00 33.28 366 VAL A N 1
ATOM 2802 C CA . VAL A 1 366 ? -59.965 -11.872 -28.591 1.00 33.28 366 VAL A CA 1
ATOM 2803 C C . VAL A 1 366 ? -58.542 -12.231 -28.140 1.00 33.28 366 VAL A C 1
ATOM 2805 O O . VAL A 1 366 ? -58.270 -12.522 -26.975 1.00 33.28 366 VAL A O 1
ATOM 2808 N N . GLU A 1 367 ? -57.602 -12.212 -29.079 1.00 39.44 367 GLU A N 1
ATOM 2809 C CA . GLU A 1 367 ? -56.188 -12.043 -28.758 1.00 39.44 367 GLU A CA 1
ATOM 2810 C C . GLU A 1 367 ? -55.904 -10.531 -28.756 1.00 39.44 367 GLU A C 1
ATOM 2812 O O . GLU A 1 367 ? -56.213 -9.856 -29.736 1.00 39.44 367 GLU A O 1
ATOM 2817 N N . LYS A 1 368 ? -55.321 -10.028 -27.653 1.00 43.97 368 LYS A N 1
ATOM 2818 C CA . LYS A 1 368 ? -54.971 -8.623 -27.306 1.00 43.97 368 LYS A CA 1
ATOM 2819 C C . LYS A 1 368 ? -55.909 -7.943 -26.296 1.00 43.97 368 LYS A C 1
ATOM 2821 O O . LYS A 1 368 ? -56.676 -7.049 -26.633 1.00 43.97 368 LYS A O 1
ATOM 2826 N N . ASN A 1 369 ? -55.733 -8.269 -25.010 1.00 34.47 369 ASN A N 1
ATOM 2827 C CA . ASN A 1 369 ? -55.958 -7.287 -23.942 1.00 34.47 369 ASN A CA 1
ATOM 2828 C C . ASN A 1 369 ? -55.034 -7.545 -22.717 1.00 34.47 369 ASN A C 1
ATOM 2830 O O . ASN A 1 369 ? -55.038 -8.666 -22.201 1.00 34.47 369 ASN A O 1
ATOM 2834 N N . PRO A 1 370 ? -54.233 -6.575 -22.215 1.00 42.28 370 PRO A N 1
ATOM 2835 C CA . PRO A 1 370 ? -53.171 -6.835 -21.224 1.00 42.28 370 PRO A CA 1
ATOM 2836 C C . PRO A 1 370 ? -53.612 -6.957 -19.751 1.00 42.28 370 PRO A C 1
ATOM 2838 O O . PRO A 1 370 ? -52.760 -7.080 -18.874 1.00 42.28 370 PRO A O 1
ATOM 2841 N N . PHE A 1 371 ? -54.907 -6.939 -19.426 1.00 40.72 371 PHE A N 1
ATOM 2842 C CA . PHE A 1 371 ? -55.377 -6.819 -18.031 1.00 40.72 371 PHE A CA 1
ATOM 2843 C C . PHE A 1 371 ? -55.733 -8.137 -17.306 1.00 40.72 371 PHE A C 1
ATOM 2845 O O . PHE A 1 371 ? -56.289 -8.120 -16.212 1.00 40.72 371 PHE A O 1
ATOM 2852 N N . SER A 1 372 ? -55.350 -9.298 -17.848 1.00 45.31 372 SER A N 1
ATOM 2853 C CA . SER A 1 372 ? -55.672 -10.629 -17.280 1.00 45.31 372 SER A CA 1
ATOM 2854 C C . SER A 1 372 ? -54.563 -11.241 -16.391 1.00 45.31 372 SER A C 1
ATOM 2856 O O . SER A 1 372 ? -54.750 -12.273 -15.744 1.00 45.31 372 SER A O 1
ATOM 2858 N N . TYR A 1 373 ? -53.397 -10.596 -16.276 1.00 40.41 373 TYR A N 1
ATOM 2859 C CA . TYR A 1 373 ? -52.250 -11.174 -15.554 1.00 40.41 373 TYR A CA 1
ATOM 2860 C C . TYR A 1 373 ? -52.304 -11.023 -14.022 1.00 40.41 373 TYR A C 1
ATOM 2862 O O . TYR A 1 373 ? -51.646 -11.777 -13.300 1.00 40.41 373 TYR A O 1
ATOM 2870 N N . HIS A 1 374 ? -53.099 -10.087 -13.491 1.00 44.97 374 HIS A N 1
ATOM 2871 C CA . HIS A 1 374 ? -53.066 -9.778 -12.056 1.00 44.97 374 HIS A CA 1
ATOM 2872 C C . HIS A 1 374 ? -53.955 -10.698 -11.199 1.00 44.97 374 HIS A C 1
ATOM 2874 O O . HIS A 1 374 ? -53.606 -10.994 -10.054 1.00 44.97 374 HIS A O 1
ATOM 2880 N N . ALA A 1 375 ? -55.048 -11.224 -11.763 1.00 41.69 375 ALA A N 1
ATOM 2881 C CA . ALA A 1 375 ? -55.994 -12.078 -11.042 1.00 41.69 375 ALA A CA 1
ATOM 2882 C C . ALA A 1 375 ? -55.485 -13.524 -10.854 1.00 41.69 375 ALA A C 1
ATOM 2884 O O . ALA A 1 375 ? -55.693 -14.122 -9.798 1.00 41.69 375 ALA A O 1
ATOM 2885 N N . ARG A 1 376 ? -54.721 -14.075 -11.814 1.00 45.12 376 ARG A N 1
ATOM 2886 C CA . ARG A 1 376 ? -54.119 -15.422 -11.674 1.00 45.12 376 ARG A CA 1
ATOM 2887 C C . ARG A 1 376 ? -52.992 -15.477 -10.641 1.00 45.12 376 ARG A C 1
ATOM 2889 O O . ARG A 1 376 ? -52.775 -16.518 -10.025 1.00 45.12 376 ARG A O 1
ATOM 2896 N N . ARG A 1 377 ? -52.304 -14.357 -10.392 1.00 46.72 377 ARG A N 1
ATOM 2897 C CA . ARG A 1 377 ? -51.190 -14.298 -9.431 1.00 46.72 377 ARG A CA 1
ATOM 2898 C C . ARG A 1 377 ? -51.658 -14.314 -7.971 1.00 46.72 377 ARG A C 1
ATOM 2900 O O . ARG A 1 377 ? -50.956 -14.844 -7.117 1.00 46.72 377 ARG A O 1
ATOM 2907 N N . LEU A 1 378 ? -52.860 -13.809 -7.688 1.00 46.97 378 LEU A N 1
ATOM 2908 C CA . LEU A 1 378 ? -53.422 -13.809 -6.331 1.00 46.97 378 LEU A CA 1
ATOM 2909 C C . LEU A 1 378 ? -53.965 -15.185 -5.913 1.00 46.97 378 LEU A C 1
ATOM 2911 O O . LEU A 1 378 ? -53.820 -15.570 -4.754 1.00 46.97 378 LEU A O 1
ATOM 2915 N N . LEU A 1 379 ? -54.501 -15.970 -6.853 1.00 47.28 379 LEU A N 1
ATOM 2916 C CA . LEU A 1 379 ? -54.961 -17.337 -6.572 1.00 47.28 379 LEU A CA 1
ATOM 2917 C C . LEU A 1 379 ? -53.796 -18.335 -6.427 1.00 47.28 379 LEU A C 1
ATOM 2919 O O . LEU A 1 379 ? -53.869 -19.241 -5.600 1.00 47.28 379 LEU A O 1
ATOM 2923 N N . SER A 1 380 ? -52.683 -18.119 -7.138 1.00 50.19 380 SER A N 1
ATOM 2924 C CA . SER A 1 380 ? -51.463 -18.932 -6.995 1.00 50.19 380 SER A CA 1
ATOM 2925 C C . SER A 1 380 ? -50.766 -18.753 -5.638 1.00 50.19 380 SER A C 1
ATOM 2927 O O . SER A 1 380 ? -50.173 -19.705 -5.133 1.00 50.19 380 SER A O 1
ATOM 2929 N N . ASN A 1 381 ? -50.836 -17.564 -5.030 1.00 45.22 381 ASN A N 1
ATOM 2930 C CA . ASN A 1 381 ? -50.152 -17.288 -3.760 1.00 45.22 381 ASN A CA 1
ATOM 2931 C C . ASN A 1 381 ? -50.872 -17.910 -2.551 1.00 45.22 381 ASN A C 1
ATOM 2933 O O . ASN A 1 381 ? -50.214 -18.413 -1.640 1.00 45.22 381 ASN A O 1
ATOM 2937 N N . ARG A 1 382 ? -52.212 -17.989 -2.570 1.00 49.16 382 ARG A N 1
ATOM 2938 C CA . ARG A 1 382 ? -52.977 -18.659 -1.499 1.00 49.16 382 ARG A CA 1
ATOM 2939 C C . ARG A 1 382 ? -52.751 -20.172 -1.454 1.00 49.16 382 ARG A C 1
ATOM 2941 O O . ARG A 1 382 ? -52.728 -20.753 -0.373 1.00 49.16 382 ARG A O 1
ATOM 2948 N N . ALA A 1 383 ? -52.530 -20.809 -2.606 1.00 48.25 383 ALA A N 1
ATOM 2949 C CA . ALA A 1 383 ? -52.223 -22.238 -2.666 1.00 48.25 383 ALA A CA 1
ATOM 2950 C C . ALA A 1 383 ? -50.807 -22.565 -2.142 1.00 48.25 383 ALA A C 1
ATOM 2952 O O . ALA A 1 383 ? -50.601 -23.631 -1.558 1.00 48.25 383 ALA A O 1
ATOM 2953 N N . SER A 1 384 ? -49.833 -21.650 -2.284 1.00 49.62 384 SER A N 1
ATOM 2954 C CA . SER A 1 384 ? -48.479 -21.869 -1.748 1.00 49.62 384 SER A CA 1
ATOM 2955 C C . SER A 1 384 ? -48.389 -21.665 -0.235 1.00 49.62 384 SER A C 1
ATOM 2957 O O . SER A 1 384 ? -47.614 -22.359 0.424 1.00 49.62 384 SER A O 1
ATOM 2959 N N . GLU A 1 385 ? -49.210 -20.778 0.336 1.00 54.97 385 GLU A N 1
ATOM 2960 C CA . GLU A 1 385 ? -49.246 -20.554 1.788 1.00 54.97 385 GLU A CA 1
ATOM 2961 C C . GLU A 1 385 ? -49.739 -21.797 2.544 1.00 54.97 385 GLU A C 1
ATOM 2963 O O . GLU A 1 385 ? -49.094 -22.214 3.506 1.00 54.97 385 GLU A O 1
ATOM 2968 N N . SER A 1 386 ? -50.782 -22.492 2.061 1.00 62.91 386 SER A N 1
ATOM 2969 C CA . SER A 1 386 ? -51.269 -23.705 2.745 1.00 62.91 386 SER A CA 1
ATOM 2970 C C . SER A 1 386 ? -50.267 -24.865 2.714 1.00 62.91 386 SER A C 1
ATOM 2972 O O . SER A 1 386 ? -50.262 -25.722 3.601 1.00 62.91 386 SER A O 1
ATOM 2974 N N . LEU A 1 387 ? -49.408 -24.906 1.691 1.00 59.66 387 LEU A N 1
ATOM 2975 C CA . LEU A 1 387 ? -48.394 -25.947 1.522 1.00 59.66 387 LEU A CA 1
ATOM 2976 C C . LEU A 1 387 ? -47.172 -25.684 2.416 1.00 59.66 387 LEU A C 1
ATOM 2978 O O . LEU A 1 387 ? -46.646 -26.619 3.020 1.00 59.66 387 LEU A O 1
ATOM 2982 N N . GLN A 1 388 ? -46.788 -24.415 2.601 1.00 62.50 388 GLN A N 1
ATOM 2983 C CA . GLN A 1 388 ? -45.738 -24.027 3.547 1.00 62.50 388 GLN A CA 1
ATOM 2984 C C . GLN A 1 388 ? -46.147 -24.259 5.007 1.00 62.50 388 GLN A C 1
ATOM 2986 O O . GLN A 1 388 ? -45.339 -24.770 5.784 1.00 62.50 388 GLN A O 1
ATOM 2991 N N . THR A 1 389 ? -47.402 -23.985 5.381 1.00 70.88 389 THR A N 1
ATOM 2992 C CA . THR A 1 389 ? -47.886 -24.263 6.746 1.00 70.88 389 THR A CA 1
ATOM 2993 C C . THR A 1 389 ? -47.884 -25.765 7.050 1.00 70.88 389 THR A C 1
ATOM 2995 O O . THR A 1 389 ? -47.454 -26.181 8.126 1.00 70.88 389 THR A O 1
ATOM 2998 N N . ARG A 1 390 ? -48.285 -26.608 6.086 1.00 62.19 390 ARG A N 1
ATOM 2999 C CA . ARG A 1 390 ? -48.249 -28.075 6.240 1.00 62.19 390 ARG A CA 1
ATOM 3000 C C . ARG A 1 390 ? -46.820 -28.618 6.341 1.00 62.19 390 ARG A C 1
ATOM 3002 O O . ARG A 1 390 ? -46.569 -29.514 7.147 1.00 62.19 390 ARG A O 1
ATOM 3009 N N . LEU A 1 391 ? -45.875 -28.047 5.590 1.00 67.88 391 LEU A N 1
ATOM 3010 C CA . LEU A 1 391 ? -44.461 -28.424 5.663 1.00 67.88 391 LEU A CA 1
ATOM 3011 C C . LEU A 1 391 ? -43.826 -28.018 7.007 1.00 67.88 391 LEU A C 1
ATOM 3013 O O . LEU A 1 391 ? -43.068 -28.794 7.588 1.00 67.88 391 LEU A O 1
ATOM 3017 N N . ALA A 1 392 ? -44.173 -26.840 7.537 1.00 68.50 392 ALA A N 1
ATOM 3018 C CA . ALA A 1 392 ? -43.689 -26.363 8.833 1.00 68.50 392 ALA A CA 1
ATOM 3019 C C . ALA A 1 392 ? -44.169 -27.252 9.995 1.00 68.50 392 ALA A C 1
ATOM 3021 O O . ALA A 1 392 ? -43.371 -27.634 10.852 1.00 68.50 392 ALA A O 1
ATOM 3022 N N . ILE A 1 393 ? -45.440 -27.673 9.976 1.00 75.00 393 ILE A N 1
ATOM 3023 C CA . ILE A 1 393 ? -45.999 -28.598 10.977 1.00 75.00 393 ILE A CA 1
ATOM 3024 C C . ILE A 1 393 ? -45.320 -29.977 10.891 1.00 75.00 393 ILE A C 1
ATOM 3026 O O . ILE A 1 393 ? -44.962 -30.561 11.917 1.00 75.00 393 ILE A O 1
ATOM 3030 N N . ALA A 1 394 ? -45.065 -30.485 9.679 1.00 67.88 394 ALA A N 1
ATOM 3031 C CA . ALA A 1 394 ? -44.369 -31.759 9.488 1.00 67.88 394 ALA A CA 1
ATOM 3032 C C . ALA A 1 394 ? -42.918 -31.728 10.014 1.00 67.88 394 ALA A C 1
ATOM 3034 O O . ALA A 1 394 ? -42.459 -32.687 10.642 1.00 67.88 394 ALA A O 1
ATOM 3035 N N . LEU A 1 395 ? -42.201 -30.617 9.815 1.00 70.56 395 LEU A N 1
ATOM 3036 C CA . LEU A 1 395 ? -40.833 -30.440 10.314 1.00 70.56 395 LEU A CA 1
ATOM 3037 C C . LEU A 1 395 ? -40.782 -30.281 11.841 1.00 70.56 395 LEU A C 1
ATOM 3039 O O . LEU A 1 395 ? -39.885 -30.833 12.485 1.00 70.56 395 LEU A O 1
ATOM 3043 N N . GLN A 1 396 ? -41.769 -29.608 12.436 1.00 75.75 396 GLN A N 1
ATOM 3044 C CA . GLN A 1 396 ? -41.867 -29.460 13.888 1.00 75.75 396 GLN A CA 1
ATOM 3045 C C . GLN A 1 396 ? -42.146 -30.799 14.587 1.00 75.75 396 GLN A C 1
ATOM 3047 O O . GLN A 1 396 ? -41.502 -31.120 15.587 1.00 75.75 396 GLN A O 1
ATOM 3052 N N . ASN A 1 397 ? -42.998 -31.644 14.003 1.00 63.25 397 ASN A N 1
ATOM 3053 C CA . ASN A 1 397 ? -43.258 -32.988 14.527 1.00 63.25 397 ASN A CA 1
ATOM 3054 C C . ASN A 1 397 ? -42.031 -33.913 14.419 1.00 63.25 397 ASN A C 1
ATOM 3056 O O . ASN A 1 397 ? -41.779 -34.727 15.310 1.00 63.25 397 ASN A O 1
ATOM 3060 N N . ARG A 1 398 ? -41.205 -33.745 13.378 1.00 64.81 398 ARG A N 1
ATOM 3061 C CA . ARG A 1 398 ? -39.954 -34.503 13.211 1.00 64.81 398 ARG A CA 1
ATOM 3062 C C . ARG A 1 398 ? -38.885 -34.105 14.240 1.00 64.81 398 ARG A C 1
ATOM 3064 O O . ARG A 1 398 ? -38.171 -34.969 14.740 1.00 64.81 398 ARG A O 1
ATOM 3071 N N . SER A 1 399 ? -38.815 -32.824 14.610 1.00 63.41 399 SER A N 1
ATOM 3072 C CA . SER A 1 399 ? -37.930 -32.307 15.670 1.00 63.41 399 SER A CA 1
ATOM 3073 C C . SER A 1 399 ? -38.237 -32.923 17.046 1.00 63.41 399 SER A C 1
ATOM 3075 O O . SER A 1 399 ? -37.331 -33.373 17.755 1.00 63.41 399 SER A O 1
ATOM 3077 N N . ILE A 1 400 ? -39.525 -33.048 17.385 1.00 64.38 400 ILE A N 1
ATOM 3078 C CA . ILE A 1 400 ? -39.978 -33.649 18.650 1.00 64.38 400 ILE A CA 1
ATOM 3079 C C . ILE A 1 400 ? -39.625 -35.148 18.710 1.00 64.38 400 ILE A C 1
ATOM 3081 O O . ILE A 1 400 ? -39.228 -35.653 19.764 1.00 64.38 400 ILE A O 1
ATOM 3085 N N . ALA A 1 401 ? -39.685 -35.858 17.578 1.00 55.91 401 ALA A N 1
ATOM 3086 C CA . ALA A 1 401 ? -39.283 -37.263 17.497 1.00 55.91 401 ALA A CA 1
ATOM 3087 C C . ALA A 1 401 ? -37.775 -37.466 17.759 1.00 55.91 401 ALA A C 1
ATOM 3089 O O . ALA A 1 401 ? -37.398 -38.393 18.478 1.00 55.91 401 ALA A O 1
ATOM 3090 N N . TYR A 1 402 ? -36.912 -36.569 17.264 1.00 52.84 402 TYR A N 1
ATOM 3091 C CA . TYR A 1 402 ? -35.466 -36.637 17.516 1.00 52.84 402 TYR A CA 1
ATOM 3092 C C . TYR A 1 402 ? -35.093 -36.320 18.972 1.00 52.84 402 TYR A C 1
ATOM 3094 O O . TYR A 1 402 ? -34.196 -36.959 19.524 1.00 52.84 402 TYR A O 1
ATOM 3102 N N . GLN A 1 403 ? -35.812 -35.411 19.641 1.00 55.47 403 GLN A N 1
ATOM 3103 C CA . GLN A 1 403 ? -35.593 -35.145 21.070 1.00 55.47 403 GLN A CA 1
ATOM 3104 C C . GLN A 1 403 ? -35.955 -36.337 21.967 1.00 55.47 403 GLN A C 1
ATOM 3106 O O . GLN A 1 403 ? -35.348 -36.515 23.026 1.00 55.47 403 GLN A O 1
ATOM 3111 N N . LYS A 1 404 ? -36.896 -37.189 21.544 1.00 46.22 404 LYS A N 1
ATOM 3112 C CA . LYS A 1 404 ? -37.281 -38.392 22.297 1.00 46.22 404 LYS A CA 1
ATOM 3113 C C . LYS A 1 404 ? -36.256 -39.529 22.193 1.00 46.22 404 LYS A C 1
ATOM 3115 O O . LYS A 1 404 ? -36.156 -40.321 23.126 1.00 46.22 404 LYS A O 1
ATOM 3120 N N . MET A 1 405 ? -35.456 -39.588 21.124 1.00 46.56 405 MET A N 1
ATOM 3121 C CA . MET A 1 405 ? -34.450 -40.647 20.931 1.00 46.56 405 MET A CA 1
ATOM 3122 C C . MET A 1 405 ? -33.097 -40.363 21.612 1.00 46.56 405 MET A C 1
ATOM 3124 O O . MET A 1 405 ? -32.314 -41.284 21.819 1.00 46.56 405 MET A O 1
ATOM 3128 N N . GLY A 1 406 ? -32.824 -39.122 22.031 1.00 40.31 406 GLY A N 1
ATOM 3129 C CA . GLY A 1 406 ? -31.539 -38.722 22.629 1.00 40.31 406 GLY A CA 1
ATOM 3130 C C . GLY A 1 406 ? -31.358 -38.998 24.131 1.00 40.31 406 GLY A C 1
ATOM 3131 O O . GLY A 1 406 ? -30.331 -38.624 24.688 1.00 40.31 406 GLY A O 1
ATOM 3132 N N . LYS A 1 407 ? -32.330 -39.621 24.818 1.00 39.97 407 LYS A N 1
ATOM 3133 C CA . LYS A 1 407 ? -32.312 -39.806 26.289 1.00 39.97 407 LYS A CA 1
ATOM 3134 C C . LYS A 1 407 ? -31.798 -41.167 26.794 1.00 39.97 407 LYS A C 1
ATOM 3136 O O . LYS A 1 407 ? -31.907 -41.440 27.985 1.00 39.97 407 LYS A O 1
ATOM 3141 N N . ARG A 1 408 ? -31.198 -42.014 25.951 1.00 41.91 408 ARG A N 1
ATOM 3142 C CA . ARG A 1 408 ? -30.588 -43.293 26.379 1.00 41.91 408 ARG A CA 1
ATOM 3143 C C . ARG A 1 408 ? -29.123 -43.400 25.949 1.00 41.91 408 ARG A C 1
ATOM 3145 O O . ARG A 1 408 ? -28.820 -44.036 24.951 1.00 41.91 408 ARG A O 1
ATOM 3152 N N . ALA A 1 409 ? -28.230 -42.787 26.724 1.00 36.31 409 ALA A N 1
ATOM 3153 C CA . ALA A 1 409 ? -26.818 -43.169 26.824 1.00 36.31 409 ALA A CA 1
ATOM 3154 C C . ALA A 1 409 ? -26.189 -42.470 28.044 1.00 36.31 409 ALA A C 1
ATOM 3156 O O . ALA A 1 409 ? -25.706 -41.345 27.947 1.00 36.31 409 ALA A O 1
ATOM 3157 N N . GLN A 1 410 ? -26.227 -43.119 29.209 1.00 35.16 410 GLN A N 1
ATOM 3158 C CA . GLN A 1 410 ? -25.362 -42.787 30.345 1.00 35.16 410 GLN A CA 1
ATOM 3159 C C . GLN A 1 410 ? -24.335 -43.915 30.491 1.00 35.16 410 GLN A C 1
ATOM 3161 O O . GLN A 1 410 ? -24.714 -45.078 30.592 1.00 35.16 410 GLN A O 1
ATOM 3166 N N . ILE A 1 411 ? -23.049 -43.560 30.489 1.00 34.75 411 ILE A N 1
ATOM 3167 C CA . ILE A 1 411 ? -21.917 -44.419 30.870 1.00 34.75 411 ILE A CA 1
ATOM 3168 C C . ILE A 1 411 ? -21.193 -43.688 32.019 1.00 34.75 411 ILE A C 1
ATOM 3170 O O . ILE A 1 411 ? -21.038 -42.466 31.931 1.00 34.75 411 ILE A O 1
ATOM 3174 N N . PRO A 1 412 ? -20.804 -44.378 33.109 1.00 37.69 412 PRO A N 1
ATOM 3175 C CA . PRO A 1 412 ? -20.413 -43.736 34.363 1.00 37.69 412 PRO A CA 1
ATOM 3176 C C . PRO A 1 412 ? -18.977 -43.185 34.353 1.00 37.69 412 PRO A C 1
ATOM 3178 O O . PRO A 1 412 ? -18.064 -43.775 33.779 1.00 37.69 412 PRO A O 1
ATOM 3181 N N . MET A 1 413 ? -18.787 -42.052 35.040 1.00 30.30 413 MET A N 1
ATOM 3182 C CA . MET A 1 413 ? -17.482 -41.460 35.357 1.00 30.30 413 MET A CA 1
ATOM 3183 C C . MET A 1 413 ? -16.791 -42.222 36.494 1.00 30.30 413 MET A C 1
ATOM 3185 O O . MET A 1 413 ? -17.376 -42.439 37.552 1.00 30.30 413 MET A O 1
ATOM 3189 N N . TYR A 1 414 ? -15.514 -42.541 36.285 1.00 30.47 414 TYR A N 1
ATOM 3190 C CA . TYR A 1 414 ? -14.585 -43.069 37.283 1.00 30.47 414 TYR A CA 1
ATOM 3191 C C . TYR A 1 414 ? -14.028 -41.914 38.138 1.00 30.47 414 TYR A C 1
ATOM 3193 O O . TYR A 1 414 ? -13.497 -40.942 37.596 1.00 30.47 414 TYR A O 1
ATOM 3201 N N . THR A 1 415 ? -14.141 -42.006 39.463 1.00 35.91 415 THR A N 1
ATOM 3202 C CA . THR A 1 415 ? -13.605 -41.037 40.432 1.00 35.91 415 THR A CA 1
ATOM 3203 C C . THR A 1 415 ? -12.232 -41.489 40.940 1.00 35.91 415 THR A C 1
ATOM 3205 O O . THR A 1 415 ? -12.064 -42.610 41.411 1.00 35.91 415 THR A O 1
ATOM 3208 N N . GLY A 1 416 ? -11.227 -40.613 40.845 1.00 38.84 416 GLY A N 1
ATOM 3209 C CA . GLY A 1 416 ? -9.911 -40.788 41.472 1.00 38.84 416 GLY A CA 1
ATOM 3210 C C . GLY A 1 416 ? -9.708 -39.771 42.608 1.00 38.84 416 GLY A C 1
ATOM 3211 O O . GLY A 1 416 ? -10.175 -38.638 42.469 1.00 38.84 416 GLY A O 1
ATOM 3212 N N . PRO A 1 417 ? -9.048 -40.136 43.726 1.00 47.16 417 PRO A N 1
ATOM 3213 C CA . PRO A 1 417 ? -8.990 -39.309 44.933 1.00 47.16 417 PRO A CA 1
ATOM 3214 C C . PRO A 1 417 ? -7.885 -38.229 44.889 1.00 47.16 417 PRO A C 1
ATOM 3216 O O . PRO A 1 417 ? -6.958 -38.311 44.075 1.00 47.16 417 PRO A O 1
ATOM 3219 N N . PRO A 1 418 ? -7.964 -37.204 45.764 1.00 43.06 418 PRO A N 1
ATOM 3220 C CA . PRO A 1 418 ? -7.139 -36.002 45.684 1.00 43.06 418 PRO A CA 1
ATOM 3221 C C . PRO A 1 418 ? -5.757 -36.201 46.320 1.00 43.06 418 PRO A C 1
ATOM 3223 O O . PRO A 1 418 ? -5.627 -36.813 47.377 1.00 43.06 418 PRO A O 1
ATOM 3226 N N . LYS A 1 419 ? -4.718 -35.614 45.712 1.00 38.41 419 LYS A N 1
ATOM 3227 C CA . LYS A 1 419 ? -3.397 -35.468 46.340 1.00 38.41 419 LYS A CA 1
ATOM 3228 C C . LYS A 1 419 ? -3.293 -34.118 47.039 1.00 38.41 419 LYS A C 1
ATOM 3230 O O . LYS A 1 419 ? -3.520 -33.068 46.440 1.00 38.41 419 LYS A O 1
ATOM 3235 N N . THR A 1 420 ? -2.961 -34.185 48.320 1.00 38.66 420 THR A N 1
ATOM 3236 C CA . THR A 1 420 ? -2.797 -33.067 49.238 1.00 38.66 420 THR A CA 1
ATOM 3237 C C . THR A 1 420 ? -1.481 -32.322 49.027 1.00 38.66 420 THR A C 1
ATOM 3239 O O . THR A 1 420 ? -0.473 -32.837 48.550 1.00 38.66 420 THR A O 1
ATOM 3242 N N . ARG A 1 421 ? -1.563 -31.046 49.388 1.00 42.28 421 ARG A N 1
ATOM 3243 C CA . ARG A 1 421 ? -0.564 -29.987 49.357 1.00 42.28 421 ARG A CA 1
ATOM 3244 C C . ARG A 1 421 ? 0.221 -30.038 50.666 1.00 42.28 421 ARG A C 1
ATOM 3246 O O . ARG A 1 421 ? -0.389 -29.754 51.685 1.00 42.28 421 ARG A O 1
ATOM 3253 N N . ASN A 1 422 ? 1.505 -30.409 50.631 1.00 36.22 422 ASN A N 1
ATOM 3254 C CA . ASN A 1 422 ? 2.535 -30.084 51.634 1.00 36.22 422 ASN A CA 1
ATOM 3255 C C . ASN A 1 422 ? 3.880 -30.714 51.231 1.00 36.22 422 ASN A C 1
ATOM 3257 O O . ASN A 1 422 ? 4.115 -31.865 51.559 1.00 36.22 422 ASN A O 1
ATOM 3261 N N . GLU A 1 423 ? 4.753 -29.971 50.542 1.00 37.97 423 GLU A N 1
ATOM 3262 C CA . GLU A 1 423 ? 6.217 -30.144 50.656 1.00 37.97 423 GLU A CA 1
ATOM 3263 C C . GLU A 1 423 ? 6.959 -29.014 49.925 1.00 37.97 423 GLU A C 1
ATOM 3265 O O . GLU A 1 423 ? 7.486 -29.146 48.824 1.00 37.97 423 GLU A O 1
ATOM 3270 N N . VAL A 1 424 ? 6.978 -27.844 50.563 1.00 39.62 424 VAL A N 1
ATOM 3271 C CA . VAL A 1 424 ? 7.943 -26.775 50.290 1.00 39.62 424 VAL A CA 1
ATOM 3272 C C . VAL A 1 424 ? 8.541 -26.395 51.635 1.00 39.62 424 VAL A C 1
ATOM 3274 O O . VAL A 1 424 ? 7.956 -25.588 52.338 1.00 39.62 424 VAL A O 1
ATOM 3277 N N . GLN A 1 425 ? 9.657 -27.030 52.006 1.00 39.94 425 GLN A N 1
ATOM 3278 C CA . GLN A 1 425 ? 10.737 -26.512 52.869 1.00 39.94 425 GLN A CA 1
ATOM 3279 C C . GLN A 1 425 ? 11.546 -27.673 53.452 1.00 39.94 425 GLN A C 1
ATOM 3281 O O . GLN A 1 425 ? 11.299 -28.118 54.566 1.00 39.94 425 GLN A O 1
ATOM 3286 N N . ARG A 1 426 ? 12.558 -28.132 52.711 1.00 38.56 426 ARG A N 1
ATOM 3287 C CA . ARG A 1 426 ? 13.824 -28.658 53.258 1.00 38.56 426 ARG A CA 1
ATOM 3288 C C . ARG A 1 426 ? 14.715 -29.089 52.101 1.00 38.56 426 ARG A C 1
ATOM 3290 O O . ARG A 1 426 ? 14.447 -30.110 51.485 1.00 38.56 426 ARG A O 1
ATOM 3297 N N . ARG A 1 427 ? 15.740 -28.278 51.810 1.00 36.88 427 ARG A N 1
ATOM 3298 C CA . ARG A 1 427 ? 17.070 -28.638 51.255 1.00 36.88 427 ARG A CA 1
ATOM 3299 C C . ARG A 1 427 ? 17.783 -27.383 50.716 1.00 36.88 427 ARG A C 1
ATOM 3301 O O . ARG A 1 427 ? 18.029 -27.219 49.530 1.00 36.88 427 ARG A O 1
ATOM 3308 N N . ARG A 1 428 ? 18.108 -26.474 51.636 1.00 38.44 428 ARG A N 1
ATOM 3309 C CA . ARG A 1 428 ? 19.426 -25.816 51.706 1.00 38.44 428 ARG A CA 1
ATOM 3310 C C . ARG A 1 428 ? 20.052 -26.472 52.944 1.00 38.44 428 ARG A C 1
ATOM 3312 O O . ARG A 1 428 ? 19.375 -26.520 53.964 1.00 38.44 428 ARG A O 1
ATOM 3319 N N . SER A 1 429 ? 21.135 -27.236 52.851 1.00 33.59 429 SER A N 1
ATOM 3320 C CA . SER A 1 429 ? 22.534 -26.782 52.886 1.00 33.59 429 SER A CA 1
ATOM 3321 C C . SER A 1 429 ? 23.453 -28.026 52.831 1.00 33.59 429 SER A C 1
ATOM 3323 O O . SER A 1 429 ? 22.992 -29.094 53.221 1.00 33.59 429 SER A O 1
ATOM 3325 N N . GLN A 1 430 ? 24.741 -27.837 52.485 1.00 35.53 430 GLN A N 1
ATOM 3326 C CA . GLN A 1 430 ? 25.886 -28.788 52.552 1.00 35.53 430 GLN A CA 1
ATOM 3327 C C . GLN A 1 430 ? 26.041 -29.730 51.329 1.00 35.53 430 GLN A C 1
ATOM 3329 O O . GLN A 1 430 ? 25.064 -30.289 50.858 1.00 35.53 430 GLN A O 1
ATOM 3334 N N . HIS A 1 431 ? 27.205 -29.945 50.700 1.00 37.28 431 HIS A N 1
ATOM 3335 C CA . HIS A 1 431 ? 28.606 -29.701 51.053 1.00 37.28 431 HIS A CA 1
ATOM 3336 C C . HIS A 1 431 ? 29.464 -29.506 49.783 1.00 37.28 431 HIS A C 1
ATOM 3338 O O . HIS A 1 431 ? 29.165 -30.026 48.711 1.00 37.28 431 HIS A O 1
ATOM 3344 N N . HIS A 1 432 ? 30.560 -28.767 49.957 1.00 42.47 432 HIS A N 1
ATOM 3345 C CA . HIS A 1 432 ? 31.737 -28.677 49.095 1.00 42.47 432 HIS A CA 1
ATOM 3346 C C . HIS A 1 432 ? 32.396 -30.044 48.869 1.00 42.47 432 HIS A C 1
ATOM 3348 O O . HIS A 1 432 ? 32.804 -30.635 49.859 1.00 42.47 432 HIS A O 1
ATOM 3354 N N . VAL A 1 433 ? 32.632 -30.448 47.613 1.00 36.72 433 VAL A N 1
ATOM 3355 C CA . VAL A 1 433 ? 33.782 -31.279 47.189 1.00 36.72 433 VAL A CA 1
ATOM 3356 C C . VAL A 1 433 ? 34.070 -30.993 45.698 1.00 36.72 433 VAL A C 1
ATOM 3358 O O . VAL A 1 433 ? 33.198 -31.180 44.854 1.00 36.72 433 VAL A O 1
ATOM 3361 N N . LYS A 1 434 ? 35.281 -30.516 45.361 1.00 40.44 434 LYS A N 1
ATOM 3362 C CA . LYS A 1 434 ? 35.876 -30.627 44.004 1.00 40.44 434 LYS A CA 1
ATOM 3363 C C . LYS A 1 434 ? 36.386 -32.066 43.843 1.00 40.44 434 LYS A C 1
ATOM 3365 O O . LYS A 1 434 ? 36.928 -32.571 44.825 1.00 40.44 434 LYS A O 1
ATOM 3370 N N . PRO A 1 435 ? 36.324 -32.693 42.651 1.00 48.28 435 PRO A N 1
ATOM 3371 C CA . PRO A 1 435 ? 37.598 -32.841 41.933 1.00 48.28 435 PRO A CA 1
ATOM 3372 C C . PRO A 1 435 ? 37.525 -32.956 40.387 1.00 48.28 435 PRO A C 1
ATOM 3374 O O . PRO A 1 435 ? 36.518 -33.319 39.790 1.00 48.28 435 PRO A O 1
ATOM 3377 N N . THR A 1 436 ? 38.668 -32.591 39.798 1.00 35.75 436 THR A N 1
ATOM 3378 C CA . THR A 1 436 ? 39.359 -33.069 38.578 1.00 35.75 436 THR A CA 1
ATOM 3379 C C . THR A 1 436 ? 38.608 -33.548 37.328 1.00 35.75 436 THR A C 1
ATOM 3381 O O . THR A 1 436 ? 37.856 -34.515 37.318 1.00 35.75 436 THR A O 1
ATOM 3384 N N . VAL A 1 437 ? 39.009 -32.917 36.221 1.00 47.84 437 VAL A N 1
ATOM 3385 C CA . VAL A 1 437 ? 38.778 -33.263 34.811 1.00 47.84 437 VAL A CA 1
ATOM 3386 C C . VAL A 1 437 ? 39.569 -34.515 34.399 1.00 47.84 437 VAL A C 1
ATOM 3388 O O . VAL A 1 437 ? 40.759 -34.588 34.709 1.00 47.84 437 VAL A O 1
ATOM 3391 N N . PRO A 1 438 ? 38.977 -35.409 33.582 1.00 48.00 438 PRO A N 1
ATOM 3392 C CA . PRO A 1 438 ? 39.732 -36.154 32.576 1.00 48.00 438 PRO A CA 1
ATOM 3393 C C . PRO A 1 438 ? 39.147 -35.997 31.149 1.00 48.00 438 PRO A C 1
ATOM 3395 O O . PRO A 1 438 ? 38.000 -35.572 30.982 1.00 48.00 438 PRO A O 1
ATOM 3398 N N . PRO A 1 439 ? 39.934 -36.291 30.092 1.00 52.19 439 PRO A N 1
ATOM 3399 C CA . PRO A 1 439 ? 39.614 -35.912 28.719 1.00 52.19 439 PRO A CA 1
ATOM 3400 C C . PRO A 1 439 ? 38.903 -37.008 27.900 1.00 52.19 439 PRO A C 1
ATOM 3402 O O . PRO A 1 439 ? 39.118 -38.196 28.091 1.00 52.19 439 PRO A O 1
ATOM 3405 N N . LYS A 1 440 ? 38.148 -36.534 26.897 1.00 46.31 440 LYS A N 1
ATOM 3406 C CA . LYS A 1 440 ? 37.815 -37.153 25.593 1.00 46.31 440 LYS A CA 1
ATOM 3407 C C . LYS A 1 440 ? 37.253 -38.590 25.572 1.00 46.31 440 LYS A C 1
ATOM 3409 O O . LYS A 1 440 ? 37.997 -39.558 25.546 1.00 46.31 440 LYS A O 1
ATOM 3414 N N . ALA A 1 441 ? 35.958 -38.693 25.257 1.00 36.09 441 ALA A N 1
ATOM 3415 C CA . ALA A 1 441 ? 35.434 -39.732 24.364 1.00 36.09 441 ALA A CA 1
ATOM 3416 C C . ALA A 1 441 ? 34.214 -39.190 23.598 1.00 36.09 441 ALA A C 1
ATOM 3418 O O . ALA A 1 441 ? 33.156 -38.926 24.165 1.00 36.09 441 ALA A O 1
ATOM 3419 N N . ARG A 1 442 ? 34.385 -38.955 22.293 1.00 42.44 442 ARG A N 1
ATOM 3420 C CA . ARG A 1 442 ? 33.345 -38.473 21.376 1.00 42.44 442 ARG A CA 1
ATOM 3421 C C . ARG A 1 442 ? 32.621 -39.710 20.833 1.00 42.44 442 ARG A C 1
ATOM 3423 O O . ARG A 1 442 ? 33.106 -40.341 19.903 1.00 42.44 442 ARG A O 1
ATOM 3430 N N . HIS A 1 443 ? 31.510 -40.099 21.453 1.00 37.12 443 HIS A N 1
ATOM 3431 C CA . HIS A 1 443 ? 30.616 -41.124 20.912 1.00 37.12 443 HIS A CA 1
ATOM 3432 C C . HIS A 1 443 ? 29.550 -40.459 20.035 1.00 37.12 443 HIS A C 1
ATOM 3434 O O . HIS A 1 443 ? 28.641 -39.788 20.524 1.00 37.12 443 HIS A O 1
ATOM 3440 N N . GLU A 1 444 ? 29.688 -40.635 18.720 1.00 39.81 444 GLU A N 1
ATOM 3441 C CA . GLU A 1 444 ? 28.631 -40.380 17.745 1.00 39.81 444 GLU A CA 1
ATOM 3442 C C . GLU A 1 444 ? 27.493 -41.384 17.954 1.00 39.81 444 GLU A C 1
ATOM 3444 O O . GLU A 1 444 ? 27.521 -42.515 17.472 1.00 39.81 444 GLU A O 1
ATOM 3449 N N . VAL A 1 445 ? 26.449 -40.958 18.664 1.00 38.47 445 VAL A N 1
ATOM 3450 C CA . VAL A 1 445 ? 25.174 -41.678 18.687 1.00 38.47 445 VAL A CA 1
ATOM 3451 C C . VAL A 1 445 ? 24.428 -41.357 17.393 1.00 38.47 445 VAL A C 1
ATOM 3453 O O . VAL A 1 445 ? 23.736 -40.346 17.262 1.00 38.47 445 VAL A O 1
ATOM 3456 N N . ARG A 1 446 ? 24.593 -42.241 16.407 1.00 39.03 446 ARG A N 1
ATOM 3457 C CA . ARG A 1 446 ? 23.841 -42.268 15.150 1.00 39.03 446 ARG A CA 1
ATOM 3458 C C . ARG A 1 446 ? 22.387 -42.658 15.436 1.00 39.03 446 ARG A C 1
ATOM 3460 O O . ARG A 1 446 ? 22.021 -43.829 15.393 1.00 39.03 446 ARG A O 1
ATOM 3467 N N . VAL A 1 447 ? 21.544 -41.668 15.722 1.00 39.81 447 VAL A N 1
ATOM 3468 C CA . VAL A 1 447 ? 20.088 -41.848 15.831 1.00 39.81 447 VAL A CA 1
ATOM 3469 C C . VAL A 1 447 ? 19.528 -42.190 14.446 1.00 39.81 447 VAL A C 1
ATOM 3471 O O . VAL A 1 447 ? 19.351 -41.321 13.591 1.00 39.81 447 VAL A O 1
ATOM 3474 N N . ARG A 1 448 ? 19.244 -43.478 14.214 1.00 34.25 448 ARG A N 1
ATOM 3475 C CA . ARG A 1 448 ? 18.422 -43.954 13.093 1.00 34.25 448 ARG A CA 1
ATOM 3476 C C . ARG A 1 448 ? 17.003 -43.398 13.260 1.00 34.25 448 ARG A C 1
ATOM 3478 O O . ARG A 1 448 ? 16.195 -43.948 13.999 1.00 34.25 448 ARG A O 1
ATOM 3485 N N . ARG A 1 449 ? 16.691 -42.300 12.566 1.00 38.22 449 ARG A N 1
ATOM 3486 C CA . ARG A 1 449 ? 15.304 -41.876 12.325 1.00 38.22 449 ARG A CA 1
ATOM 3487 C C . ARG A 1 449 ? 14.646 -42.905 11.408 1.00 38.22 449 ARG A C 1
ATOM 3489 O O . ARG A 1 449 ? 14.915 -42.912 10.210 1.00 38.22 449 ARG A O 1
ATOM 3496 N N . SER A 1 450 ? 13.780 -43.753 11.959 1.00 33.09 450 SER A N 1
ATOM 3497 C CA . SER A 1 450 ? 12.820 -44.507 11.157 1.00 33.09 450 SER A CA 1
ATOM 3498 C C . SER A 1 450 ? 11.857 -43.509 10.509 1.00 33.09 450 SER A C 1
ATOM 3500 O O . SER A 1 450 ? 11.036 -42.891 11.192 1.00 33.09 450 SER A O 1
ATOM 3502 N N . GLN A 1 451 ? 11.982 -43.312 9.199 1.00 34.81 451 GLN A N 1
ATOM 3503 C CA . GLN A 1 451 ? 10.968 -42.643 8.394 1.00 34.81 451 GLN A CA 1
ATOM 3504 C C . GLN A 1 451 ? 9.728 -43.541 8.343 1.00 34.81 451 GLN A C 1
ATOM 3506 O O . GLN A 1 451 ? 9.601 -44.398 7.476 1.00 34.81 451 GLN A O 1
ATOM 3511 N N . TYR A 1 452 ? 8.803 -43.342 9.278 1.00 34.09 452 TYR A N 1
ATOM 3512 C CA . TYR A 1 452 ? 7.422 -43.746 9.057 1.00 34.09 452 TYR A CA 1
ATOM 3513 C C . TYR A 1 452 ? 6.801 -42.731 8.097 1.00 34.09 452 TYR A C 1
ATOM 3515 O O . TYR A 1 452 ? 6.596 -41.568 8.447 1.00 34.09 452 TYR A O 1
ATOM 3523 N N . HIS A 1 453 ? 6.533 -43.173 6.868 1.00 33.22 453 HIS A N 1
ATOM 3524 C CA . HIS A 1 453 ? 5.689 -42.464 5.913 1.00 33.22 453 HIS A CA 1
ATOM 3525 C C . HIS A 1 453 ? 4.260 -42.388 6.470 1.00 33.22 453 HIS A C 1
ATOM 3527 O O . HIS A 1 453 ? 3.416 -43.243 6.213 1.00 33.22 453 HIS A O 1
ATOM 3533 N N . VAL A 1 454 ? 3.983 -41.350 7.258 1.00 42.78 454 VAL A N 1
ATOM 3534 C CA . VAL A 1 454 ? 2.614 -40.943 7.576 1.00 42.78 454 VAL A CA 1
ATOM 3535 C C . VAL A 1 454 ? 2.044 -40.309 6.309 1.00 42.78 454 VAL A C 1
ATOM 3537 O O . VAL A 1 454 ? 2.549 -39.285 5.846 1.00 42.78 454 VAL A O 1
ATOM 3540 N N . LYS A 1 455 ? 1.022 -40.942 5.719 1.00 33.88 455 LYS A N 1
ATOM 3541 C CA . LYS A 1 455 ? 0.244 -40.364 4.614 1.00 33.88 455 LYS A CA 1
ATOM 3542 C C . LYS A 1 455 ? -0.207 -38.951 5.024 1.00 33.88 455 LYS A C 1
ATOM 3544 O O . LYS A 1 455 ? -0.796 -38.821 6.099 1.00 33.88 455 LYS A O 1
ATOM 3549 N N . PRO A 1 456 ? 0.061 -37.900 4.227 1.00 37.56 456 PRO A N 1
ATOM 3550 C CA . PRO A 1 456 ? -0.380 -36.552 4.559 1.00 37.56 456 PRO A CA 1
ATOM 3551 C C . PRO A 1 456 ? -1.907 -36.545 4.657 1.00 37.56 456 PRO A C 1
ATOM 3553 O O . PRO A 1 456 ? -2.595 -36.867 3.688 1.00 37.56 456 PRO A O 1
ATOM 3556 N N . GLN A 1 457 ? -2.440 -36.218 5.838 1.00 40.84 457 GLN A N 1
ATOM 3557 C CA . GLN A 1 457 ? -3.856 -35.888 5.950 1.00 40.84 457 GLN A CA 1
ATOM 3558 C C . GLN A 1 457 ? -4.132 -34.665 5.066 1.00 40.84 457 GLN A C 1
ATOM 3560 O O . GLN A 1 457 ? -3.341 -33.715 5.097 1.00 40.84 457 GLN A O 1
ATOM 3565 N N . PRO A 1 458 ? -5.223 -34.667 4.286 1.00 42.62 458 PRO A N 1
ATOM 3566 C CA . PRO A 1 458 ? -5.592 -33.509 3.496 1.00 42.62 458 PRO A CA 1
ATOM 3567 C C . PRO A 1 458 ? -5.945 -32.352 4.444 1.00 42.62 458 PRO A C 1
ATOM 3569 O O . PRO A 1 458 ? -6.806 -32.470 5.312 1.00 42.62 458 PRO A O 1
ATOM 3572 N N . ASP A 1 459 ? -5.243 -31.236 4.265 1.00 43.44 459 ASP A N 1
ATOM 3573 C CA . ASP A 1 459 ? -5.672 -29.880 4.612 1.00 43.44 459 ASP A CA 1
ATOM 3574 C C . ASP A 1 459 ? -5.949 -29.526 6.088 1.00 43.44 459 ASP A C 1
ATOM 3576 O O . ASP A 1 459 ? -7.001 -28.983 6.431 1.00 43.44 459 ASP A O 1
ATOM 3580 N N . VAL A 1 460 ? -4.939 -29.620 6.963 1.00 44.81 460 VAL A N 1
ATOM 3581 C CA . VAL A 1 460 ? -4.910 -28.768 8.174 1.00 44.81 460 VAL A CA 1
ATOM 3582 C C . VAL A 1 460 ? -4.396 -27.380 7.784 1.00 44.81 460 VAL A C 1
ATOM 3584 O O . VAL A 1 460 ? -3.232 -27.026 7.973 1.00 44.81 460 VAL A O 1
ATOM 3587 N N . LYS A 1 461 ? -5.269 -26.573 7.178 1.00 51.00 461 LYS A N 1
ATOM 3588 C CA . LYS A 1 461 ? -4.951 -25.186 6.824 1.00 51.00 461 LYS A CA 1
ATOM 3589 C C . LYS A 1 461 ? -4.812 -24.372 8.115 1.00 51.00 461 LYS A C 1
ATOM 3591 O O . LYS A 1 461 ? -5.807 -24.062 8.763 1.00 51.00 461 LYS A O 1
ATOM 3596 N N . ILE A 1 462 ? -3.581 -24.035 8.506 1.00 55.38 462 ILE A N 1
ATOM 3597 C CA . ILE A 1 462 ? -3.317 -23.187 9.679 1.00 55.38 462 ILE A CA 1
ATOM 3598 C C . ILE A 1 462 ? -3.887 -21.790 9.393 1.00 55.38 462 ILE A C 1
ATOM 3600 O O . ILE A 1 462 ? -3.345 -21.021 8.598 1.00 55.38 462 ILE A O 1
ATOM 3604 N N . ILE A 1 463 ? -5.016 -21.474 10.025 1.00 54.25 463 ILE A N 1
ATOM 3605 C CA . ILE A 1 463 ? -5.710 -20.188 9.917 1.00 54.25 463 ILE A CA 1
ATOM 3606 C C . ILE A 1 463 ? -4.909 -19.154 10.719 1.00 54.25 463 ILE A C 1
ATOM 3608 O O . ILE A 1 463 ? -5.097 -19.000 11.922 1.00 54.25 463 ILE A O 1
ATOM 3612 N N . THR A 1 464 ? -3.982 -18.455 10.065 1.00 56.25 464 THR A N 1
ATOM 3613 C CA . THR A 1 464 ? -3.069 -17.497 10.722 1.00 56.25 464 THR A CA 1
ATOM 3614 C C . THR A 1 464 ? -3.602 -16.062 10.782 1.00 56.25 464 THR A C 1
ATOM 3616 O O . THR A 1 464 ? -2.945 -15.192 11.349 1.00 56.25 464 THR A O 1
ATOM 3619 N N . GLY A 1 465 ? -4.792 -15.773 10.239 1.00 64.44 465 GLY A N 1
ATOM 3620 C CA . GLY A 1 465 ? -5.359 -14.422 10.311 1.00 64.44 465 GLY A CA 1
ATOM 3621 C C . GLY A 1 465 ? -6.845 -14.313 9.975 1.00 64.44 465 GLY A C 1
ATOM 3622 O O . GLY A 1 465 ? -7.402 -15.146 9.260 1.00 64.44 465 GLY A O 1
ATOM 3623 N N . HIS A 1 466 ? -7.485 -13.236 10.445 1.00 67.12 466 HIS A N 1
ATOM 3624 C CA . HIS A 1 466 ? -8.933 -13.011 10.309 1.00 67.12 466 HIS A CA 1
ATOM 3625 C C . HIS A 1 466 ? -9.428 -13.001 8.848 1.00 67.12 466 HIS A C 1
ATOM 3627 O O . HIS A 1 466 ? -10.553 -13.415 8.576 1.00 67.12 466 HIS A O 1
ATOM 3633 N N . LYS A 1 467 ? -8.581 -12.592 7.888 1.00 73.56 467 LYS A N 1
ATOM 3634 C CA . LYS A 1 467 ? -8.906 -12.602 6.447 1.00 73.56 467 LYS A CA 1
ATOM 3635 C C . LYS A 1 467 ? -9.074 -14.011 5.872 1.00 73.56 467 LYS A C 1
ATOM 3637 O O . LYS A 1 467 ? -9.772 -14.183 4.883 1.00 73.56 467 LYS A O 1
ATOM 3642 N N . SER A 1 468 ? -8.466 -15.022 6.496 1.00 76.44 468 SER A N 1
ATOM 3643 C CA . SER A 1 468 ? -8.551 -16.420 6.047 1.00 76.44 468 SER A CA 1
ATOM 3644 C C . SER A 1 468 ? -9.792 -17.167 6.558 1.00 76.44 468 SER A C 1
ATOM 3646 O O . SER A 1 468 ? -9.998 -18.324 6.207 1.00 76.44 468 SER A O 1
ATOM 3648 N N . LEU A 1 469 ? -10.650 -16.505 7.344 1.00 80.50 469 LEU A N 1
ATOM 3649 C CA . LEU A 1 469 ? -11.835 -17.111 7.960 1.00 80.50 469 LEU A CA 1
ATOM 3650 C C . LEU A 1 469 ? -13.080 -17.139 7.058 1.00 80.50 469 LEU A C 1
ATOM 3652 O O . LEU A 1 469 ? -14.134 -17.508 7.554 1.00 80.50 469 LEU A O 1
ATOM 3656 N N . GLY A 1 470 ? -13.005 -16.756 5.777 1.00 84.75 470 GLY A N 1
ATOM 3657 C CA . GLY A 1 470 ? -14.184 -16.518 4.920 1.00 84.75 470 GLY A CA 1
ATOM 3658 C C . GLY A 1 470 ? -15.291 -17.580 5.023 1.00 84.75 470 GLY A C 1
ATOM 3659 O O . GLY A 1 470 ? -16.398 -17.266 5.449 1.00 84.75 470 GLY A O 1
ATOM 3660 N N . ILE A 1 471 ? -14.962 -18.847 4.746 1.00 88.56 471 ILE A N 1
ATOM 3661 C CA . ILE A 1 471 ? -15.919 -19.972 4.805 1.00 88.56 471 ILE A CA 1
ATOM 3662 C C . ILE A 1 471 ? -16.473 -20.169 6.228 1.00 88.56 471 ILE A C 1
ATOM 3664 O O . ILE A 1 471 ? -17.659 -20.424 6.425 1.00 88.56 471 ILE A O 1
ATOM 3668 N N . TRP A 1 472 ? -15.623 -20.012 7.243 1.00 86.62 472 TRP A N 1
ATOM 3669 C CA . TRP A 1 472 ? -16.008 -20.173 8.645 1.00 86.62 472 TRP A CA 1
ATOM 3670 C C . TRP A 1 472 ? -16.917 -19.045 9.136 1.00 86.62 472 TRP A C 1
ATOM 3672 O O . TRP A 1 472 ? -17.818 -19.298 9.929 1.00 86.62 472 TRP A O 1
ATOM 3682 N N . LYS A 1 473 ? -16.718 -17.813 8.651 1.00 90.19 473 LYS A N 1
ATOM 3683 C CA . LYS A 1 473 ? -17.571 -16.661 8.975 1.00 90.19 473 LYS A CA 1
ATOM 3684 C C . LYS A 1 473 ? -19.004 -16.901 8.521 1.00 90.19 473 LYS A C 1
ATOM 3686 O O . LYS A 1 473 ? -19.927 -16.667 9.296 1.00 90.19 473 LYS A O 1
ATOM 3691 N N . GLU A 1 474 ? -19.173 -17.401 7.299 1.00 90.75 474 GLU A N 1
ATOM 3692 C CA . GLU A 1 474 ? -20.484 -17.691 6.720 1.00 90.75 474 GLU A CA 1
ATOM 3693 C C . GLU A 1 474 ? -21.172 -18.867 7.413 1.00 90.75 474 GLU A C 1
ATOM 3695 O O . GLU A 1 474 ? -22.306 -18.722 7.866 1.00 90.75 474 GLU A O 1
ATOM 3700 N N . LYS A 1 475 ? -20.449 -19.975 7.621 1.00 93.19 475 LYS A N 1
ATOM 3701 C CA . LYS A 1 475 ? -20.975 -21.141 8.341 1.00 93.19 475 LYS A CA 1
ATOM 3702 C C . LYS A 1 475 ? -21.400 -20.798 9.773 1.00 93.19 475 LYS A C 1
ATOM 3704 O O . LYS A 1 475 ? -22.434 -21.266 10.243 1.00 93.19 475 LYS A O 1
ATOM 3709 N N . SER A 1 476 ? -20.624 -19.971 10.474 1.00 92.06 476 SER A N 1
ATOM 3710 C CA . SER A 1 476 ? -20.988 -19.511 11.817 1.00 92.06 476 SER A CA 1
ATOM 3711 C C . SER A 1 476 ? -22.171 -18.536 11.793 1.00 92.06 476 SER A C 1
ATOM 3713 O O . SER A 1 476 ? -23.053 -18.655 12.637 1.00 92.06 476 SER A O 1
ATOM 3715 N N . ALA A 1 477 ? -22.243 -17.615 10.826 1.00 92.62 477 ALA A N 1
ATOM 3716 C CA . ALA A 1 477 ? -23.383 -16.702 10.691 1.00 92.62 477 ALA A CA 1
ATOM 3717 C C . ALA A 1 477 ? -24.703 -17.456 10.456 1.00 92.62 477 ALA A C 1
ATOM 3719 O O . ALA A 1 477 ? -25.732 -17.092 11.024 1.00 92.62 477 ALA A O 1
ATOM 3720 N N . GLU A 1 478 ? -24.666 -18.517 9.646 1.00 94.06 478 GLU A N 1
ATOM 3721 C CA . GLU A 1 478 ? -25.804 -19.406 9.410 1.00 94.06 478 GLU A CA 1
ATOM 3722 C C . GLU A 1 478 ? -26.167 -20.200 10.671 1.00 94.06 478 GLU A C 1
ATOM 3724 O O . GLU A 1 478 ? -27.319 -20.178 11.098 1.00 94.06 478 GLU A O 1
ATOM 3729 N N . LYS A 1 479 ? -25.173 -20.807 11.335 1.00 95.06 479 LYS A N 1
ATOM 3730 C CA . LYS A 1 479 ? -25.355 -21.567 12.585 1.00 95.06 479 LYS A CA 1
ATOM 3731 C C . LYS A 1 479 ? -26.062 -20.762 13.682 1.00 95.06 479 LYS A C 1
ATOM 3733 O O . LYS A 1 479 ? -26.852 -21.331 14.428 1.00 95.06 479 LYS A O 1
ATOM 3738 N N . PHE A 1 480 ? -25.764 -19.469 13.804 1.00 94.19 480 PHE A N 1
ATOM 3739 C CA . PHE A 1 480 ? -26.365 -18.588 14.812 1.00 94.19 480 PHE A CA 1
ATOM 3740 C C . PHE A 1 480 ? -27.549 -17.762 14.283 1.00 94.19 480 PHE A C 1
ATOM 3742 O O . PHE A 1 480 ? -28.036 -16.895 15.003 1.00 94.19 480 PHE A O 1
ATOM 3749 N N . ASN A 1 481 ? -28.015 -18.022 13.055 1.00 95.06 481 ASN A N 1
ATOM 3750 C CA . ASN A 1 481 ? -29.107 -17.298 12.399 1.00 95.06 481 ASN A CA 1
ATOM 3751 C C . ASN A 1 481 ? -28.952 -15.764 12.476 1.00 95.06 481 ASN A C 1
ATOM 3753 O O . ASN A 1 481 ? -29.857 -15.045 12.884 1.00 95.06 481 ASN A O 1
ATOM 3757 N N . ILE A 1 482 ? -27.777 -15.255 12.101 1.00 94.81 482 ILE A N 1
ATOM 3758 C CA . ILE A 1 482 ? -27.415 -13.833 12.261 1.00 94.81 482 ILE A CA 1
ATOM 3759 C C . ILE A 1 482 ? -28.001 -12.941 11.153 1.00 94.81 482 ILE A C 1
ATOM 3761 O O . ILE A 1 482 ? -28.027 -11.719 11.276 1.00 94.81 482 ILE A O 1
ATOM 3765 N N . ARG A 1 483 ? -28.497 -13.523 10.054 1.00 94.56 483 ARG A N 1
ATOM 3766 C CA . ARG A 1 483 ? -28.985 -12.751 8.896 1.00 94.56 483 ARG A CA 1
ATOM 3767 C C . ARG A 1 483 ? -30.099 -11.745 9.248 1.00 94.56 483 ARG A C 1
ATOM 3769 O O . ARG A 1 483 ? -29.954 -10.596 8.838 1.00 94.56 483 ARG A O 1
ATOM 3776 N N . PRO A 1 484 ? -31.152 -12.098 10.015 1.00 94.94 484 PRO A N 1
ATOM 3777 C CA . PRO A 1 484 ? -32.183 -11.137 10.416 1.00 94.94 484 PRO A CA 1
ATOM 3778 C C . PRO A 1 484 ? -31.622 -9.967 11.235 1.00 94.94 484 PRO A C 1
ATOM 3780 O O . PRO A 1 484 ? -31.969 -8.818 10.983 1.00 94.94 484 PRO A O 1
ATOM 3783 N N . GLU A 1 485 ? -30.687 -10.238 12.150 1.00 94.06 485 GLU A N 1
ATOM 3784 C CA . GLU A 1 485 ? -30.021 -9.197 12.946 1.00 94.06 485 GLU A CA 1
ATOM 3785 C C . GLU A 1 485 ? -29.227 -8.227 12.068 1.00 94.06 485 GLU A C 1
ATOM 3787 O O . GLU A 1 485 ? -29.240 -7.020 12.301 1.00 94.06 485 GLU A O 1
ATOM 3792 N N . LEU A 1 486 ? -28.570 -8.729 11.019 1.00 95.25 486 LEU A N 1
ATOM 3793 C CA . LEU A 1 486 ? -27.837 -7.879 10.085 1.00 95.25 486 LEU A CA 1
ATOM 3794 C C . LEU A 1 486 ? -28.776 -6.954 9.289 1.00 95.25 486 LEU A C 1
ATOM 3796 O O . LEU A 1 486 ? -28.415 -5.813 9.009 1.00 95.25 486 LEU A O 1
ATOM 3800 N N . HIS A 1 487 ? -29.997 -7.399 8.969 1.00 96.12 487 HIS A N 1
ATOM 3801 C CA . HIS A 1 487 ? -31.014 -6.529 8.366 1.00 96.12 487 HIS A CA 1
ATOM 3802 C C . HIS A 1 487 ? -31.448 -5.407 9.316 1.00 96.12 487 HIS A C 1
ATOM 3804 O O . HIS A 1 487 ? -31.554 -4.262 8.878 1.00 96.12 487 HIS A O 1
ATOM 3810 N N . LEU A 1 488 ? -31.631 -5.706 10.607 1.00 95.81 488 LEU A N 1
ATOM 3811 C CA . LEU A 1 488 ? -31.940 -4.692 11.623 1.00 95.81 488 LEU A CA 1
ATOM 3812 C C . LEU A 1 488 ? -30.801 -3.679 11.778 1.00 95.81 488 LEU A C 1
ATOM 3814 O O . LEU A 1 488 ? -31.056 -2.485 11.893 1.00 95.81 488 LEU A O 1
ATOM 3818 N N . VAL A 1 489 ? -29.551 -4.140 11.731 1.00 96.31 489 VAL A N 1
ATOM 3819 C CA . VAL A 1 489 ? -28.363 -3.276 11.765 1.00 96.31 489 VAL A CA 1
ATOM 3820 C C . VAL A 1 489 ? -28.297 -2.352 10.554 1.00 96.31 489 VAL A C 1
ATOM 3822 O O . VAL A 1 489 ? -28.076 -1.155 10.716 1.00 96.31 489 VAL A O 1
ATOM 3825 N N . ASN A 1 490 ? -28.542 -2.871 9.350 1.00 97.00 490 ASN A N 1
ATOM 3826 C CA . ASN A 1 490 ? -28.573 -2.050 8.139 1.00 97.00 490 ASN A CA 1
ATOM 3827 C C . ASN A 1 490 ? -29.710 -1.019 8.180 1.00 97.00 490 ASN A C 1
ATOM 3829 O O . ASN A 1 490 ? -29.506 0.129 7.792 1.00 97.00 490 ASN A O 1
ATOM 3833 N N . ALA A 1 491 ? -30.884 -1.402 8.690 1.00 97.44 491 ALA A N 1
ATOM 3834 C CA . ALA A 1 491 ? -31.999 -0.480 8.890 1.00 97.44 491 ALA A CA 1
ATOM 3835 C C . ALA A 1 491 ? -31.653 0.610 9.919 1.00 97.44 491 ALA A C 1
ATOM 3837 O O . ALA A 1 491 ? -31.880 1.789 9.663 1.00 97.44 491 ALA A O 1
ATOM 3838 N N . ALA A 1 492 ? -31.036 0.240 11.045 1.00 97.50 492 ALA A N 1
ATOM 3839 C CA . ALA A 1 492 ? -30.599 1.186 12.069 1.00 97.50 492 ALA A CA 1
ATOM 3840 C C . ALA A 1 492 ? -29.532 2.160 11.546 1.00 97.50 492 ALA A C 1
ATOM 3842 O O . ALA A 1 492 ? -29.617 3.357 11.803 1.00 97.50 492 ALA A O 1
ATOM 3843 N N . ALA A 1 493 ? -28.563 1.674 10.764 1.00 97.44 493 ALA A N 1
ATOM 3844 C CA . ALA A 1 493 ? -27.557 2.521 10.128 1.00 97.44 493 ALA A CA 1
ATOM 3845 C C . ALA A 1 493 ? -28.173 3.478 9.094 1.00 97.44 493 ALA A C 1
ATOM 3847 O O . ALA A 1 493 ? -27.759 4.632 9.013 1.00 97.44 493 ALA A O 1
ATOM 3848 N N . ALA A 1 494 ? -29.174 3.026 8.331 1.00 97.00 494 ALA A N 1
ATOM 3849 C CA . ALA A 1 494 ? -29.882 3.861 7.361 1.00 97.00 494 ALA A CA 1
ATOM 3850 C C . ALA A 1 494 ? -30.735 4.956 8.026 1.00 97.00 494 ALA A C 1
ATOM 3852 O O . ALA A 1 494 ? -30.839 6.057 7.491 1.00 97.00 494 ALA A O 1
ATOM 3853 N N . LEU A 1 495 ? -31.318 4.664 9.194 1.00 97.00 495 LEU A N 1
ATOM 3854 C CA . LEU A 1 495 ? -32.119 5.604 9.987 1.00 97.00 495 LEU A CA 1
ATOM 3855 C C . LEU A 1 495 ? -31.280 6.503 10.909 1.00 97.00 495 LEU A C 1
ATOM 3857 O O . LEU A 1 495 ? -31.830 7.386 11.567 1.00 97.00 495 LEU A O 1
ATOM 3861 N N . TYR A 1 496 ? -29.965 6.291 10.988 1.00 97.06 496 TYR A N 1
ATOM 3862 C CA . TYR A 1 496 ? -29.097 7.062 11.868 1.00 97.06 496 TYR A CA 1
ATOM 3863 C C . TYR A 1 496 ? -29.015 8.531 11.421 1.00 97.06 496 TYR A C 1
ATOM 3865 O O . TYR A 1 496 ? -28.467 8.840 10.358 1.00 97.06 496 TYR A O 1
ATOM 3873 N N . ASP A 1 497 ? -29.527 9.451 12.247 1.00 95.00 497 ASP A N 1
ATOM 3874 C CA . ASP A 1 497 ? -29.441 10.884 11.958 1.00 95.00 497 ASP A CA 1
ATOM 3875 C C . ASP A 1 497 ? -27.991 11.364 12.093 1.00 95.00 497 ASP A C 1
ATOM 3877 O O . ASP A 1 497 ? -27.412 11.405 13.182 1.00 95.00 497 ASP A O 1
ATOM 3881 N N . LYS A 1 498 ? -27.406 11.771 10.965 1.00 93.88 498 LYS A N 1
ATOM 3882 C CA . LYS A 1 498 ? -26.038 12.297 10.889 1.00 93.88 498 LYS A CA 1
ATOM 3883 C C . LYS A 1 498 ? -25.846 13.567 11.721 1.00 93.88 498 LYS A C 1
ATOM 3885 O O . LYS A 1 498 ? -24.711 13.864 12.072 1.00 93.88 498 LYS A O 1
ATOM 3890 N N . ARG A 1 499 ? -26.918 14.288 12.068 1.00 89.62 499 ARG A N 1
ATOM 3891 C CA . ARG A 1 499 ? -26.867 15.439 12.985 1.00 89.62 499 ARG A CA 1
ATOM 3892 C C . ARG A 1 499 ? -26.456 15.048 14.406 1.00 89.62 499 ARG A C 1
ATOM 3894 O O . ARG A 1 499 ? -25.947 15.887 15.134 1.00 89.62 499 ARG A O 1
ATOM 3901 N N . ASN A 1 500 ? -26.595 13.773 14.774 1.00 91.19 500 ASN A N 1
ATOM 3902 C CA . ASN A 1 500 ? -26.155 13.255 16.070 1.00 91.19 500 ASN A CA 1
ATOM 3903 C C . ASN A 1 500 ? -24.652 12.926 16.118 1.00 91.19 500 ASN A C 1
ATOM 3905 O O . ASN A 1 500 ? -24.171 12.429 17.140 1.00 91.19 500 ASN A O 1
ATOM 3909 N N . ILE A 1 501 ? -23.908 13.149 15.027 1.00 93.19 501 ILE A N 1
ATOM 3910 C CA . ILE A 1 501 ? -22.458 12.949 14.997 1.00 93.19 501 ILE A CA 1
ATOM 3911 C C . ILE A 1 501 ? -21.796 14.081 15.779 1.00 93.19 501 ILE A C 1
ATOM 3913 O O . ILE A 1 501 ? -21.904 15.248 15.419 1.00 93.19 501 ILE A O 1
ATOM 3917 N N . GLN A 1 502 ? -21.068 13.725 16.831 1.00 91.75 502 GLN A N 1
ATOM 3918 C CA . GLN A 1 502 ? -20.393 14.695 17.691 1.00 91.75 502 GLN A CA 1
ATOM 3919 C C . GLN A 1 502 ? -18.957 14.927 17.224 1.00 91.75 502 GLN A C 1
ATOM 3921 O O . GLN A 1 502 ? -18.272 13.989 16.819 1.00 91.75 502 GLN A O 1
ATOM 3926 N N . THR A 1 503 ? -18.458 16.157 17.328 1.00 87.62 503 THR A N 1
ATOM 3927 C CA . THR A 1 503 ? -17.041 16.448 17.066 1.00 87.62 503 THR A CA 1
ATOM 3928 C C . THR A 1 503 ? -16.207 16.261 18.331 1.00 87.62 503 THR A C 1
ATOM 3930 O O . THR A 1 503 ? -16.578 16.711 19.405 1.00 87.62 503 THR A O 1
ATOM 3933 N N . VAL A 1 504 ? -15.043 15.623 18.207 1.00 86.69 504 VAL A N 1
ATOM 3934 C CA . VAL A 1 504 ? -14.103 15.360 19.303 1.00 86.69 504 VAL A CA 1
ATOM 3935 C C . VAL A 1 504 ? -12.720 15.875 18.926 1.00 86.69 504 VAL A C 1
ATOM 3937 O O . VAL A 1 504 ? -12.189 15.545 17.864 1.00 86.69 504 VAL A O 1
ATOM 3940 N N . VAL A 1 505 ? -12.090 16.644 19.818 1.00 86.31 505 VAL A N 1
ATOM 3941 C CA . VAL A 1 505 ? -10.726 17.166 19.630 1.00 86.31 505 VAL A CA 1
ATOM 3942 C C . VAL A 1 505 ? -9.763 16.482 20.611 1.00 86.31 505 VAL A C 1
ATOM 3944 O O . VAL A 1 505 ? -9.709 16.842 21.788 1.00 86.31 505 VAL A O 1
ATOM 3947 N N . PRO A 1 506 ? -8.936 15.517 20.166 1.00 81.12 506 PRO A N 1
ATOM 3948 C CA . PRO A 1 506 ? -8.163 14.679 21.079 1.00 81.12 506 PRO A CA 1
ATOM 3949 C C . PRO A 1 506 ? -7.016 15.391 21.794 1.00 81.12 506 PRO A C 1
ATOM 3951 O O . PRO A 1 506 ? -6.497 14.869 22.778 1.00 81.12 506 PRO A O 1
ATOM 3954 N N . ASN A 1 507 ? -6.590 16.569 21.319 1.00 72.88 507 ASN A N 1
ATOM 3955 C CA . ASN A 1 507 ? -5.437 17.301 21.854 1.00 72.88 507 ASN A CA 1
ATOM 3956 C C . ASN A 1 507 ? -5.512 17.500 23.379 1.00 72.88 507 ASN A C 1
ATOM 3958 O O . ASN A 1 507 ? -4.464 17.553 24.023 1.00 72.88 507 ASN A O 1
ATOM 3962 N N . ARG A 1 508 ? -6.711 17.558 23.972 1.00 61.16 508 ARG A N 1
ATOM 3963 C CA . ARG A 1 508 ? -6.879 17.618 25.432 1.00 61.16 508 ARG A CA 1
ATOM 3964 C C . ARG A 1 508 ? -6.500 16.311 26.142 1.00 61.16 508 ARG A C 1
ATOM 3966 O O . ARG A 1 508 ? -5.765 16.382 27.126 1.00 61.16 508 ARG A O 1
ATOM 3973 N N . TYR A 1 509 ? -6.860 15.138 25.603 1.00 64.75 509 TYR A N 1
ATOM 3974 C CA . TYR A 1 509 ? -6.438 13.838 26.155 1.00 64.75 509 TYR A CA 1
ATOM 3975 C C . TYR A 1 509 ? -4.915 13.704 26.203 1.00 64.75 509 TYR A C 1
ATOM 3977 O O . TYR A 1 509 ? -4.381 13.097 27.121 1.00 64.75 509 TYR A O 1
ATOM 3985 N N . PHE A 1 510 ? -4.202 14.303 25.244 1.00 70.00 510 PHE A N 1
ATOM 3986 C CA . PHE A 1 510 ? -2.741 14.227 25.176 1.00 70.00 510 PHE A CA 1
ATOM 3987 C C . PHE A 1 510 ? -2.016 15.325 25.972 1.00 70.00 510 PHE A C 1
ATOM 3989 O O . PHE A 1 510 ? -0.908 15.088 26.458 1.00 70.00 510 PHE A O 1
ATOM 3996 N N . LYS A 1 511 ? -2.599 16.526 26.121 1.00 64.06 511 LYS A N 1
ATOM 3997 C CA . LYS A 1 511 ? -1.957 17.657 26.823 1.00 64.06 511 LYS A CA 1
ATOM 3998 C C . LYS A 1 511 ? -1.817 17.421 28.333 1.00 64.06 511 LYS A C 1
ATOM 4000 O O . LYS A 1 511 ? -0.750 17.716 28.869 1.00 64.06 511 LYS A O 1
ATOM 4005 N N . ARG A 1 512 ? -2.816 16.817 28.996 1.00 57.56 512 ARG A N 1
ATOM 4006 C CA . ARG A 1 512 ? -2.818 16.571 30.461 1.00 57.56 512 ARG A CA 1
ATOM 4007 C C . ARG A 1 512 ? -1.665 15.661 30.933 1.00 57.56 512 ARG A C 1
ATOM 4009 O O . ARG A 1 512 ? -1.257 15.709 32.090 1.00 57.56 512 ARG A O 1
ATOM 4016 N N . PHE A 1 513 ? -1.075 14.873 30.028 1.00 57.31 513 PHE A N 1
ATOM 4017 C CA . PHE A 1 513 ? 0.040 13.971 30.349 1.00 57.31 513 PHE A CA 1
ATOM 4018 C C . PHE A 1 513 ? 1.428 14.591 30.188 1.00 57.31 513 PHE A C 1
ATOM 4020 O O . PHE A 1 513 ? 2.373 14.119 30.816 1.00 57.31 513 PHE A O 1
ATOM 4027 N N . LYS A 1 514 ? 1.583 15.647 29.377 1.00 57.62 514 LYS A N 1
ATOM 4028 C CA . LYS A 1 514 ? 2.899 16.285 29.202 1.00 57.62 514 LYS A CA 1
ATOM 4029 C C . LYS A 1 514 ? 3.322 17.085 30.436 1.00 57.62 514 LYS A C 1
ATOM 4031 O O . LYS A 1 514 ? 4.513 17.164 30.719 1.00 57.62 514 LYS A O 1
ATOM 4036 N N . THR A 1 515 ? 2.371 17.637 31.187 1.00 56.84 515 THR A N 1
ATOM 4037 C CA . THR A 1 515 ? 2.642 18.487 32.358 1.00 56.84 515 THR A CA 1
ATOM 4038 C C . THR A 1 515 ? 2.797 17.703 33.667 1.00 56.84 515 THR A C 1
ATOM 4040 O O . THR A 1 515 ? 3.493 18.158 34.569 1.00 56.84 515 THR A O 1
ATOM 4043 N N . SER A 1 516 ? 2.246 16.488 33.769 1.00 55.22 516 SER A N 1
ATOM 4044 C CA . SER A 1 516 ? 2.268 15.664 34.996 1.00 55.22 516 SER A CA 1
ATOM 4045 C C . SER A 1 516 ? 3.485 14.733 35.132 1.00 55.22 516 SER A C 1
ATOM 4047 O O . SER A 1 516 ? 3.611 13.992 36.110 1.00 55.22 516 SER A O 1
ATOM 4049 N N . SER A 1 517 ? 4.439 14.787 34.195 1.00 54.09 517 SER A N 1
ATOM 4050 C CA . SER A 1 517 ? 5.605 13.888 34.156 1.00 54.09 517 SER A CA 1
ATOM 4051 C C . SER A 1 517 ? 6.609 14.073 35.308 1.00 54.09 517 SER A C 1
ATOM 4053 O O . SER A 1 517 ? 7.592 13.334 35.370 1.00 54.09 517 SER A O 1
ATOM 4055 N N . ARG A 1 518 ? 6.415 15.037 36.219 1.00 53.81 518 ARG A N 1
ATOM 4056 C CA . ARG A 1 518 ? 7.470 15.431 37.164 1.00 53.81 518 ARG A CA 1
ATOM 4057 C C . ARG A 1 518 ? 7.476 14.748 38.534 1.00 53.81 518 ARG A C 1
ATOM 4059 O O . ARG A 1 518 ? 8.470 14.924 39.224 1.00 53.81 518 ARG A O 1
ATOM 4066 N N . LYS A 1 519 ? 6.482 13.940 38.943 1.00 55.81 519 LYS A N 1
ATOM 4067 C CA . LYS A 1 519 ? 6.560 13.235 40.255 1.00 55.81 519 LYS A CA 1
ATOM 4068 C C . LYS A 1 519 ? 5.646 12.016 40.463 1.00 55.81 519 LYS A C 1
ATOM 4070 O O . LYS A 1 519 ? 5.469 11.571 41.596 1.00 55.81 519 LYS A O 1
ATOM 4075 N N . HIS A 1 520 ? 5.069 11.425 39.413 1.00 54.38 520 HIS A N 1
ATOM 4076 C CA . HIS A 1 520 ? 4.204 10.256 39.602 1.00 54.38 520 HIS A CA 1
ATOM 4077 C C . HIS A 1 520 ? 4.998 8.964 39.835 1.00 54.38 520 HIS A C 1
ATOM 4079 O O . HIS A 1 520 ? 5.424 8.270 38.913 1.00 54.38 520 HIS A O 1
ATOM 4085 N N . ARG A 1 521 ? 5.147 8.652 41.129 1.00 59.09 521 ARG A N 1
ATOM 4086 C CA . ARG A 1 521 ? 5.340 7.319 41.716 1.00 59.09 521 ARG A CA 1
ATOM 4087 C C . ARG A 1 521 ? 4.678 6.268 40.812 1.00 59.09 521 ARG A C 1
ATOM 4089 O O . ARG A 1 521 ? 3.494 6.406 40.512 1.00 59.09 521 ARG A O 1
ATOM 4096 N N . LYS A 1 522 ? 5.443 5.267 40.348 1.00 57.91 522 LYS A N 1
ATOM 4097 C CA . LYS A 1 522 ? 5.004 4.180 39.446 1.00 57.91 522 LYS A CA 1
ATOM 4098 C C . LYS A 1 522 ? 3.783 3.446 40.024 1.00 57.91 522 LYS A C 1
ATOM 4100 O O . LYS A 1 522 ? 3.924 2.397 40.641 1.00 57.91 522 LYS A O 1
ATOM 4105 N N . ARG A 1 523 ? 2.578 3.991 39.854 1.00 60.47 523 ARG A N 1
ATOM 4106 C CA . ARG A 1 523 ? 1.334 3.284 40.155 1.00 60.47 523 ARG A CA 1
ATOM 4107 C C . ARG A 1 523 ? 1.140 2.260 39.044 1.00 60.47 523 ARG A C 1
ATOM 4109 O O . ARG A 1 523 ? 0.794 2.600 37.918 1.00 60.47 523 ARG A O 1
ATOM 4116 N N . THR A 1 524 ? 1.410 1.001 39.365 1.00 68.25 524 THR A N 1
ATOM 4117 C CA . THR A 1 524 ? 1.184 -0.176 38.519 1.00 68.25 524 THR A CA 1
ATOM 4118 C C . THR A 1 524 ? -0.303 -0.526 38.481 1.00 68.25 524 THR A C 1
ATOM 4120 O O . THR A 1 524 ? -0.684 -1.650 38.791 1.00 68.25 524 THR A O 1
ATOM 4123 N N . SER A 1 525 ? -1.178 0.441 38.196 1.00 77.62 525 SER A N 1
ATOM 4124 C CA . SER A 1 525 ? -2.608 0.149 38.200 1.00 77.62 525 SER A CA 1
ATOM 4125 C C . SER A 1 525 ? -2.957 -0.677 36.969 1.00 77.62 525 SER A C 1
ATOM 4127 O O . SER A 1 525 ? -2.935 -0.154 35.861 1.00 77.62 525 SER A O 1
ATOM 4129 N N . THR A 1 526 ? -3.253 -1.956 37.147 1.00 92.81 526 THR A N 1
ATOM 4130 C CA . THR A 1 526 ? -3.779 -2.813 36.084 1.00 92.81 526 THR A CA 1
ATOM 4131 C C . THR A 1 526 ? -5.218 -2.424 35.752 1.00 92.81 526 THR A C 1
ATOM 4133 O O . THR A 1 526 ? -5.893 -1.755 36.540 1.00 92.81 526 THR A O 1
ATOM 4136 N N . PHE A 1 527 ? -5.692 -2.830 34.575 1.00 95.75 527 PHE A N 1
ATOM 4137 C CA . PHE A 1 527 ? -7.099 -2.690 34.211 1.00 95.75 527 PHE A CA 1
ATOM 4138 C C . PHE A 1 527 ? -7.985 -3.387 35.270 1.00 95.75 527 PHE A C 1
ATOM 4140 O O . PHE A 1 527 ? -7.671 -4.519 35.640 1.00 95.75 527 PHE A O 1
ATOM 4147 N N . PRO A 1 528 ? -9.053 -2.747 35.793 1.00 96.12 528 PRO A N 1
ATOM 4148 C CA . PRO A 1 528 ? -9.832 -3.259 36.932 1.00 96.12 528 PRO A CA 1
ATOM 4149 C C . PRO A 1 528 ? -10.816 -4.389 36.570 1.00 96.12 528 PRO A C 1
ATOM 4151 O O . PRO A 1 528 ? -11.691 -4.728 37.360 1.00 96.12 528 PRO A O 1
ATOM 4154 N N . GLY A 1 529 ? -10.694 -4.966 35.375 1.00 95.94 529 GLY A N 1
ATOM 4155 C CA . GLY A 1 529 ? -11.606 -5.966 34.830 1.00 95.94 529 GLY A CA 1
ATOM 4156 C C . GLY A 1 529 ? -10.881 -7.027 34.006 1.00 95.94 529 GLY A C 1
ATOM 4157 O O . GLY A 1 529 ? -9.665 -7.193 34.118 1.00 95.94 529 GLY A O 1
ATOM 4158 N N . THR A 1 530 ? -11.614 -7.740 33.152 1.00 97.44 530 THR A N 1
ATOM 4159 C CA . THR A 1 530 ? -11.026 -8.752 32.260 1.00 97.44 530 THR A CA 1
ATOM 4160 C C . THR A 1 530 ? -10.770 -8.187 30.865 1.00 97.44 530 THR A C 1
ATOM 4162 O O . THR A 1 530 ? -11.556 -7.403 30.338 1.00 97.44 530 THR A O 1
ATOM 4165 N N . ILE A 1 531 ? -9.652 -8.583 30.257 1.00 97.12 531 ILE A N 1
ATOM 4166 C CA . ILE A 1 531 ? -9.347 -8.300 28.851 1.00 97.12 531 ILE A CA 1
ATOM 4167 C C . ILE A 1 531 ? -9.126 -9.642 28.157 1.00 97.12 531 ILE A C 1
ATOM 4169 O O . ILE A 1 531 ? -8.162 -10.349 28.451 1.00 97.12 531 ILE A O 1
ATOM 4173 N N . GLU A 1 532 ? -10.016 -9.998 27.236 1.00 96.44 532 GLU A N 1
ATOM 4174 C CA . GLU A 1 532 ? -10.007 -11.276 26.528 1.00 96.44 532 GLU A CA 1
ATOM 4175 C C . GLU A 1 532 ? -9.553 -11.092 25.075 1.00 96.44 532 GLU A C 1
ATOM 4177 O O . GLU A 1 532 ? -10.291 -10.617 24.209 1.00 96.44 532 GLU A O 1
ATOM 4182 N N . VAL A 1 533 ? -8.313 -11.504 24.793 1.00 93.81 533 VAL A N 1
ATOM 4183 C CA . VAL A 1 533 ? -7.712 -11.453 23.451 1.00 93.81 533 VAL A CA 1
ATOM 4184 C C . VAL A 1 533 ? -7.520 -12.878 22.930 1.00 93.81 533 VAL A C 1
ATOM 4186 O O . VAL A 1 533 ? -6.473 -13.497 23.109 1.00 93.81 533 VAL A O 1
ATOM 4189 N N . LEU A 1 534 ? -8.548 -13.424 22.277 1.00 91.94 534 LEU A N 1
ATOM 4190 C CA . LEU A 1 534 ? -8.556 -14.798 21.750 1.00 91.94 534 LEU A CA 1
ATOM 4191 C C . LEU A 1 534 ? -7.979 -14.897 20.322 1.00 91.94 534 LEU A C 1
ATOM 4193 O O . LEU A 1 534 ? -8.535 -15.571 19.455 1.00 91.94 534 LEU A O 1
ATOM 4197 N N . THR A 1 535 ? -6.836 -14.260 20.060 1.00 85.56 535 THR A N 1
ATOM 4198 C CA . THR A 1 535 ? -6.201 -14.246 18.723 1.00 85.56 535 THR A CA 1
ATOM 4199 C C . THR A 1 535 ? -5.747 -15.625 18.251 1.00 85.56 535 THR A C 1
ATOM 4201 O O . THR A 1 535 ? -5.821 -15.920 17.062 1.00 85.56 535 THR A O 1
ATOM 4204 N N . ASN A 1 536 ? -5.349 -16.500 19.178 1.00 87.88 536 ASN A N 1
ATOM 4205 C CA . ASN A 1 536 ? -4.967 -17.886 18.881 1.00 87.88 536 ASN A CA 1
ATOM 4206 C C . ASN A 1 536 ? -6.180 -18.801 18.628 1.00 87.88 536 ASN A C 1
ATOM 4208 O O . ASN A 1 536 ? -6.015 -19.944 18.209 1.00 87.88 536 ASN A O 1
ATOM 4212 N N . LYS A 1 537 ? -7.401 -18.321 18.905 1.00 91.56 537 LYS A N 1
ATOM 4213 C CA . LYS A 1 537 ? -8.662 -19.054 18.725 1.00 91.56 537 LYS A CA 1
ATOM 4214 C C . LYS A 1 537 ? -9.718 -18.137 18.092 1.00 91.56 537 LYS A C 1
ATOM 4216 O O . LYS A 1 537 ? -10.753 -17.873 18.709 1.00 91.56 537 LYS A O 1
ATOM 4221 N N . PRO A 1 538 ? -9.497 -17.655 16.856 1.00 91.19 538 PRO A N 1
ATOM 4222 C CA . PRO A 1 538 ? -10.354 -16.634 16.259 1.00 91.19 538 PRO A CA 1
ATOM 4223 C C . PRO A 1 538 ? -11.782 -17.126 15.991 1.00 91.19 538 PRO A C 1
ATOM 4225 O O . PRO A 1 538 ? -12.715 -16.330 16.008 1.00 91.19 538 PRO A O 1
ATOM 4228 N N . ILE A 1 539 ? -11.968 -18.437 15.805 1.00 92.12 539 ILE A N 1
ATOM 4229 C CA . ILE A 1 539 ? -13.297 -19.051 15.699 1.00 92.12 539 ILE A CA 1
ATOM 4230 C C . ILE A 1 539 ? -14.037 -18.952 17.039 1.00 92.12 539 ILE A C 1
ATOM 4232 O O . ILE A 1 539 ? -15.202 -18.583 17.050 1.00 92.12 539 ILE A O 1
ATOM 4236 N N . CYS A 1 540 ? -13.368 -19.195 18.172 1.00 94.25 540 CYS A N 1
ATOM 4237 C CA . CYS A 1 540 ? -13.987 -19.041 19.492 1.00 94.25 540 CYS A CA 1
ATOM 4238 C C . CYS A 1 540 ? -14.351 -17.578 19.776 1.00 94.25 540 CYS A C 1
ATOM 4240 O O . CYS A 1 540 ? -15.433 -17.320 20.289 1.00 94.25 540 CYS A O 1
ATOM 4242 N N . ALA A 1 541 ? -13.488 -16.626 19.402 1.00 94.69 541 ALA A N 1
ATOM 4243 C CA . ALA A 1 541 ? -13.794 -15.197 19.505 1.00 94.69 541 ALA A CA 1
ATOM 4244 C C . ALA A 1 541 ? -15.045 -14.825 18.687 1.00 94.69 541 ALA A C 1
ATOM 4246 O O . ALA A 1 541 ? -15.944 -14.152 19.187 1.00 94.69 541 ALA A O 1
ATOM 4247 N N . LEU A 1 542 ? -15.125 -15.323 17.447 1.00 95.06 542 LEU A N 1
ATOM 4248 C CA . LEU A 1 542 ? -16.268 -15.125 16.558 1.00 95.06 542 LEU A CA 1
ATOM 4249 C C . LEU A 1 542 ? -17.557 -15.732 17.128 1.00 95.06 542 LEU A C 1
ATOM 4251 O O . LEU A 1 542 ? -18.583 -15.061 17.180 1.00 95.06 542 LEU A O 1
ATOM 4255 N N . GLU A 1 543 ? -17.516 -16.991 17.569 1.00 94.81 543 GLU A N 1
ATOM 4256 C CA . GLU A 1 543 ? -18.683 -17.649 18.164 1.00 94.81 543 GLU A CA 1
ATOM 4257 C C . GLU A 1 543 ? -19.124 -16.955 19.458 1.00 94.81 543 GLU A C 1
ATOM 4259 O O . GLU A 1 543 ? -20.323 -16.819 19.691 1.00 94.81 543 GLU A O 1
ATOM 4264 N N . ASN A 1 544 ? -18.187 -16.478 20.285 1.00 94.75 544 ASN A N 1
ATOM 4265 C CA . ASN A 1 544 ? -18.508 -15.722 21.494 1.00 94.75 544 ASN A CA 1
ATOM 4266 C C . ASN A 1 544 ? -19.247 -14.425 21.164 1.00 94.75 544 ASN A C 1
ATOM 4268 O O . ASN A 1 544 ? -20.260 -14.148 21.805 1.00 94.75 544 ASN A O 1
ATOM 4272 N N . ALA A 1 545 ? -18.779 -13.688 20.152 1.00 95.69 545 ALA A N 1
ATOM 4273 C CA . ALA A 1 545 ? -19.423 -12.470 19.674 1.00 95.69 545 ALA A CA 1
ATOM 4274 C C . ALA A 1 545 ? -20.823 -12.747 19.099 1.00 95.69 545 ALA A C 1
ATOM 4276 O O . ALA A 1 545 ? -21.772 -12.053 19.445 1.00 95.69 545 ALA A O 1
ATOM 4277 N N . TYR A 1 546 ? -21.005 -13.806 18.302 1.00 95.25 546 TYR A N 1
ATOM 4278 C CA . TYR A 1 546 ? -22.337 -14.179 17.808 1.00 95.25 546 TYR A CA 1
ATOM 4279 C C . TYR A 1 546 ? -23.292 -14.627 18.909 1.00 95.25 546 TYR A C 1
ATOM 4281 O O . TYR A 1 546 ? -24.475 -14.300 18.859 1.00 95.25 546 TYR A O 1
ATOM 4289 N N . ARG A 1 547 ? -22.800 -15.330 19.934 1.00 94.00 547 ARG A N 1
ATOM 4290 C CA . ARG A 1 547 ? -23.633 -15.719 21.078 1.00 94.00 547 ARG A CA 1
ATOM 4291 C C . ARG A 1 547 ? -24.185 -14.515 21.832 1.00 94.00 547 ARG A C 1
ATOM 4293 O O . ARG A 1 547 ? -25.281 -14.636 22.367 1.00 94.00 547 ARG A O 1
ATOM 4300 N N . GLU A 1 548 ? -23.492 -13.372 21.847 1.00 92.12 548 GLU A N 1
ATOM 4301 C CA . GLU A 1 548 ? -24.046 -12.128 22.417 1.00 92.12 548 GLU A CA 1
ATOM 4302 C C . GLU A 1 548 ? -25.324 -11.676 21.700 1.00 92.12 548 GLU A C 1
ATOM 4304 O O . GLU A 1 548 ? -26.136 -10.965 22.287 1.00 92.12 548 GLU A O 1
ATOM 4309 N N . HIS A 1 549 ? -25.534 -12.128 20.457 1.00 85.94 549 HIS A N 1
ATOM 4310 C CA . HIS A 1 549 ? -26.736 -11.851 19.680 1.00 85.94 549 HIS A CA 1
ATOM 4311 C C . HIS A 1 549 ? -27.905 -12.795 19.927 1.00 85.94 549 HIS A C 1
ATOM 4313 O O . HIS A 1 549 ? -29.047 -12.439 19.649 1.00 85.94 549 HIS A O 1
ATOM 4319 N N . THR A 1 550 ? -27.646 -13.954 20.521 1.00 84.44 550 THR A N 1
ATOM 4320 C CA . THR A 1 550 ?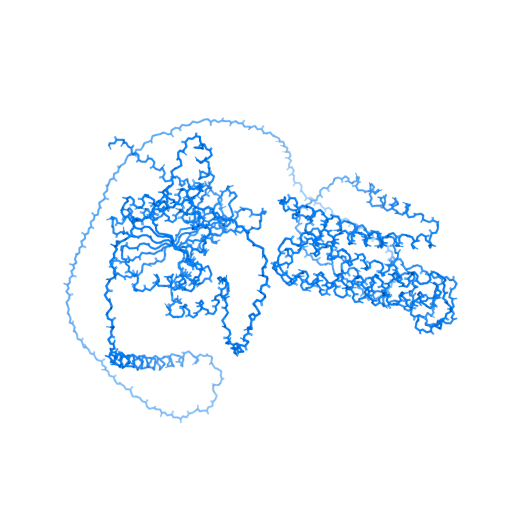 -28.672 -14.969 20.759 1.00 84.44 550 THR A CA 1
ATOM 4321 C C . THR A 1 550 ? -29.507 -14.669 22.002 1.00 84.44 550 THR A C 1
ATOM 4323 O O . THR A 1 550 ? -29.017 -14.083 22.967 1.00 84.44 550 THR A O 1
ATOM 4326 N N . ALA A 1 551 ? -30.758 -15.141 22.016 1.00 72.06 551 ALA A N 1
ATOM 4327 C CA . ALA A 1 551 ? -31.656 -14.990 23.163 1.00 72.06 551 ALA A CA 1
ATOM 4328 C C . ALA A 1 551 ? -31.096 -15.597 24.466 1.00 72.06 551 ALA A C 1
ATOM 4330 O O . ALA A 1 551 ? -31.399 -15.129 25.556 1.00 72.06 551 ALA A O 1
ATOM 4331 N N . GLN A 1 552 ? -30.205 -16.590 24.363 1.00 70.94 552 GLN A N 1
ATOM 4332 C CA . GLN A 1 552 ? -29.584 -17.263 25.512 1.00 70.94 552 GLN A CA 1
ATOM 4333 C C . GLN A 1 552 ? -28.679 -16.359 26.362 1.00 70.94 552 GLN A C 1
ATOM 4335 O O . GLN A 1 552 ? -28.361 -16.718 27.491 1.00 70.94 552 GLN A O 1
ATOM 4340 N N . LYS A 1 553 ? -28.228 -15.218 25.826 1.00 76.12 553 LYS A N 1
ATOM 4341 C CA . LYS A 1 553 ? -27.391 -14.245 26.545 1.00 76.12 553 LYS A CA 1
ATOM 4342 C C . LYS A 1 553 ? -28.133 -12.957 26.912 1.00 76.12 553 LYS A C 1
ATOM 4344 O O . LYS A 1 553 ? -27.490 -11.991 27.318 1.00 76.12 553 LYS A O 1
ATOM 4349 N N . MET A 1 554 ? -29.459 -12.933 26.772 1.00 82.19 554 MET A N 1
ATOM 4350 C CA . MET A 1 554 ? -30.269 -11.807 27.229 1.00 82.19 554 MET A CA 1
ATOM 4351 C C . MET A 1 554 ? -30.229 -11.745 28.757 1.00 82.19 554 MET A C 1
ATOM 4353 O O . MET A 1 554 ? -30.749 -12.616 29.447 1.00 82.19 554 MET A O 1
ATOM 4357 N N . ASP A 1 555 ? -29.584 -10.707 29.274 1.00 87.75 555 ASP A N 1
ATOM 4358 C CA . ASP A 1 555 ? -29.490 -10.414 30.698 1.00 87.75 555 ASP A CA 1
ATOM 4359 C C . ASP A 1 555 ? -29.740 -8.914 30.870 1.00 87.75 555 ASP A C 1
ATOM 4361 O O . ASP A 1 555 ? -29.023 -8.084 30.308 1.00 87.75 555 ASP A O 1
ATOM 4365 N N . GLN A 1 556 ? -30.790 -8.554 31.609 1.00 90.19 556 GLN A N 1
ATOM 4366 C CA . GLN A 1 556 ? -31.138 -7.154 31.881 1.00 90.19 556 GLN A CA 1
ATOM 4367 C C . GLN A 1 556 ? -30.073 -6.445 32.723 1.00 90.19 556 GLN A C 1
ATOM 4369 O O . GLN A 1 556 ? -29.948 -5.224 32.663 1.00 90.19 556 GLN A O 1
ATOM 4374 N N . SER A 1 557 ? -29.268 -7.207 33.465 1.00 93.94 557 SER A N 1
ATOM 4375 C CA . SER A 1 557 ? -28.172 -6.681 34.269 1.00 93.94 557 SER A CA 1
ATOM 4376 C C . SER A 1 557 ? -26.864 -6.516 33.494 1.00 93.94 557 SER A C 1
ATOM 4378 O O . SER A 1 557 ? -25.862 -6.073 34.062 1.00 93.94 557 SER A O 1
ATOM 4380 N N . ARG A 1 558 ? -26.846 -6.825 32.191 1.00 93.69 558 ARG A N 1
ATOM 4381 C CA . ARG A 1 558 ? -25.643 -6.758 31.362 1.00 93.69 558 ARG A CA 1
ATOM 4382 C C . ARG A 1 558 ? -25.803 -5.776 30.208 1.00 93.69 558 ARG A C 1
ATOM 4384 O O . ARG A 1 558 ? -26.680 -5.915 29.363 1.00 93.69 558 ARG A O 1
ATOM 4391 N N . LEU A 1 559 ? -24.883 -4.820 30.128 1.00 95.44 559 LEU A N 1
ATOM 4392 C CA . LEU A 1 559 ? -24.765 -3.888 29.013 1.00 95.44 559 LEU A CA 1
ATOM 4393 C C . LEU A 1 559 ? -23.660 -4.345 28.057 1.00 95.44 559 LEU A C 1
ATOM 4395 O O . LEU A 1 559 ? -22.526 -4.585 28.476 1.00 95.44 559 LEU A O 1
ATOM 4399 N N . VAL A 1 560 ? -23.983 -4.437 26.768 1.00 95.94 560 VAL A N 1
ATOM 4400 C CA . VAL A 1 560 ? -23.031 -4.819 25.719 1.00 95.94 560 VAL A CA 1
ATOM 4401 C C . VAL A 1 560 ? -22.859 -3.665 24.738 1.00 95.94 560 VAL A C 1
ATOM 4403 O O . VAL A 1 560 ? -23.837 -3.190 24.161 1.00 95.94 560 VAL A O 1
ATOM 4406 N N . LEU A 1 561 ? -21.614 -3.231 24.544 1.00 98.06 561 LEU A N 1
ATOM 4407 C CA . LEU A 1 561 ? -21.240 -2.188 23.593 1.00 98.06 561 LEU A CA 1
ATOM 4408 C C . LEU A 1 561 ? -20.242 -2.729 22.567 1.00 98.06 561 LEU A C 1
ATOM 4410 O O . LEU A 1 561 ? -19.454 -3.628 22.855 1.00 98.06 561 LEU A O 1
ATOM 4414 N N . TRP A 1 562 ? -20.260 -2.136 21.383 1.00 98.50 562 TRP A N 1
ATOM 4415 C CA . TRP A 1 562 ? -19.413 -2.460 20.242 1.00 98.50 562 TRP A CA 1
ATOM 4416 C C . TRP A 1 562 ? -18.743 -1.186 19.752 1.00 98.50 562 TRP A C 1
ATOM 4418 O O . TRP A 1 562 ? -19.380 -0.133 19.722 1.00 98.50 562 TRP A O 1
ATOM 4428 N N . THR A 1 563 ? -17.469 -1.263 19.390 1.00 98.56 563 THR A N 1
ATOM 4429 C CA . THR A 1 563 ? -16.669 -0.093 19.019 1.00 98.56 563 THR A CA 1
ATOM 4430 C C . THR A 1 563 ? -15.872 -0.348 17.757 1.00 98.56 563 THR A C 1
ATOM 4432 O O . THR A 1 563 ? -15.311 -1.434 17.624 1.00 98.56 563 THR A O 1
ATOM 4435 N N . ASP A 1 564 ? -15.754 0.676 16.917 1.00 98.19 564 ASP A N 1
ATOM 4436 C CA . ASP A 1 564 ? -14.935 0.651 15.702 1.00 98.19 564 ASP A CA 1
ATOM 4437 C C . ASP A 1 564 ? -14.358 2.052 15.420 1.00 98.19 564 ASP A C 1
ATOM 4439 O O . ASP A 1 564 ? -14.957 3.076 15.787 1.00 98.19 564 ASP A O 1
ATOM 4443 N N . GLY A 1 565 ? -13.181 2.103 14.797 1.00 96.94 565 GLY A N 1
ATOM 4444 C CA . GLY A 1 565 ? -12.441 3.303 14.443 1.00 96.94 565 GLY A CA 1
ATOM 4445 C C . GLY A 1 565 ? -12.108 3.374 12.950 1.00 96.94 565 GLY A C 1
ATOM 4446 O O . GLY A 1 565 ? -11.215 2.705 12.441 1.00 96.94 565 GLY A O 1
ATOM 4447 N N . SER A 1 566 ? -12.701 4.336 12.242 1.00 94.75 566 SER A N 1
ATOM 4448 C CA . SER A 1 566 ? -12.489 4.521 10.805 1.00 94.75 566 SER A CA 1
ATOM 4449 C C . SER A 1 566 ? -11.620 5.743 10.487 1.00 94.75 566 SER A C 1
ATOM 4451 O O . SER A 1 566 ? -11.966 6.896 10.757 1.00 94.75 566 SER A O 1
ATOM 4453 N N . ALA A 1 567 ? -10.489 5.518 9.817 1.00 91.50 567 ALA A N 1
ATOM 4454 C CA . ALA A 1 567 ? -9.631 6.580 9.288 1.00 91.50 567 ALA A CA 1
ATOM 4455 C C . ALA A 1 567 ? -9.490 6.444 7.763 1.00 91.50 567 ALA A C 1
ATOM 4457 O O . ALA A 1 567 ? -9.070 5.400 7.266 1.00 91.50 567 ALA A O 1
ATOM 4458 N N . SER A 1 568 ? -9.831 7.497 7.006 1.00 79.06 568 SER A N 1
ATOM 4459 C CA . SER A 1 568 ? -9.612 7.548 5.552 1.00 79.06 568 SER A CA 1
ATOM 4460 C C . SER A 1 568 ? -8.515 8.532 5.222 1.00 79.06 568 SER A C 1
ATOM 4462 O O . SER A 1 568 ? -8.460 9.624 5.778 1.00 79.06 568 SER A O 1
ATOM 4464 N N . GLY A 1 569 ? -7.711 8.177 4.231 1.00 57.50 569 GLY A N 1
ATOM 4465 C CA . GLY A 1 569 ? -6.642 9.016 3.724 1.00 57.50 569 GLY A CA 1
ATOM 4466 C C . GLY A 1 569 ? -5.294 8.367 3.972 1.00 57.50 569 GLY A C 1
ATOM 4467 O O . GLY A 1 569 ? -4.922 8.031 5.095 1.00 57.50 569 GLY A O 1
ATOM 4468 N N . GLY A 1 570 ? -4.507 8.221 2.904 1.00 55.88 570 GLY A N 1
ATOM 4469 C CA . GLY A 1 570 ? -3.062 8.104 3.087 1.00 55.88 570 GLY A CA 1
ATOM 4470 C C . GLY A 1 570 ? -2.556 9.311 3.888 1.00 55.88 570 GLY A C 1
ATOM 4471 O O . GLY A 1 570 ? -3.243 10.329 3.935 1.00 55.88 570 GLY A O 1
ATOM 4472 N N . ARG A 1 571 ? -1.344 9.228 4.455 1.00 55.34 571 ARG A N 1
ATOM 4473 C CA . ARG A 1 571 ? -0.677 10.235 5.327 1.00 55.34 571 ARG A CA 1
ATOM 4474 C C . ARG A 1 571 ? -0.793 11.733 4.941 1.00 55.34 571 ARG A C 1
ATOM 4476 O O . ARG A 1 571 ? -0.310 12.576 5.683 1.00 55.34 571 ARG A O 1
ATOM 4483 N N . LYS A 1 572 ? -1.330 12.074 3.765 1.00 54.38 572 LYS A N 1
ATOM 4484 C CA . LYS A 1 572 ? -1.558 13.437 3.269 1.00 54.38 572 LYS A CA 1
ATOM 4485 C C . LYS A 1 572 ? -2.953 14.010 3.544 1.00 54.38 572 LYS A C 1
ATOM 4487 O O . LYS A 1 572 ? -3.049 15.221 3.686 1.00 54.38 572 LYS A O 1
ATOM 4492 N N . ASN A 1 573 ? -4.004 13.190 3.630 1.00 59.62 573 ASN A N 1
ATOM 4493 C CA . ASN A 1 573 ? -5.378 13.671 3.833 1.00 59.62 573 ASN A CA 1
ATOM 4494 C C . ASN A 1 573 ? -5.860 13.299 5.237 1.00 59.62 573 ASN A C 1
ATOM 4496 O O . ASN A 1 573 ? -6.750 12.477 5.405 1.00 59.62 573 ASN A O 1
ATOM 4500 N N . ASP A 1 574 ? -5.267 13.935 6.247 1.00 65.50 574 ASP A N 1
ATOM 4501 C CA . ASP A 1 574 ? -5.558 13.712 7.673 1.00 65.50 574 ASP A CA 1
ATOM 4502 C C . ASP A 1 574 ? -6.943 14.223 8.127 1.00 65.50 574 ASP A C 1
ATOM 4504 O O . ASP A 1 574 ? -7.220 14.249 9.323 1.00 65.50 574 ASP A O 1
ATOM 4508 N N . LYS A 1 575 ? -7.805 14.654 7.197 1.00 70.88 575 LYS A N 1
ATOM 4509 C CA . LYS A 1 575 ? -9.045 15.382 7.505 1.00 70.88 575 LYS A CA 1
ATOM 4510 C C . LYS A 1 575 ? -10.242 14.491 7.857 1.00 70.88 575 LYS A C 1
ATOM 4512 O O . LYS A 1 575 ? -11.173 14.986 8.475 1.00 70.88 575 LYS A O 1
ATOM 4517 N N . TYR A 1 576 ? -10.236 13.210 7.483 1.00 85.69 576 TYR A N 1
ATOM 4518 C CA . TYR A 1 576 ? -11.433 12.360 7.552 1.00 85.69 576 TYR A CA 1
ATOM 4519 C C . TYR A 1 576 ? -11.229 11.189 8.501 1.00 85.69 576 TYR A C 1
ATOM 4521 O O . TYR A 1 576 ? -10.664 10.154 8.130 1.00 85.69 576 TYR A O 1
ATOM 4529 N N . ARG A 1 577 ? -11.657 11.370 9.751 1.00 92.19 577 ARG A N 1
ATOM 4530 C CA . ARG A 1 577 ? -11.482 10.395 10.830 1.00 92.19 577 ARG A CA 1
ATOM 4531 C C . ARG A 1 577 ? -12.698 10.399 11.726 1.00 92.19 577 ARG A C 1
ATOM 4533 O O . ARG A 1 577 ? -13.195 11.465 12.084 1.00 92.19 577 ARG A O 1
ATOM 4540 N N . GLY A 1 578 ? -13.155 9.213 12.078 1.00 94.75 578 GLY A N 1
ATOM 4541 C CA . GLY A 1 578 ? -14.269 9.050 12.983 1.00 94.75 578 GLY A CA 1
ATOM 4542 C C . GLY A 1 578 ? -14.216 7.704 13.671 1.00 94.75 578 GLY A C 1
ATOM 4543 O O . GLY A 1 578 ? -13.527 6.787 13.236 1.00 94.75 578 GLY A O 1
ATOM 4544 N N . PHE A 1 579 ? -14.931 7.600 14.770 1.00 97.44 579 PHE A N 1
ATOM 4545 C CA . PHE A 1 579 ? -15.133 6.353 15.484 1.00 97.44 579 PHE A CA 1
ATOM 4546 C C . PHE A 1 579 ? -16.580 6.295 15.953 1.00 97.44 579 PHE A C 1
ATOM 4548 O O . PHE A 1 579 ? -17.290 7.304 15.923 1.00 97.44 579 PHE A O 1
ATOM 4555 N N . ALA A 1 580 ? -17.033 5.124 16.373 1.00 98.12 580 ALA A N 1
ATOM 4556 C CA . ALA A 1 580 ? -18.391 4.965 16.858 1.00 98.12 580 ALA A CA 1
ATOM 4557 C C . ALA A 1 580 ? -18.486 3.960 17.998 1.00 98.12 580 ALA A C 1
ATOM 4559 O O . ALA A 1 580 ? -17.610 3.117 18.203 1.00 98.12 580 ALA A O 1
ATOM 4560 N N . VAL A 1 581 ? -19.592 4.072 18.726 1.00 98.50 581 VAL A N 1
ATOM 4561 C CA . VAL A 1 581 ? -20.029 3.102 19.723 1.00 98.50 581 VAL A CA 1
ATOM 4562 C C . VAL A 1 581 ? -21.456 2.703 19.378 1.00 98.50 581 VAL A C 1
ATOM 4564 O O . VAL A 1 581 ? -22.318 3.570 19.258 1.00 98.50 581 VAL A O 1
ATOM 4567 N N . ALA A 1 582 ? -21.711 1.408 19.236 1.00 98.38 582 ALA A N 1
ATOM 4568 C CA . ALA A 1 582 ? -23.037 0.839 19.040 1.00 98.38 582 ALA A CA 1
ATOM 4569 C C . ALA A 1 582 ? -23.419 -0.018 20.249 1.00 98.38 582 ALA A C 1
ATOM 4571 O O . ALA A 1 582 ? -22.580 -0.715 20.821 1.00 98.38 582 ALA A O 1
ATOM 4572 N N . TRP A 1 583 ? -24.677 0.021 20.666 1.00 97.56 583 TRP A N 1
ATOM 4573 C CA . TRP A 1 583 ? -25.173 -0.784 21.779 1.00 97.56 583 TRP A CA 1
ATOM 4574 C C . TRP A 1 583 ? -26.657 -1.086 21.600 1.00 97.56 583 TRP A C 1
ATOM 4576 O O . TRP A 1 583 ? -27.341 -0.563 20.723 1.00 97.56 583 TRP A O 1
ATOM 4586 N N . ARG A 1 584 ? -27.152 -1.961 22.464 1.00 93.31 584 ARG A N 1
ATOM 4587 C CA . ARG A 1 584 ? -28.572 -2.263 22.617 1.00 93.31 584 ARG A CA 1
ATOM 4588 C C . ARG A 1 584 ? -28.819 -2.688 24.053 1.00 93.31 584 ARG A C 1
ATOM 4590 O O . ARG A 1 584 ? -27.892 -3.117 24.746 1.00 93.31 584 ARG A O 1
ATOM 4597 N N . ARG A 1 585 ? -30.057 -2.557 24.502 1.00 90.56 585 ARG A N 1
ATOM 4598 C CA . ARG A 1 585 ? -30.474 -2.875 25.866 1.00 90.56 585 ARG A CA 1
ATOM 4599 C C . ARG A 1 585 ? -31.429 -4.054 25.832 1.00 90.56 585 ARG A C 1
ATOM 4601 O O . ARG A 1 585 ? -32.090 -4.295 24.827 1.00 90.56 585 ARG A O 1
ATOM 4608 N N . THR A 1 586 ? -31.509 -4.781 26.932 1.00 89.62 586 THR A N 1
ATOM 4609 C CA . THR A 1 586 ? -32.583 -5.755 27.124 1.00 89.62 586 THR A CA 1
ATOM 4610 C C . THR A 1 586 ? -33.800 -4.996 27.645 1.00 89.62 586 THR A C 1
ATOM 4612 O O . THR A 1 586 ? -33.686 -4.228 28.601 1.00 89.62 586 THR A O 1
ATOM 4615 N N . THR A 1 587 ? -34.950 -5.166 27.004 1.00 88.50 587 THR A N 1
ATOM 4616 C CA . THR A 1 587 ? -36.225 -4.612 27.462 1.00 88.50 587 THR A CA 1
ATOM 4617 C C . THR A 1 587 ? -36.696 -5.348 28.718 1.00 88.50 587 THR A C 1
ATOM 4619 O O . THR A 1 587 ? -36.253 -6.462 29.021 1.00 88.50 587 THR A O 1
ATOM 4622 N N . GLU A 1 588 ? -37.640 -4.754 29.447 1.00 86.94 588 GLU A N 1
ATOM 4623 C CA . GLU A 1 588 ? -38.245 -5.393 30.626 1.00 86.94 588 GLU A CA 1
ATOM 4624 C C . GLU A 1 588 ? -38.972 -6.699 30.266 1.00 86.94 588 GLU A C 1
ATOM 4626 O O . GLU A 1 588 ? -39.012 -7.630 31.064 1.00 86.94 588 GLU A O 1
ATOM 4631 N N . GLN A 1 589 ? -39.431 -6.812 29.017 1.00 87.62 589 GLN A N 1
ATOM 4632 C CA . GLN A 1 589 ? -40.051 -8.009 28.442 1.00 87.62 589 GLN A CA 1
ATOM 4633 C C . GLN A 1 589 ? -39.036 -9.105 28.071 1.00 87.62 589 GLN A C 1
ATOM 4635 O O . GLN A 1 589 ? -39.418 -10.147 27.544 1.00 87.62 589 GLN A O 1
ATOM 4640 N N . GLY A 1 590 ? -37.740 -8.879 28.306 1.00 85.06 590 GLY A N 1
ATOM 4641 C CA . GLY A 1 590 ? -36.688 -9.845 27.992 1.00 85.06 590 GLY A CA 1
ATOM 4642 C C . GLY A 1 590 ? -36.379 -9.952 26.498 1.00 85.06 590 GLY A C 1
ATOM 4643 O O . GLY A 1 590 ? -35.863 -10.974 26.065 1.00 85.06 590 GLY A O 1
ATOM 4644 N N . SER A 1 591 ? -36.687 -8.923 25.702 1.00 87.75 591 SER A N 1
ATOM 4645 C CA . SER A 1 591 ? -36.320 -8.834 24.282 1.00 87.75 591 SER A CA 1
ATOM 4646 C C . SER A 1 591 ? -35.188 -7.826 24.064 1.00 87.75 591 SER A C 1
ATOM 4648 O O . SER A 1 591 ? -34.907 -6.995 24.925 1.00 87.75 591 SER A O 1
ATOM 4650 N N . TRP A 1 592 ? -34.502 -7.879 22.921 1.00 88.44 592 TRP A N 1
ATOM 4651 C CA . TRP A 1 592 ? -33.549 -6.824 22.567 1.00 88.44 592 TRP A CA 1
ATOM 4652 C C . TRP A 1 592 ? -34.298 -5.551 22.170 1.00 88.44 592 TRP A C 1
ATOM 4654 O O . TRP A 1 592 ? -35.254 -5.602 21.398 1.00 88.44 592 TRP A O 1
ATOM 4664 N N . SER A 1 593 ? -33.842 -4.405 22.671 1.00 92.25 593 SER A N 1
ATOM 4665 C CA . SER A 1 593 ? -34.256 -3.101 22.165 1.00 92.25 593 SER A CA 1
ATOM 4666 C C . SER A 1 593 ? -33.779 -2.911 20.726 1.00 92.25 593 SER A C 1
ATOM 4668 O O . SER A 1 593 ? -32.892 -3.622 20.239 1.00 92.25 593 SER A O 1
ATOM 4670 N N . GLY A 1 594 ? -34.307 -1.875 20.072 1.00 94.06 594 GLY A N 1
ATOM 4671 C CA . GLY A 1 594 ? -33.706 -1.357 18.850 1.00 94.06 594 GLY A CA 1
ATOM 4672 C C . GLY A 1 594 ? -32.222 -1.030 19.046 1.00 94.06 594 GLY A C 1
ATOM 4673 O O . GLY A 1 594 ? -31.765 -0.746 20.160 1.00 94.06 594 GLY A O 1
ATOM 4674 N N . TRP A 1 595 ? -31.479 -1.101 17.947 1.00 96.94 595 TRP A N 1
ATOM 4675 C CA . TRP A 1 595 ? -30.077 -0.720 17.898 1.00 96.94 595 TRP A CA 1
ATOM 4676 C C . TRP A 1 595 ? -29.914 0.783 18.128 1.00 96.94 595 TRP A C 1
ATOM 4678 O O . TRP A 1 595 ? -30.554 1.593 17.463 1.00 96.94 595 TRP A O 1
ATOM 4688 N N . GLU A 1 596 ? -29.017 1.145 19.040 1.00 97.50 596 GLU A N 1
ATOM 4689 C CA . GLU A 1 596 ? -28.611 2.522 19.298 1.00 97.50 596 GLU A CA 1
ATOM 4690 C C . GLU A 1 596 ? -27.131 2.695 18.928 1.00 97.50 596 GLU A C 1
ATOM 4692 O O . GLU A 1 596 ? -26.325 1.767 19.050 1.00 97.50 596 GLU A O 1
ATOM 4697 N N . ALA A 1 597 ? -26.750 3.894 18.488 1.00 98.06 597 ALA A N 1
ATOM 4698 C CA . ALA A 1 597 ? -25.359 4.203 18.191 1.00 98.06 597 ALA A CA 1
ATOM 4699 C C . ALA A 1 597 ? -25.021 5.677 18.433 1.00 98.06 597 ALA A C 1
ATOM 4701 O O . ALA A 1 597 ? -25.890 6.547 18.454 1.00 98.06 597 ALA A O 1
ATOM 4702 N N . ALA A 1 598 ? -23.732 5.954 18.606 1.00 97.50 598 ALA A N 1
ATOM 4703 C CA . ALA A 1 598 ? -23.171 7.293 18.688 1.00 97.50 598 ALA A CA 1
ATOM 4704 C C . ALA A 1 598 ? -21.906 7.364 17.826 1.00 97.50 598 ALA A C 1
ATOM 4706 O O . ALA A 1 598 ? -20.974 6.582 18.025 1.00 97.50 598 ALA A O 1
ATOM 4707 N N . GLY A 1 599 ? -21.897 8.283 16.860 1.00 96.94 599 GLY A N 1
ATOM 4708 C CA . GLY A 1 599 ? -20.776 8.560 15.973 1.00 96.94 599 GLY A CA 1
ATOM 4709 C C . GLY A 1 599 ? -20.006 9.798 16.413 1.00 96.94 599 GLY A C 1
ATOM 4710 O O . GLY A 1 599 ? -20.586 10.780 16.873 1.00 96.94 599 GLY A O 1
ATOM 4711 N N . TYR A 1 600 ? -18.690 9.749 16.244 1.00 95.12 600 TYR A N 1
ATOM 4712 C CA . TYR A 1 600 ? -17.777 10.786 16.697 1.00 95.12 600 TYR A CA 1
ATOM 4713 C C . TYR A 1 600 ? -16.788 11.136 15.590 1.00 95.12 600 TYR A C 1
ATOM 4715 O O . TYR A 1 600 ? -15.993 10.292 15.176 1.00 95.12 600 TYR A O 1
ATOM 4723 N N . GLN A 1 601 ? -16.814 12.374 15.108 1.00 93.19 601 GLN A N 1
ATOM 4724 C CA . GLN A 1 601 ? -15.826 12.896 14.174 1.00 93.19 601 GLN A CA 1
ATOM 4725 C C . GLN A 1 601 ? -14.613 13.426 14.937 1.00 93.19 601 GLN A C 1
ATOM 4727 O O . GLN A 1 601 ? -14.753 14.195 15.881 1.00 93.19 601 GLN A O 1
ATOM 4732 N N . VAL A 1 602 ? -13.401 13.081 14.503 1.00 91.25 602 VAL A N 1
ATOM 4733 C CA . VAL A 1 602 ? -12.173 13.535 15.163 1.00 91.25 602 VAL A CA 1
ATOM 4734 C C . VAL A 1 602 ? -11.513 14.686 14.409 1.00 91.25 602 VAL A C 1
ATOM 4736 O O . VAL A 1 602 ? -11.164 14.543 13.238 1.00 91.25 602 VAL A O 1
ATOM 4739 N N . GLN A 1 603 ? -11.255 15.796 15.108 1.00 87.56 603 GLN A N 1
ATOM 4740 C CA . GLN A 1 603 ? -10.583 16.980 14.565 1.00 87.56 603 GLN A CA 1
ATOM 4741 C C . GLN A 1 603 ? -9.272 17.327 15.297 1.00 87.56 603 GLN A C 1
ATOM 4743 O O . GLN A 1 603 ? -9.037 16.974 16.453 1.00 87.56 603 GLN A O 1
ATOM 4748 N N . GLY A 1 604 ? -8.383 18.046 14.606 1.00 80.81 604 GLY A N 1
ATOM 4749 C CA . GLY A 1 604 ? -7.170 18.648 15.173 1.00 80.81 604 GLY A CA 1
ATOM 4750 C C . GLY A 1 604 ? -5.961 17.714 15.312 1.00 80.81 604 GLY A C 1
ATOM 4751 O O . GLY A 1 604 ? -4.891 18.021 14.786 1.00 80.81 604 GLY A O 1
ATOM 4752 N N . THR A 1 605 ? -6.080 16.588 16.021 1.00 79.81 605 THR A N 1
ATOM 4753 C CA . THR A 1 605 ? -4.922 15.717 16.311 1.00 79.81 605 THR A CA 1
ATOM 4754 C C . THR A 1 605 ? -4.692 14.670 15.228 1.00 79.81 605 THR A C 1
ATOM 4756 O O . THR A 1 605 ? -5.607 13.948 14.827 1.00 79.81 605 THR A O 1
ATOM 4759 N N . LYS A 1 606 ? -3.425 14.508 14.824 1.00 81.75 606 LYS A N 1
ATOM 4760 C CA . LYS A 1 606 ? -2.991 13.447 13.911 1.00 81.75 606 LYS A CA 1
ATOM 4761 C C . LYS A 1 606 ? -2.964 12.063 14.583 1.00 81.75 606 LYS A C 1
ATOM 4763 O O . LYS A 1 606 ? -1.902 11.563 14.923 1.00 81.75 606 LYS A O 1
ATOM 4768 N N . LEU A 1 607 ? -4.128 11.453 14.771 1.00 85.00 607 LEU A N 1
ATOM 4769 C CA . LEU A 1 607 ? -4.304 10.044 15.137 1.00 85.00 607 LEU A CA 1
ATOM 4770 C C . LEU A 1 607 ? -4.459 9.118 13.927 1.00 85.00 607 LEU A C 1
ATOM 4772 O O . LEU A 1 607 ? -5.162 9.453 12.979 1.00 85.00 607 LEU A O 1
ATOM 4776 N N . ASP A 1 608 ? -3.803 7.966 13.952 1.00 88.06 608 ASP A N 1
ATOM 4777 C CA . ASP A 1 608 ? -3.995 6.909 12.962 1.00 88.06 608 ASP A CA 1
ATOM 4778 C C . ASP A 1 608 ? -5.256 6.077 13.265 1.00 88.06 608 ASP A C 1
ATOM 4780 O O . ASP A 1 608 ? -5.999 6.368 14.205 1.00 88.06 608 ASP A O 1
ATOM 4784 N N . ALA A 1 609 ? -5.509 5.041 12.458 1.00 90.25 609 ALA A N 1
ATOM 4785 C CA . ALA A 1 609 ? -6.624 4.121 12.685 1.00 90.25 609 ALA A CA 1
ATOM 4786 C C . ALA A 1 609 ? -6.569 3.507 14.096 1.00 90.25 609 ALA A C 1
ATOM 4788 O O . ALA A 1 609 ? -7.572 3.482 14.793 1.00 90.25 609 ALA A O 1
ATOM 4789 N N . GLN A 1 610 ? -5.381 3.124 14.578 1.00 91.19 610 GLN A N 1
ATOM 4790 C CA . GLN A 1 610 ? -5.213 2.567 15.926 1.00 91.19 610 GLN A CA 1
ATOM 4791 C C . GLN A 1 610 ? -5.602 3.563 17.028 1.00 91.19 610 GLN A C 1
ATOM 4793 O O . GLN A 1 610 ? -6.196 3.177 18.037 1.00 91.19 610 GLN A O 1
ATOM 4798 N N . GLY A 1 611 ? -5.295 4.846 16.836 1.00 92.50 611 GLY A N 1
ATOM 4799 C CA . GLY A 1 611 ? -5.762 5.915 17.708 1.00 92.50 611 GLY A CA 1
ATOM 4800 C C . GLY A 1 611 ? -7.287 6.048 17.721 1.00 92.50 611 GLY A C 1
ATOM 4801 O O . GLY A 1 611 ? -7.847 6.271 18.791 1.00 92.50 611 GLY A O 1
ATOM 4802 N N . MET A 1 612 ? -7.964 5.866 16.579 1.00 94.81 612 MET A N 1
ATOM 4803 C CA . MET A 1 612 ? -9.438 5.875 16.506 1.00 94.81 612 MET A CA 1
ATOM 4804 C C . MET A 1 612 ? -10.047 4.727 17.295 1.00 94.81 612 MET A C 1
ATOM 4806 O O . MET A 1 612 ? -10.917 4.970 18.124 1.00 94.81 612 MET A O 1
ATOM 4810 N N . GLU A 1 613 ? -9.517 3.518 17.126 1.00 96.75 613 GLU A N 1
ATOM 4811 C CA . GLU A 1 613 ? -9.946 2.342 17.892 1.00 96.75 613 GLU A CA 1
ATOM 4812 C C . GLU A 1 613 ? -9.818 2.557 19.402 1.00 96.75 613 GLU A C 1
ATOM 4814 O O . GLU A 1 613 ? -10.699 2.225 20.192 1.00 96.75 613 GLU A O 1
ATOM 4819 N N . THR A 1 614 ? -8.709 3.168 19.821 1.00 96.06 614 THR A N 1
ATOM 4820 C CA . THR A 1 614 ? -8.446 3.430 21.240 1.00 96.06 614 THR A CA 1
ATOM 4821 C C . THR A 1 614 ? -9.412 4.478 21.801 1.00 96.06 614 THR A C 1
ATOM 4823 O O . THR A 1 614 ? -9.942 4.299 22.899 1.00 96.06 614 THR A O 1
ATOM 4826 N N . LEU A 1 615 ? -9.696 5.546 21.042 1.00 95.44 615 LEU A N 1
ATOM 4827 C CA . LEU A 1 615 ? -10.706 6.542 21.419 1.00 95.44 615 LEU A CA 1
ATOM 4828 C C . LEU A 1 615 ? -12.121 5.948 21.468 1.00 95.44 615 LEU A C 1
ATOM 4830 O O . LEU A 1 615 ? -12.899 6.324 22.347 1.00 95.44 615 LEU A O 1
ATOM 4834 N N . ALA A 1 616 ? -12.436 4.999 20.584 1.00 97.44 616 ALA A N 1
ATOM 4835 C CA . ALA A 1 616 ? -13.722 4.312 20.566 1.00 97.44 616 ALA A CA 1
ATOM 4836 C C . ALA A 1 616 ? -13.968 3.545 21.877 1.00 97.44 616 ALA A C 1
ATOM 4838 O O . ALA A 1 616 ? -15.016 3.720 22.500 1.00 97.44 616 ALA A O 1
ATOM 4839 N N . ILE A 1 617 ? -12.971 2.796 22.372 1.00 97.88 617 ILE A N 1
ATOM 4840 C CA . ILE A 1 617 ? -13.046 2.121 23.684 1.00 97.88 617 ILE A CA 1
ATOM 4841 C C . ILE A 1 617 ? -13.215 3.137 24.819 1.00 97.88 617 ILE A C 1
ATOM 4843 O O . ILE A 1 617 ? -14.050 2.946 25.706 1.00 97.88 617 ILE A O 1
ATOM 4847 N N . MET A 1 618 ? -12.448 4.233 24.798 1.00 96.06 618 MET A N 1
ATOM 4848 C CA . MET A 1 618 ? -12.553 5.282 25.818 1.00 96.06 618 MET A CA 1
ATOM 4849 C C . MET A 1 618 ? -13.971 5.853 25.888 1.00 96.06 618 MET A C 1
ATOM 4851 O O . MET A 1 618 ? -14.532 5.973 26.979 1.00 96.06 618 MET A O 1
ATOM 4855 N N . LYS A 1 619 ? -14.579 6.174 24.740 1.00 95.94 619 LYS A N 1
ATOM 4856 C CA . LYS A 1 619 ? -15.948 6.697 24.715 1.00 95.94 619 LYS A CA 1
ATOM 4857 C C . LYS A 1 619 ? -17.009 5.642 24.982 1.00 95.94 619 LYS A C 1
ATOM 4859 O O . LYS A 1 619 ? -18.019 5.990 25.585 1.00 95.94 619 LYS A O 1
ATOM 4864 N N . ALA A 1 620 ? -16.772 4.370 24.675 1.00 98.06 620 ALA A N 1
ATOM 4865 C CA . ALA A 1 620 ? -17.661 3.299 25.112 1.00 98.06 620 ALA A CA 1
ATOM 4866 C C . ALA A 1 620 ? -17.724 3.186 26.641 1.00 98.06 620 ALA A C 1
ATOM 4868 O O . ALA A 1 620 ? -18.812 3.028 27.185 1.00 98.06 620 ALA A O 1
ATOM 4869 N N . LEU A 1 621 ? -16.600 3.349 27.349 1.00 97.88 621 LEU A N 1
ATOM 4870 C CA . LEU A 1 621 ? -16.586 3.373 28.819 1.00 97.88 621 LEU A CA 1
ATOM 4871 C C . LEU A 1 621 ? -17.348 4.577 29.388 1.00 97.88 621 LEU A C 1
ATOM 4873 O O . LEU A 1 621 ? -18.135 4.420 30.318 1.00 97.88 621 LEU A O 1
ATOM 4877 N N . VAL A 1 622 ? -17.161 5.764 28.803 1.00 95.88 622 VAL A N 1
ATOM 4878 C CA . VAL A 1 622 ? -17.913 6.973 29.186 1.00 95.88 622 VAL A CA 1
ATOM 4879 C C . VAL A 1 622 ? -19.412 6.778 28.947 1.00 95.88 622 VAL A C 1
ATOM 4881 O O . VAL A 1 622 ? -20.233 7.051 29.823 1.00 95.88 622 VAL A O 1
ATOM 4884 N N . LYS A 1 623 ? -19.784 6.238 27.783 1.00 96.88 623 LYS A N 1
ATOM 4885 C CA . LYS A 1 623 ? -21.179 5.956 27.445 1.00 96.88 623 LYS A CA 1
ATOM 4886 C C . LYS A 1 623 ? -21.785 4.914 28.384 1.00 96.88 623 LYS A C 1
ATOM 4888 O O . LYS A 1 623 ? -22.916 5.096 28.827 1.00 96.88 623 LYS A O 1
ATOM 4893 N N . ALA A 1 624 ? -21.036 3.866 28.725 1.00 97.25 624 ALA A N 1
ATOM 4894 C CA . ALA A 1 624 ? -21.461 2.857 29.685 1.00 97.25 624 ALA A CA 1
ATOM 4895 C C . ALA A 1 624 ? -21.724 3.469 31.067 1.00 97.25 624 ALA A C 1
ATOM 4897 O O . ALA A 1 624 ? -22.765 3.190 31.650 1.00 97.25 624 ALA A O 1
ATOM 4898 N N . LEU A 1 625 ? -20.847 4.354 31.554 1.00 96.12 625 LEU A N 1
ATOM 4899 C CA . LEU A 1 625 ? -21.040 5.052 32.829 1.00 96.12 625 LEU A CA 1
ATOM 4900 C C . LEU A 1 625 ? -22.332 5.883 32.837 1.00 96.12 625 LEU A C 1
ATOM 4902 O O . LEU A 1 625 ? -23.109 5.802 33.787 1.00 96.12 625 LEU A O 1
ATOM 4906 N N . LYS A 1 626 ? -22.609 6.619 31.751 1.00 95.88 626 LYS A N 1
ATOM 4907 C CA . LYS A 1 626 ? -23.858 7.383 31.600 1.00 95.88 626 LYS A CA 1
ATOM 4908 C C . LYS A 1 626 ? -25.092 6.474 31.634 1.00 95.88 626 LYS A C 1
ATOM 4910 O O . LYS A 1 626 ? -26.044 6.761 32.351 1.00 95.88 626 LYS A O 1
ATOM 4915 N N . LEU A 1 627 ? -25.065 5.362 30.899 1.00 95.62 627 LEU A N 1
ATOM 4916 C CA . LEU A 1 627 ? -26.178 4.405 30.843 1.00 95.62 627 LEU A CA 1
ATOM 4917 C C . LEU A 1 627 ? -26.417 3.699 32.186 1.00 95.62 627 LEU A C 1
ATOM 4919 O O . LEU A 1 627 ? -27.557 3.471 32.579 1.00 95.62 627 LEU A O 1
ATOM 4923 N N . VAL A 1 628 ? -25.349 3.382 32.913 1.00 95.88 628 VAL A N 1
ATOM 4924 C CA . VAL A 1 628 ? -25.413 2.814 34.264 1.00 95.88 628 VAL A CA 1
ATOM 4925 C C . VAL A 1 628 ? -26.091 3.779 35.232 1.00 95.88 628 VAL A C 1
ATOM 4927 O O . VAL A 1 628 ? -27.017 3.380 35.935 1.00 95.88 628 VAL A O 1
ATOM 4930 N N . ARG A 1 629 ? -25.674 5.052 35.247 1.00 95.06 629 ARG A N 1
ATOM 4931 C CA . ARG A 1 629 ? -26.268 6.077 36.122 1.00 95.06 629 ARG A CA 1
ATOM 4932 C C . ARG A 1 629 ? -27.762 6.256 35.841 1.00 95.06 629 ARG A C 1
ATOM 4934 O O . ARG A 1 629 ? -28.559 6.326 36.766 1.00 95.06 629 ARG A O 1
ATOM 4941 N N . GLN A 1 630 ? -28.151 6.221 34.567 1.00 94.56 630 GLN A N 1
ATOM 4942 C CA . GLN A 1 630 ? -29.551 6.338 34.142 1.00 94.56 630 GLN A CA 1
ATOM 4943 C C . GLN A 1 630 ? -30.428 5.131 34.501 1.00 94.56 630 GLN A C 1
ATOM 4945 O O . GLN A 1 630 ? -31.649 5.235 34.460 1.00 94.56 630 GLN A O 1
ATOM 4950 N N . THR A 1 631 ? -29.843 3.973 34.813 1.00 91.50 631 THR A N 1
ATOM 4951 C CA . THR A 1 631 ? -30.596 2.723 35.019 1.00 91.50 631 THR A CA 1
ATOM 4952 C C . THR A 1 631 ? -30.750 2.337 36.490 1.00 91.50 631 THR A C 1
ATOM 4954 O O . THR A 1 631 ? -31.110 1.196 36.773 1.00 91.50 631 THR A O 1
ATOM 4957 N N . ALA A 1 632 ? -30.507 3.268 37.423 1.00 87.44 632 ALA A N 1
ATOM 4958 C CA . ALA A 1 632 ? -30.728 3.098 38.867 1.00 87.44 632 ALA A CA 1
ATOM 4959 C C . ALA A 1 632 ? -30.145 1.783 39.438 1.00 87.44 632 ALA A C 1
ATOM 4961 O O . ALA A 1 632 ? -30.778 1.092 40.231 1.00 87.44 632 ALA A O 1
ATOM 4962 N N . GLY A 1 633 ? -28.950 1.388 38.982 1.00 89.81 633 GLY A N 1
ATOM 4963 C CA . GLY A 1 633 ? -28.263 0.182 39.466 1.00 89.81 633 GLY A CA 1
ATOM 4964 C C . GLY A 1 633 ? -28.750 -1.149 38.876 1.00 89.81 633 GLY A C 1
ATOM 4965 O O . GLY A 1 633 ? -28.267 -2.204 39.287 1.00 89.81 633 GLY A O 1
ATOM 4966 N N . LYS A 1 634 ? -29.654 -1.144 37.882 1.00 93.75 634 LYS A N 1
ATOM 4967 C CA . LYS A 1 634 ? -30.073 -2.377 37.182 1.00 93.75 634 LYS A CA 1
ATOM 4968 C C . LYS A 1 634 ? -28.888 -3.075 36.489 1.00 93.75 634 LYS A C 1
ATOM 4970 O O . LYS A 1 634 ? -28.837 -4.304 36.457 1.00 93.75 634 LYS A O 1
ATOM 4975 N N . ILE A 1 635 ? -27.919 -2.315 35.968 1.00 96.19 635 ILE A N 1
ATOM 4976 C CA . ILE A 1 635 ? -26.742 -2.844 35.259 1.00 96.19 635 ILE A CA 1
ATOM 4977 C C . ILE A 1 635 ? -25.641 -3.247 36.253 1.00 96.19 635 ILE A C 1
ATOM 4979 O O . ILE A 1 635 ? -25.086 -2.410 36.957 1.00 96.19 635 ILE A O 1
ATOM 4983 N N . LYS A 1 636 ? -25.268 -4.531 36.241 1.00 97.00 636 LYS A N 1
ATOM 4984 C CA . LYS A 1 636 ? -24.219 -5.149 37.073 1.00 97.00 636 LYS A CA 1
ATOM 4985 C C . LYS A 1 636 ? -22.945 -5.489 36.293 1.00 97.00 636 LYS A C 1
ATOM 4987 O O . LYS A 1 636 ? -21.886 -5.695 36.890 1.00 97.00 636 LYS A O 1
ATOM 4992 N N . ALA A 1 637 ? -23.020 -5.575 34.965 1.00 97.06 637 ALA A N 1
ATOM 4993 C CA . ALA A 1 637 ? -21.879 -5.910 34.117 1.00 97.06 637 ALA A CA 1
ATOM 4994 C C . ALA A 1 637 ? -21.876 -5.129 32.797 1.00 97.06 637 ALA A C 1
ATOM 4996 O O . ALA A 1 637 ? -22.919 -4.902 32.189 1.00 97.06 637 ALA A O 1
ATOM 4997 N N . VAL A 1 638 ? -20.681 -4.771 32.328 1.00 97.38 638 VAL A N 1
ATOM 4998 C CA . VAL A 1 638 ? -20.428 -4.088 31.056 1.00 97.38 638 VAL A CA 1
ATOM 4999 C C . VAL A 1 638 ? -19.424 -4.906 30.244 1.00 97.38 638 VAL A C 1
ATOM 5001 O O . VAL A 1 638 ? -18.324 -5.214 30.711 1.00 97.38 638 VAL A O 1
ATOM 5004 N N . ALA A 1 639 ? -19.790 -5.252 29.012 1.00 97.44 639 ALA A N 1
ATOM 5005 C CA . ALA A 1 639 ? -18.912 -5.905 28.048 1.00 97.44 639 ALA A CA 1
ATOM 5006 C C . ALA A 1 639 ? -18.731 -5.010 26.818 1.00 97.44 639 ALA A C 1
ATOM 5008 O O . ALA A 1 639 ? -19.713 -4.608 26.200 1.00 97.44 639 ALA A O 1
ATOM 5009 N N . ILE A 1 640 ? -17.484 -4.705 26.464 1.00 98.31 640 ILE A N 1
ATOM 5010 C CA . ILE A 1 640 ? -17.145 -3.889 25.293 1.00 98.31 640 ILE A CA 1
ATOM 5011 C C . ILE A 1 640 ? -16.394 -4.761 24.294 1.00 98.31 640 ILE A C 1
ATOM 5013 O O . ILE A 1 640 ? -15.365 -5.347 24.631 1.00 98.31 640 ILE A O 1
ATOM 5017 N N . TYR A 1 641 ? -16.899 -4.827 23.069 1.00 98.38 641 TYR A N 1
ATOM 5018 C CA . TYR A 1 641 ? -16.305 -5.560 21.960 1.00 98.38 641 TYR A CA 1
ATOM 5019 C C . TYR A 1 641 ? -15.644 -4.601 20.968 1.00 98.38 641 TYR A C 1
ATOM 5021 O O . TYR A 1 641 ? -16.228 -3.590 20.589 1.00 98.38 641 TYR A O 1
ATOM 5029 N N . THR A 1 642 ? -14.435 -4.943 20.531 1.00 98.25 642 THR A N 1
ATOM 5030 C CA . THR A 1 642 ? -13.660 -4.211 19.515 1.00 98.25 642 THR A CA 1
ATOM 5031 C C . THR A 1 642 ? -12.967 -5.207 18.598 1.00 98.25 642 THR A C 1
ATOM 5033 O O . THR A 1 642 ? -12.607 -6.310 19.030 1.00 98.25 642 THR A O 1
ATOM 5036 N N . ASP A 1 643 ? -12.732 -4.837 17.345 1.00 97.12 643 ASP A N 1
ATOM 5037 C CA . ASP A 1 643 ? -11.919 -5.636 16.436 1.00 97.12 643 ASP A CA 1
ATOM 5038 C C . ASP A 1 643 ? -10.414 -5.311 16.477 1.00 97.12 643 ASP A C 1
ATOM 5040 O O . ASP A 1 643 ? -9.581 -6.033 15.906 1.00 97.12 643 ASP A O 1
ATOM 5044 N N . SER A 1 644 ? -10.037 -4.311 17.276 1.00 97.19 644 SER A N 1
ATOM 5045 C CA . SER A 1 644 ? -8.667 -3.845 17.431 1.00 97.19 644 SER A CA 1
ATOM 5046 C C . SER A 1 644 ? -7.939 -4.510 18.596 1.00 97.19 644 SER A C 1
ATOM 5048 O O . SER A 1 644 ? -7.988 -4.084 19.753 1.00 97.19 644 SER A O 1
ATOM 5050 N N . THR A 1 645 ? -7.125 -5.522 18.281 1.00 96.38 645 THR A N 1
ATOM 5051 C CA . THR A 1 645 ? -6.209 -6.134 19.264 1.00 96.38 645 THR A CA 1
ATOM 5052 C C . THR A 1 645 ? -5.227 -5.123 19.853 1.00 96.38 645 THR A C 1
ATOM 5054 O O . THR A 1 645 ? -4.771 -5.282 20.984 1.00 96.38 645 THR A O 1
ATOM 5057 N N . ASN A 1 646 ? -4.864 -4.092 19.083 1.00 96.00 646 ASN A N 1
ATOM 5058 C CA . ASN A 1 646 ? -3.912 -3.081 19.523 1.00 96.00 646 ASN A CA 1
ATOM 5059 C C . ASN A 1 646 ? -4.524 -2.147 20.572 1.00 96.00 646 ASN A C 1
ATOM 5061 O O . ASN A 1 646 ? -3.863 -1.844 21.561 1.00 96.00 646 ASN A O 1
ATOM 5065 N N . ALA A 1 647 ? -5.788 -1.750 20.403 1.00 96.12 647 ALA A N 1
ATOM 5066 C CA . ALA A 1 647 ? -6.490 -0.937 21.392 1.00 96.12 647 ALA A CA 1
ATOM 5067 C C . ALA A 1 647 ? -6.638 -1.685 22.732 1.00 96.12 647 ALA A C 1
ATOM 5069 O O . ALA A 1 647 ? -6.369 -1.118 23.790 1.00 96.12 647 ALA A O 1
ATOM 5070 N N . LEU A 1 648 ? -6.929 -2.993 22.698 1.00 96.94 648 LEU A N 1
ATOM 5071 C CA . LEU A 1 648 ? -6.947 -3.846 23.899 1.00 96.94 648 LEU A CA 1
ATOM 5072 C C . LEU A 1 648 ? -5.572 -3.973 24.563 1.00 96.94 648 LEU A C 1
ATOM 5074 O O . LEU A 1 648 ? -5.449 -3.989 25.787 1.00 96.94 648 LEU A O 1
ATOM 5078 N N . PHE A 1 649 ? -4.513 -4.042 23.762 1.00 96.00 649 PHE A N 1
ATOM 5079 C CA . PHE A 1 649 ? -3.154 -4.079 24.279 1.00 96.00 649 PHE A CA 1
ATOM 5080 C C . PHE A 1 649 ? -2.736 -2.753 24.928 1.00 96.00 649 PHE A C 1
ATOM 5082 O O . PHE A 1 649 ? -2.061 -2.769 25.958 1.00 96.00 649 PHE A O 1
ATOM 5089 N N . ILE A 1 650 ? -3.169 -1.615 24.373 1.00 94.81 650 ILE A N 1
ATOM 5090 C CA . ILE A 1 650 ? -3.005 -0.286 24.981 1.00 94.81 650 ILE A CA 1
ATOM 5091 C C . ILE A 1 650 ? -3.785 -0.203 26.300 1.00 94.81 650 ILE A C 1
ATOM 5093 O O . ILE A 1 650 ? -3.223 0.233 27.303 1.00 94.81 650 ILE A O 1
ATOM 5097 N N . ALA A 1 651 ? -5.025 -0.701 26.341 1.00 95.19 651 ALA A N 1
ATOM 5098 C CA . ALA A 1 651 ? -5.838 -0.760 27.561 1.00 95.19 651 ALA A CA 1
ATOM 5099 C C . ALA A 1 651 ? -5.165 -1.553 28.699 1.00 95.19 651 ALA A C 1
ATOM 5101 O O . ALA A 1 651 ? -5.371 -1.252 29.872 1.00 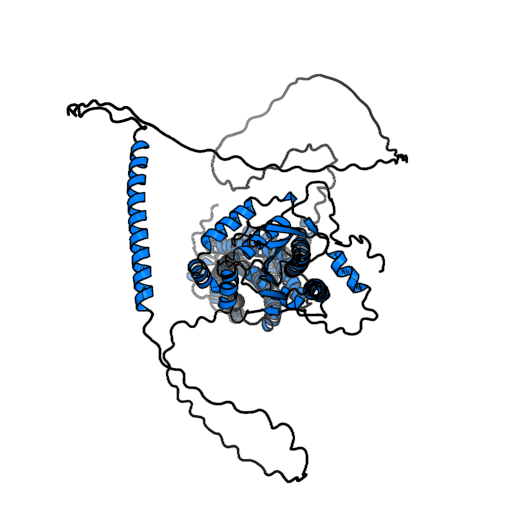95.19 651 ALA A O 1
ATOM 5102 N N . ASN A 1 652 ? -4.318 -2.532 28.362 1.00 94.25 652 ASN A N 1
ATOM 5103 C CA . ASN A 1 652 ? -3.566 -3.326 29.335 1.00 94.25 652 ASN A CA 1
ATOM 5104 C C . ASN A 1 652 ? -2.202 -2.715 29.732 1.00 94.25 652 ASN A C 1
ATOM 5106 O O . ASN A 1 652 ? -1.443 -3.311 30.496 1.00 94.25 652 ASN A O 1
ATOM 5110 N N . ARG A 1 653 ? -1.837 -1.540 29.201 1.00 92.12 653 ARG A N 1
ATOM 5111 C CA . ARG A 1 653 ? -0.539 -0.892 29.440 1.00 92.12 653 ARG A CA 1
ATOM 5112 C C . ARG A 1 653 ? -0.702 0.372 30.288 1.00 92.12 653 ARG A C 1
ATOM 5114 O O . ARG A 1 653 ? -0.905 1.450 29.736 1.00 92.12 653 ARG A O 1
ATOM 5121 N N . PRO A 1 654 ? -0.471 0.312 31.613 1.00 87.19 654 PRO A N 1
ATO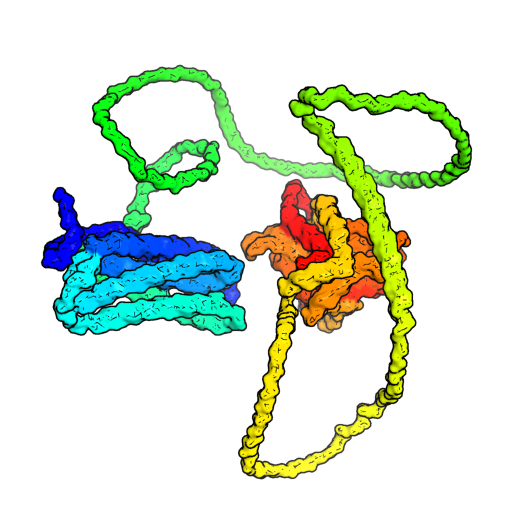M 5122 C CA . PRO A 1 654 ? -0.591 1.490 32.480 1.00 87.19 654 PRO A CA 1
ATOM 5123 C C . PRO A 1 654 ? 0.472 2.564 32.232 1.00 87.19 654 PRO A C 1
ATOM 5125 O O . PRO A 1 654 ? 0.388 3.660 32.778 1.00 87.19 654 PRO A O 1
ATOM 5128 N N . ASN A 1 655 ? 1.503 2.269 31.441 1.00 86.25 655 ASN A N 1
ATOM 5129 C CA . ASN A 1 655 ? 2.520 3.250 31.066 1.00 86.25 655 ASN A CA 1
ATOM 5130 C C . ASN A 1 655 ? 2.136 4.058 29.822 1.00 86.25 655 ASN A C 1
ATOM 5132 O O . ASN A 1 655 ? 2.760 5.083 29.567 1.00 86.25 655 ASN A O 1
ATOM 5136 N N . ASP A 1 656 ? 1.130 3.614 29.068 1.00 88.75 656 ASP A N 1
ATOM 5137 C CA . ASP A 1 656 ? 0.611 4.350 27.923 1.00 88.75 656 ASP A CA 1
ATOM 5138 C C . ASP A 1 656 ? -0.363 5.440 28.395 1.00 88.75 656 ASP A C 1
ATOM 5140 O O . ASP A 1 656 ? -1.194 5.195 29.271 1.00 88.75 656 ASP A O 1
ATOM 5144 N N . ALA A 1 657 ? -0.263 6.651 27.841 1.00 86.56 657 ALA A N 1
ATOM 5145 C CA . ALA A 1 657 ? -1.125 7.766 28.232 1.00 86.56 657 ALA A CA 1
ATOM 5146 C C . ALA A 1 657 ? -2.609 7.469 27.960 1.00 86.56 657 ALA A C 1
ATOM 5148 O O . ALA A 1 657 ? -3.446 7.734 28.818 1.00 86.56 657 ALA A O 1
ATOM 5149 N N . LEU A 1 658 ? -2.934 6.863 26.813 1.00 89.69 658 LEU A N 1
ATOM 5150 C CA . LEU A 1 658 ? -4.309 6.479 26.484 1.00 89.69 658 LEU A CA 1
ATOM 5151 C C . LEU A 1 658 ? -4.760 5.284 27.327 1.00 89.69 658 LEU A C 1
ATOM 5153 O O . LEU A 1 658 ? -5.880 5.275 27.836 1.00 89.69 658 LEU A O 1
ATOM 5157 N N . GLY A 1 659 ? -3.861 4.320 27.545 1.00 92.12 659 GLY A N 1
ATOM 5158 C CA . GLY A 1 659 ? -4.103 3.178 28.429 1.00 92.12 659 GLY A CA 1
ATOM 5159 C C . GLY A 1 659 ? -4.500 3.607 29.844 1.00 92.12 659 GLY A C 1
ATOM 5160 O O . GLY A 1 659 ? -5.457 3.076 30.403 1.00 92.12 659 GLY A O 1
ATOM 5161 N N . ARG A 1 660 ? -3.839 4.628 30.407 1.00 90.81 660 ARG A N 1
ATOM 5162 C CA . ARG A 1 660 ? -4.196 5.191 31.722 1.00 90.81 660 ARG A CA 1
ATOM 5163 C C . ARG A 1 660 ? -5.620 5.726 31.768 1.00 90.81 660 ARG A C 1
ATOM 5165 O O . ARG A 1 660 ? -6.322 5.412 32.723 1.00 90.81 660 ARG A O 1
ATOM 5172 N N . ILE A 1 661 ? -6.049 6.474 30.751 1.00 91.00 661 ILE A N 1
ATOM 5173 C CA . ILE A 1 661 ? -7.411 7.027 30.706 1.00 91.00 661 ILE A CA 1
ATOM 5174 C C . ILE A 1 661 ? -8.440 5.894 30.617 1.00 91.00 661 ILE A C 1
ATOM 5176 O O . ILE A 1 661 ? -9.454 5.929 31.308 1.00 91.00 661 ILE A O 1
ATOM 5180 N N . ILE A 1 662 ? -8.170 4.857 29.814 1.00 95.38 662 ILE A N 1
ATOM 5181 C CA . ILE A 1 662 ? -9.033 3.668 29.735 1.00 95.38 662 ILE A CA 1
ATOM 5182 C C . ILE A 1 662 ? -9.154 3.000 31.111 1.00 95.38 662 ILE A C 1
ATOM 5184 O O . ILE A 1 662 ? -10.260 2.713 31.564 1.00 95.38 662 ILE A O 1
ATOM 5188 N N . ILE A 1 663 ? -8.027 2.783 31.794 1.00 95.50 663 ILE A N 1
ATOM 5189 C CA . ILE A 1 663 ? -7.983 2.160 33.125 1.00 95.50 663 ILE A CA 1
ATOM 5190 C C . ILE A 1 663 ? -8.724 3.015 34.162 1.00 95.50 663 ILE A C 1
ATOM 5192 O O . ILE A 1 663 ? -9.431 2.477 35.009 1.00 95.50 663 ILE A O 1
ATOM 5196 N N . GLU A 1 664 ? -8.572 4.335 34.104 1.00 93.88 664 GLU A N 1
ATOM 5197 C CA . GLU A 1 664 ? -9.253 5.285 34.982 1.00 93.88 664 GLU A CA 1
ATOM 5198 C C . GLU A 1 664 ? -10.770 5.272 34.766 1.00 93.88 664 GLU A C 1
ATOM 5200 O O . GLU A 1 664 ? -11.519 5.073 35.720 1.00 93.88 664 GLU A O 1
ATOM 5205 N N . LYS A 1 665 ? -11.237 5.365 33.514 1.00 95.00 665 LYS A N 1
ATOM 5206 C CA . LYS A 1 665 ? -12.673 5.304 33.198 1.00 95.00 665 LYS A CA 1
ATOM 5207 C C . LYS A 1 665 ? -13.290 3.946 33.540 1.00 95.00 665 LYS A C 1
ATOM 5209 O O . LYS A 1 665 ? -14.401 3.893 34.060 1.00 95.00 665 LYS A O 1
ATOM 5214 N N . ALA A 1 666 ? -12.558 2.851 33.338 1.00 97.38 666 ALA A N 1
ATOM 5215 C CA . ALA A 1 666 ? -12.986 1.529 33.788 1.00 97.38 666 ALA A CA 1
ATOM 5216 C C . ALA A 1 666 ? -13.036 1.411 35.322 1.00 97.38 666 ALA A C 1
ATOM 5218 O O . ALA A 1 666 ? -13.854 0.657 35.848 1.00 97.38 666 ALA A O 1
ATOM 5219 N N . ARG A 1 667 ? -12.199 2.160 36.054 1.00 96.31 667 ARG A N 1
ATOM 5220 C CA . ARG A 1 667 ? -12.202 2.162 37.523 1.00 96.31 667 ARG A CA 1
ATOM 5221 C C . ARG A 1 667 ? -13.446 2.827 38.089 1.00 96.31 667 ARG A C 1
ATOM 5223 O O . ARG A 1 667 ? -13.975 2.292 39.053 1.00 96.31 667 ARG A O 1
ATOM 5230 N N . PHE A 1 668 ? -13.943 3.901 37.476 1.00 95.81 668 PHE A N 1
ATOM 5231 C CA . PHE A 1 668 ? -15.211 4.508 37.898 1.00 95.81 668 PHE A CA 1
ATOM 5232 C C . PHE A 1 668 ? -16.371 3.510 37.820 1.00 95.81 668 PHE A C 1
ATOM 5234 O O . PHE A 1 668 ? -17.148 3.392 38.758 1.00 95.81 668 PHE A O 1
ATOM 5241 N N . LEU A 1 669 ? -16.443 2.710 36.751 1.00 96.88 669 LEU A N 1
ATOM 5242 C CA . LEU A 1 669 ? -17.430 1.627 36.659 1.00 96.88 669 LEU A CA 1
ATOM 5243 C C . LEU A 1 669 ? -17.210 0.558 37.743 1.00 96.88 669 LEU A C 1
ATOM 5245 O O . LEU A 1 669 ? -18.160 0.142 38.400 1.00 96.88 669 LEU A O 1
ATOM 5249 N N . ALA A 1 670 ? -15.964 0.137 37.968 1.00 97.00 670 ALA A N 1
ATOM 5250 C CA . ALA A 1 670 ? -15.651 -0.864 38.988 1.00 97.00 670 ALA A CA 1
ATOM 5251 C C . ALA A 1 670 ? -15.962 -0.384 40.420 1.00 97.00 670 ALA A C 1
ATOM 5253 O O . ALA A 1 670 ? -16.401 -1.182 41.243 1.00 97.00 670 ALA A O 1
ATOM 5254 N N . GLN A 1 671 ? -15.775 0.908 40.714 1.00 96.06 671 GLN A N 1
ATOM 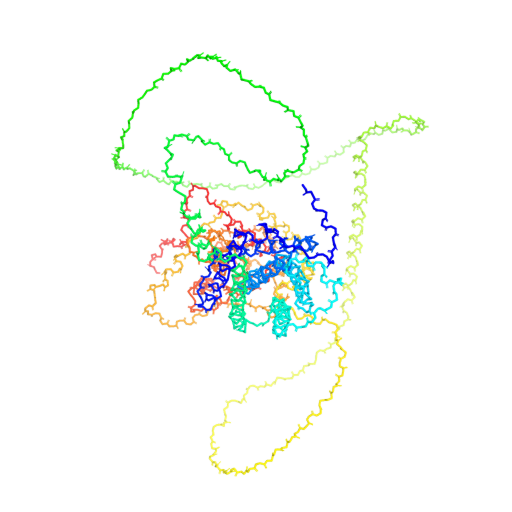5255 C CA . GLN A 1 671 ? -16.131 1.529 41.998 1.00 96.06 671 GLN A CA 1
ATOM 5256 C C . GLN A 1 671 ? -17.641 1.513 42.249 1.00 96.06 671 GLN A C 1
ATOM 5258 O O . GLN A 1 671 ? -18.060 1.344 43.387 1.00 96.06 671 GLN A O 1
ATOM 5263 N N . LEU A 1 672 ? -18.450 1.579 41.189 1.00 96.25 672 LEU A N 1
ATOM 5264 C CA . LEU A 1 672 ? -19.901 1.372 41.253 1.00 96.25 672 LEU A CA 1
ATOM 5265 C C . LEU A 1 672 ? -20.296 -0.117 41.366 1.00 96.25 672 LEU A C 1
ATOM 5267 O O . LEU A 1 672 ? -21.466 -0.459 41.222 1.00 96.25 672 LEU A O 1
ATOM 5271 N N . GLY A 1 673 ? -19.336 -1.026 41.576 1.00 96.94 673 GLY A N 1
ATOM 5272 C CA . GLY A 1 673 ? -19.578 -2.468 41.692 1.00 96.94 673 GLY A CA 1
ATOM 5273 C C . GLY A 1 673 ? -19.820 -3.183 40.358 1.00 96.94 673 GLY A C 1
ATOM 5274 O O . GLY A 1 673 ? -20.272 -4.329 40.347 1.00 96.94 673 GLY A O 1
ATOM 5275 N N . ILE A 1 674 ? -19.525 -2.539 39.225 1.00 98.00 674 ILE A N 1
ATOM 5276 C CA . ILE A 1 674 ? -19.851 -3.064 37.894 1.00 98.00 674 ILE A CA 1
ATOM 5277 C C . ILE A 1 674 ? -18.677 -3.850 37.334 1.00 98.00 674 ILE A C 1
ATOM 5279 O O . ILE A 1 674 ? -17.549 -3.362 37.240 1.00 98.00 674 ILE A O 1
ATOM 5283 N N . LYS A 1 675 ? -18.951 -5.075 36.886 1.00 98.12 675 LYS A N 1
ATOM 5284 C CA . LYS A 1 675 ? -17.943 -5.923 36.244 1.00 98.12 675 LYS A CA 1
ATOM 5285 C C . LYS A 1 675 ? -17.681 -5.437 34.823 1.00 98.12 675 LYS A C 1
ATOM 5287 O O . LYS A 1 675 ? -18.554 -5.555 33.968 1.00 98.12 675 LYS A O 1
ATOM 5292 N N . VAL A 1 676 ? -16.479 -4.930 34.557 1.00 98.12 676 VAL A N 1
ATOM 5293 C CA . VAL A 1 676 ? -16.075 -4.461 33.222 1.00 98.12 676 VAL A CA 1
ATOM 5294 C C . VAL A 1 676 ? -15.248 -5.530 32.511 1.00 98.12 676 VAL A C 1
ATOM 5296 O O . VAL A 1 676 ? -14.323 -6.100 33.090 1.00 98.12 676 VAL A O 1
ATOM 5299 N N . SER A 1 677 ? -15.553 -5.785 31.241 1.00 98.00 677 SER A N 1
ATOM 5300 C CA . SER A 1 677 ? -14.789 -6.705 30.397 1.00 98.00 677 SER A CA 1
ATOM 5301 C C . SER A 1 677 ? -14.593 -6.151 28.986 1.00 98.00 677 SER A C 1
ATOM 5303 O O . SER A 1 677 ? -15.521 -5.590 28.401 1.00 98.00 677 SER A O 1
ATOM 5305 N N . LEU A 1 678 ? -13.383 -6.297 28.446 1.00 98.25 678 LEU A N 1
ATOM 5306 C CA . LEU A 1 678 ? -13.045 -5.935 27.070 1.00 98.25 678 LEU A CA 1
ATOM 5307 C C . LEU A 1 678 ? -12.775 -7.201 26.257 1.00 98.25 678 LEU A C 1
ATOM 5309 O O . LEU A 1 678 ? -11.984 -8.047 26.672 1.00 98.25 678 LEU A O 1
ATOM 5313 N N . HIS A 1 679 ? -13.394 -7.312 25.087 1.00 98.00 679 HIS A N 1
ATOM 5314 C CA . HIS A 1 679 ? -13.375 -8.515 24.261 1.00 98.00 679 HIS A CA 1
ATOM 5315 C C . HIS A 1 679 ? -12.903 -8.195 22.851 1.00 98.00 679 HIS A C 1
ATOM 5317 O O . HIS A 1 679 ? -13.396 -7.268 22.209 1.00 98.00 679 HIS A O 1
ATOM 5323 N N . TRP A 1 680 ? -11.973 -8.997 22.341 1.00 97.81 680 TRP A N 1
ATOM 5324 C CA . TRP A 1 680 ? -11.622 -8.946 20.929 1.00 97.81 680 TRP A CA 1
ATOM 5325 C C . TRP A 1 680 ? -12.625 -9.732 20.080 1.00 97.81 680 TRP A C 1
ATOM 5327 O O . TRP A 1 680 ? -12.942 -10.882 20.394 1.00 97.81 680 TRP A O 1
ATOM 5337 N N . CYS A 1 681 ? -13.043 -9.165 18.951 1.00 96.50 681 CYS A N 1
ATOM 5338 C CA . CYS A 1 681 ? -13.781 -9.874 17.911 1.00 96.50 681 CYS A CA 1
ATOM 5339 C C . CYS A 1 681 ? -13.113 -9.697 16.535 1.00 96.50 681 CYS A C 1
ATOM 5341 O O . CYS A 1 681 ? -12.371 -8.750 16.314 1.00 96.50 681 CYS A O 1
ATOM 5343 N N . PRO A 1 682 ? -13.276 -10.622 15.582 1.00 95.19 682 PRO A N 1
ATOM 5344 C CA . PRO A 1 682 ? -12.666 -10.452 14.268 1.00 95.19 682 PRO A CA 1
ATOM 5345 C C . PRO A 1 682 ? -13.439 -9.434 13.412 1.00 95.19 682 PRO A C 1
ATOM 5347 O O . PRO A 1 682 ? -14.628 -9.622 13.160 1.00 95.19 682 PRO A O 1
ATOM 5350 N N . GLY A 1 683 ? -12.742 -8.441 12.859 1.00 93.00 683 GLY A N 1
ATOM 5351 C CA . GLY A 1 683 ? -13.321 -7.443 11.950 1.00 93.00 683 GLY A CA 1
ATOM 5352 C C . GLY A 1 683 ? -13.864 -8.022 10.634 1.00 93.00 683 GLY A C 1
ATOM 5353 O O . GLY A 1 683 ? -13.459 -9.114 10.186 1.00 93.00 683 GLY A O 1
ATOM 5354 N N . HIS A 1 684 ? -14.800 -7.288 10.020 1.00 90.25 684 HIS A N 1
ATOM 5355 C CA . HIS A 1 684 ? -15.540 -7.657 8.800 1.00 90.25 684 HIS A CA 1
ATOM 5356 C C . HIS A 1 684 ? -16.090 -9.087 8.844 1.00 90.25 684 HIS A C 1
ATOM 5358 O O . HIS A 1 684 ? -15.872 -9.901 7.934 1.00 90.25 684 HIS A O 1
ATOM 5364 N N . SER A 1 685 ? -16.675 -9.466 9.975 1.00 93.25 685 SER A N 1
ATOM 5365 C CA . SER A 1 685 ? -17.160 -10.827 10.209 1.00 93.25 685 SER A CA 1
ATOM 5366 C C . SER A 1 685 ? -18.671 -10.913 10.269 1.00 93.25 685 SER A C 1
ATOM 5368 O O . SER A 1 685 ? -19.150 -11.951 10.691 1.00 93.25 685 SER A O 1
ATOM 5370 N N . LYS A 1 686 ? -19.411 -9.887 9.828 1.00 95.12 686 LYS A N 1
ATOM 5371 C CA . LYS A 1 686 ? -20.879 -9.837 9.893 1.00 95.12 686 LYS A CA 1
ATOM 5372 C C . LYS A 1 686 ? -21.412 -9.924 11.328 1.00 95.12 686 LYS A C 1
ATOM 5374 O O . LYS A 1 686 ? -22.493 -10.460 11.553 1.00 95.12 686 LYS A O 1
ATOM 5379 N N . ILE A 1 687 ? -20.644 -9.435 12.303 1.00 96.25 687 ILE A N 1
ATOM 5380 C CA . ILE A 1 687 ? -21.067 -9.382 13.707 1.00 96.25 687 ILE A CA 1
ATOM 5381 C C . ILE A 1 687 ? -21.944 -8.134 13.870 1.00 96.25 687 ILE A C 1
ATOM 5383 O O . ILE A 1 687 ? -21.399 -7.038 13.756 1.00 96.25 687 ILE A O 1
ATOM 5387 N N . PRO A 1 688 ? -23.259 -8.261 14.136 1.00 97.06 688 PRO A N 1
ATOM 5388 C CA . PRO A 1 688 ? -24.214 -7.158 14.013 1.00 97.06 688 PRO A CA 1
ATOM 5389 C C . PRO A 1 688 ? -23.770 -5.853 14.693 1.00 97.06 688 PRO A C 1
ATOM 5391 O O . PRO A 1 688 ? -23.726 -4.809 14.050 1.00 97.06 688 PRO A O 1
ATOM 5394 N N . GLY A 1 689 ? -23.360 -5.909 15.963 1.00 97.25 689 GLY A N 1
ATOM 5395 C CA . GLY A 1 689 ? -22.944 -4.701 16.680 1.00 97.25 689 GLY A CA 1
ATOM 5396 C C . GLY A 1 689 ? -21.652 -4.072 16.153 1.00 97.25 689 GLY A C 1
ATOM 5397 O O . GLY A 1 689 ? -21.551 -2.849 16.098 1.00 97.25 689 GLY A O 1
ATOM 5398 N N . ASN A 1 690 ? -20.690 -4.892 15.716 1.00 97.88 690 ASN A N 1
ATOM 5399 C CA . ASN A 1 690 ? -19.447 -4.400 15.118 1.00 97.88 690 ASN A CA 1
ATOM 5400 C C . ASN A 1 690 ? -19.694 -3.778 13.740 1.00 97.88 690 ASN A C 1
ATOM 5402 O O . ASN A 1 690 ? -19.146 -2.729 13.447 1.00 97.88 690 ASN A O 1
ATOM 5406 N N . GLU A 1 691 ? -20.529 -4.398 12.903 1.00 97.81 691 GLU A N 1
ATOM 5407 C CA . GLU A 1 691 ? -20.872 -3.858 11.578 1.00 97.81 691 GLU A CA 1
ATOM 5408 C C . GLU A 1 691 ? -21.637 -2.532 11.702 1.00 97.81 691 GLU A C 1
ATOM 5410 O O . GLU A 1 691 ? -21.400 -1.609 10.926 1.00 97.81 691 GLU A O 1
ATOM 5415 N N . LEU A 1 692 ? -22.515 -2.399 12.708 1.00 98.12 692 LEU A N 1
ATOM 5416 C CA . LEU A 1 692 ? -23.149 -1.114 12.998 1.00 98.12 692 LEU A CA 1
ATOM 5417 C C . LEU A 1 692 ? -22.100 -0.064 13.383 1.00 98.12 692 LEU A C 1
ATOM 5419 O O . LEU A 1 692 ? -22.104 1.026 12.816 1.00 98.12 692 LEU A O 1
ATOM 5423 N N . ALA A 1 693 ? -21.188 -0.389 14.304 1.00 98.25 693 ALA A N 1
ATOM 5424 C CA . ALA A 1 693 ? -20.114 0.518 14.698 1.00 98.25 693 ALA A CA 1
ATOM 5425 C C . ALA A 1 693 ? -19.230 0.930 13.500 1.00 98.25 693 ALA A C 1
ATOM 5427 O O . ALA A 1 693 ? -18.989 2.125 13.342 1.00 98.25 693 ALA A O 1
ATOM 5428 N N . ASP A 1 694 ? -18.840 0.003 12.615 1.00 97.62 694 ASP A N 1
ATOM 5429 C CA . ASP A 1 694 ? -18.070 0.290 11.388 1.00 97.62 694 ASP A CA 1
ATOM 5430 C C . ASP A 1 694 ? -18.811 1.285 10.480 1.00 97.62 694 ASP A C 1
ATOM 5432 O O . ASP A 1 694 ? -18.276 2.324 10.082 1.00 97.62 694 ASP A O 1
ATOM 5436 N N . MET A 1 695 ? -20.097 1.028 10.208 1.00 97.56 695 MET A N 1
ATOM 5437 C CA . MET A 1 695 ? -20.922 1.898 9.364 1.00 97.56 695 MET A CA 1
ATOM 5438 C C . MET A 1 695 ? -21.066 3.307 9.951 1.00 97.56 695 MET A C 1
ATOM 5440 O O . MET A 1 695 ? -20.884 4.297 9.233 1.00 97.56 695 MET A O 1
ATOM 5444 N N . ILE A 1 696 ? -21.357 3.420 11.253 1.00 98.00 696 ILE A N 1
ATOM 5445 C CA . ILE A 1 696 ? -21.475 4.724 11.919 1.00 98.00 696 ILE A CA 1
ATOM 5446 C C . ILE A 1 696 ? -20.113 5.435 11.968 1.00 98.00 696 ILE A C 1
ATOM 5448 O O . ILE A 1 696 ? -20.050 6.637 11.705 1.00 98.00 696 ILE A O 1
ATOM 5452 N N . ALA A 1 697 ? -19.013 4.722 12.229 1.00 97.12 697 ALA A N 1
ATOM 5453 C CA . ALA A 1 697 ? -17.663 5.286 12.215 1.00 97.12 697 ALA A CA 1
ATOM 5454 C C . ALA A 1 697 ? -17.288 5.795 10.814 1.00 97.12 697 ALA A C 1
ATOM 5456 O O . ALA A 1 697 ? -16.737 6.890 10.671 1.00 97.12 697 ALA A O 1
ATOM 5457 N N . GLY A 1 698 ? -17.647 5.048 9.766 1.00 95.75 698 GLY A N 1
ATOM 5458 C CA . GLY A 1 698 ? -17.493 5.443 8.369 1.00 95.75 698 GLY A CA 1
ATOM 5459 C C . GLY A 1 698 ? -18.291 6.700 8.011 1.00 95.75 698 GLY A C 1
ATOM 5460 O O . GLY A 1 698 ? -17.760 7.586 7.329 1.00 95.75 698 GLY A O 1
ATOM 5461 N N . MET A 1 699 ? -19.523 6.822 8.520 1.00 95.75 699 MET A N 1
ATOM 5462 C CA . MET A 1 699 ? -20.332 8.035 8.383 1.00 95.75 699 MET A CA 1
ATOM 5463 C C . MET A 1 699 ? -19.705 9.218 9.120 1.00 95.75 699 MET A C 1
ATOM 5465 O O . MET A 1 699 ? -19.475 10.247 8.484 1.00 95.75 699 MET A O 1
ATOM 5469 N N . ALA A 1 700 ? -19.342 9.058 10.398 1.00 94.62 700 ALA A N 1
ATOM 5470 C CA . ALA A 1 700 ? -18.691 10.084 11.220 1.00 94.62 700 ALA A CA 1
ATOM 5471 C C . ALA A 1 700 ? -17.390 10.599 10.594 1.00 94.62 700 ALA A C 1
ATOM 5473 O O . ALA A 1 700 ? -17.122 11.796 10.563 1.00 94.62 700 ALA A O 1
ATOM 5474 N N . ARG A 1 701 ? -16.612 9.695 10.001 1.00 93.12 701 ARG A N 1
ATOM 5475 C CA . ARG A 1 701 ? -15.398 10.009 9.249 1.00 93.12 701 ARG A CA 1
ATOM 5476 C C . ARG A 1 701 ? -15.662 10.875 8.015 1.00 93.12 701 ARG A C 1
ATOM 5478 O O . ARG A 1 701 ? -14.844 11.735 7.693 1.00 93.12 701 ARG A O 1
ATOM 5485 N N . SER A 1 702 ? -16.747 10.596 7.292 1.00 89.06 702 SER A N 1
ATOM 5486 C CA . SER A 1 702 ? -17.136 11.307 6.063 1.00 89.06 702 SER A CA 1
ATOM 5487 C C . SER A 1 702 ? -17.951 12.573 6.309 1.00 89.06 702 SER A C 1
ATOM 5489 O O . SER A 1 702 ? -18.154 13.351 5.382 1.00 89.06 702 SER A O 1
ATOM 5491 N N . HIS A 1 703 ? -18.432 12.766 7.535 1.00 82.44 703 HIS A N 1
ATOM 5492 C CA . HIS A 1 703 ? -19.240 13.913 7.893 1.00 82.44 703 HIS A CA 1
ATOM 5493 C C . HIS A 1 703 ? -18.374 15.170 7.803 1.00 82.44 703 HIS A C 1
ATOM 5495 O O . HIS A 1 703 ? -17.356 15.278 8.473 1.00 82.44 703 HIS A O 1
ATOM 5501 N N . ILE A 1 704 ? -18.713 16.096 6.914 1.00 71.56 704 ILE A N 1
ATOM 5502 C CA . ILE A 1 704 ? -18.045 17.393 6.805 1.00 71.56 704 ILE A CA 1
ATOM 5503 C C . ILE A 1 704 ? -19.062 18.398 7.315 1.00 71.56 704 ILE A C 1
ATOM 5505 O O . ILE A 1 704 ? -20.135 18.511 6.727 1.00 71.56 704 ILE A O 1
ATOM 5509 N N . TYR A 1 705 ? -18.748 19.086 8.410 1.00 61.62 705 TYR A N 1
ATOM 5510 C CA . TYR A 1 705 ? -19.601 20.157 8.914 1.00 61.62 705 TYR A CA 1
ATOM 5511 C C . TYR A 1 705 ? -19.885 21.177 7.806 1.00 61.62 705 TYR A C 1
ATOM 5513 O O . TYR A 1 705 ? -18.959 21.719 7.198 1.00 61.62 705 TYR A O 1
ATOM 5521 N N . GLY A 1 706 ? -21.169 21.452 7.580 1.00 50.41 706 GLY A N 1
ATOM 5522 C CA . GLY A 1 706 ? -21.628 22.673 6.936 1.00 50.41 706 GLY A CA 1
ATOM 5523 C C . GLY A 1 706 ? -21.795 23.759 7.999 1.00 50.41 706 GLY A C 1
ATOM 5524 O O . GLY A 1 706 ? -22.677 23.662 8.838 1.00 50.41 706 GLY A O 1
ATOM 5525 N N . ASN A 1 707 ? -20.919 24.763 7.974 1.00 42.72 707 ASN A N 1
ATOM 5526 C CA . ASN A 1 707 ? -21.138 26.136 8.447 1.00 42.72 707 ASN A CA 1
ATOM 5527 C C . ASN A 1 707 ? -21.740 26.425 9.841 1.00 42.72 707 ASN A C 1
ATOM 5529 O O . ASN A 1 707 ? -22.408 27.438 9.956 1.00 42.72 707 ASN A O 1
ATOM 5533 N N . ASN A 1 708 ? -21.446 25.671 10.905 1.00 44.44 708 ASN A N 1
ATOM 5534 C CA . ASN A 1 708 ? -21.315 26.251 12.259 1.00 44.44 708 ASN A CA 1
ATOM 5535 C C . ASN A 1 708 ? -20.604 25.261 13.199 1.00 44.44 708 ASN A C 1
ATOM 5537 O O . ASN A 1 708 ? -21.159 24.203 13.494 1.00 44.44 708 ASN A O 1
ATOM 5541 N N . PRO A 1 709 ? -19.370 25.545 13.654 1.00 46.44 709 PRO A N 1
ATOM 5542 C CA . PRO A 1 709 ? -18.679 24.710 14.621 1.00 46.44 709 PRO A CA 1
ATOM 5543 C C . PRO A 1 709 ? -19.265 24.975 16.009 1.00 46.44 709 PRO A C 1
ATOM 5545 O O . PRO A 1 709 ? -18.682 25.708 16.803 1.00 46.44 709 PRO A O 1
ATOM 5548 N N . GLU A 1 710 ? -20.403 24.366 16.329 1.00 43.00 710 GLU A N 1
ATOM 5549 C CA . GLU A 1 710 ? -20.698 24.118 17.735 1.00 43.00 710 GLU A CA 1
ATOM 5550 C C . GLU A 1 710 ? -19.704 23.046 18.195 1.00 43.00 710 GLU A C 1
ATOM 5552 O O . GLU A 1 710 ? -19.853 21.844 17.961 1.00 43.00 710 GLU A O 1
ATOM 5557 N N . VAL A 1 711 ? -18.574 23.518 18.721 1.00 48.44 711 VAL A N 1
ATOM 5558 C CA . VAL A 1 711 ? -17.568 22.677 19.355 1.00 48.44 711 VAL A CA 1
ATOM 5559 C C . VAL A 1 711 ? -18.206 22.171 20.639 1.00 48.44 711 VAL A C 1
ATOM 5561 O O . VAL A 1 711 ? -18.139 22.839 21.663 1.00 48.44 711 VAL A O 1
ATOM 5564 N N . ILE A 1 712 ? -18.846 21.003 20.581 1.00 45.62 712 ILE A N 1
ATOM 5565 C CA . ILE A 1 712 ? -19.282 20.312 21.793 1.00 45.62 712 ILE A CA 1
ATOM 5566 C C . ILE A 1 712 ? -18.009 19.906 22.538 1.00 45.62 712 ILE A C 1
ATOM 5568 O O . ILE A 1 712 ? -17.295 18.975 22.145 1.00 45.62 712 ILE A O 1
ATOM 5572 N N . ASP A 1 713 ? -17.680 20.670 23.576 1.00 45.50 713 ASP A N 1
ATOM 5573 C CA . ASP A 1 713 ? -16.586 20.371 24.483 1.00 45.50 713 ASP A CA 1
ATOM 5574 C C . ASP A 1 713 ? -16.986 19.150 25.315 1.00 45.50 713 ASP A C 1
ATOM 5576 O O . ASP A 1 713 ? -17.865 19.209 26.160 1.00 45.50 713 ASP A O 1
ATOM 5580 N N . LEU A 1 714 ? -16.382 17.999 25.023 1.00 47.31 714 LEU A N 1
ATOM 5581 C CA . LEU A 1 714 ? -16.664 16.742 25.724 1.00 47.31 714 LEU A CA 1
ATOM 5582 C C . LEU A 1 714 ? -15.806 16.568 26.986 1.00 47.31 714 LEU A C 1
ATOM 5584 O O . LEU A 1 714 ? -15.462 15.431 27.345 1.00 47.31 714 LEU A O 1
ATOM 5588 N N . SER A 1 715 ? -15.413 17.667 27.631 1.00 47.81 715 SER A N 1
ATOM 5589 C CA . SER A 1 715 ? -15.230 17.634 29.076 1.00 47.81 715 SER A CA 1
ATOM 5590 C C . SER A 1 715 ? -16.609 17.382 29.674 1.00 47.81 715 SER A C 1
ATOM 5592 O O . SER A 1 715 ? -17.390 18.307 29.826 1.00 47.81 715 SER A O 1
ATOM 5594 N N . ASP A 1 716 ? -16.894 16.132 30.036 1.00 46.94 716 ASP A N 1
ATOM 5595 C CA . ASP A 1 716 ? -17.928 15.814 31.034 1.00 46.94 716 ASP A CA 1
ATOM 5596 C C . ASP A 1 716 ? -17.489 16.317 32.442 1.00 46.94 716 ASP A C 1
ATOM 5598 O O . ASP A 1 716 ? -17.707 15.630 33.435 1.00 46.94 716 ASP A O 1
ATOM 5602 N N . ASP A 1 717 ? -16.781 17.452 32.481 1.00 46.19 717 ASP A N 1
ATOM 5603 C CA . ASP A 1 717 ? -16.546 18.300 33.642 1.00 46.19 717 ASP A CA 1
ATOM 5604 C C . ASP A 1 717 ? -17.533 19.482 33.444 1.00 46.19 717 ASP A C 1
ATOM 5606 O O . ASP A 1 717 ? -17.143 20.626 33.240 1.00 46.19 717 ASP A O 1
ATOM 5610 N N . ASP A 1 718 ? -18.831 19.216 33.288 1.00 43.94 718 ASP A N 1
ATOM 5611 C CA . ASP A 1 718 ? -19.743 19.603 34.362 1.00 43.94 718 ASP A CA 1
ATOM 5612 C C . ASP A 1 718 ? -19.129 19.315 35.742 1.00 43.94 718 ASP A C 1
ATOM 5614 O O . ASP A 1 718 ? -19.451 18.333 36.409 1.00 43.94 718 ASP A O 1
ATOM 5618 N N . ASP A 1 719 ? -18.235 20.219 36.164 1.00 43.81 719 ASP A N 1
ATOM 5619 C CA . ASP A 1 719 ? -18.106 20.662 37.555 1.00 43.81 719 ASP A CA 1
ATOM 5620 C C . ASP A 1 719 ? -19.476 21.231 38.004 1.00 43.81 719 ASP A C 1
ATOM 5622 O O . ASP A 1 719 ? -19.609 22.394 38.379 1.00 43.81 719 ASP A O 1
ATOM 5626 N N . GLU A 1 720 ? -20.540 20.424 37.941 1.00 42.31 720 GLU A N 1
ATOM 5627 C CA . GLU A 1 720 ? -21.684 20.594 38.825 1.00 42.31 720 GLU A CA 1
ATOM 5628 C C . GLU A 1 720 ? -21.199 20.145 40.205 1.00 42.31 720 GLU A C 1
ATOM 5630 O O . GLU A 1 720 ? -21.313 18.979 40.567 1.00 42.31 720 GLU A O 1
ATOM 5635 N N . GLY A 1 721 ? -20.542 21.082 40.895 1.00 39.09 721 GLY A N 1
ATOM 5636 C CA . GLY A 1 721 ? -20.221 21.089 42.321 1.00 39.09 721 GLY A CA 1
ATOM 5637 C C . GLY A 1 721 ? -20.134 19.733 43.021 1.00 39.09 721 GLY A C 1
ATOM 5638 O O . GLY A 1 721 ? -21.080 19.320 43.683 1.00 39.09 721 GLY A O 1
ATOM 5639 N N . GLU A 1 722 ? -18.949 19.120 43.029 1.00 40.56 722 GLU A N 1
ATOM 5640 C CA . GLU A 1 722 ? -18.454 18.581 44.301 1.00 40.56 722 GLU A CA 1
ATOM 5641 C C . GLU A 1 722 ? -18.053 19.804 45.148 1.00 40.56 722 GLU A C 1
ATOM 5643 O O . GLU A 1 722 ? -16.894 20.214 45.178 1.00 40.56 722 GLU A O 1
ATOM 5648 N N . GLU A 1 723 ? -19.049 20.460 45.759 1.00 41.09 723 GLU A N 1
ATOM 5649 C CA . GLU A 1 723 ? -18.814 21.124 47.038 1.00 41.09 723 GLU A CA 1
ATOM 5650 C C . GLU A 1 723 ? -18.437 20.012 48.018 1.00 41.09 723 GLU A C 1
ATOM 5652 O O . GLU A 1 723 ? -19.143 19.009 48.135 1.00 41.09 723 GLU A O 1
ATOM 5657 N N . ASP A 1 724 ? -17.266 20.159 48.630 1.00 41.97 724 ASP A N 1
ATOM 5658 C CA . ASP A 1 724 ? -16.746 19.263 49.652 1.00 41.97 724 ASP A CA 1
ATOM 5659 C C . ASP A 1 724 ? -17.789 19.039 50.774 1.00 41.97 724 ASP A C 1
ATOM 5661 O O . ASP A 1 724 ? -18.072 19.961 51.541 1.00 41.97 724 ASP A O 1
ATOM 5665 N N . GLU A 1 725 ? -18.289 17.805 50.914 1.00 34.78 725 GLU A N 1
ATOM 5666 C CA . GLU A 1 725 ? -18.803 17.231 52.175 1.00 34.78 725 GLU A CA 1
ATOM 5667 C C . GLU A 1 725 ? -18.180 15.856 52.456 1.00 34.78 725 GLU A C 1
ATOM 5669 O O . GLU A 1 725 ? -18.217 14.966 51.568 1.00 34.78 725 GLU A O 1
#

Foldseek 3Di:
DPPPLPQPLVDFDPDADDDCVQLNLVVLVLLLVLLVLLLVLLVVLLVCVVVVHDDPPVSLVSNVVSLVVLLVVLLVSLVVCVVCLSRDFLLSLLSSLLSLLSSLLSLLSSCLSCLVVCLVPVVVVVVSLVSSVSSLVSSLVSLVLNLLCLQQVPDRRGGSVCSVVDHRPDHDPCSVVVNVVSVCSNVVSVVSSVVSVVLSVDDDDDPVSSVVSVVSSVVSVVSSVVSSVVSQVSVCVVCVPQRVVNSVVVVCCVVPPDPPPPDDDDDDDDDDDDDDDDDDDDDDDDDDDDDDDDDDDDDDDDDDDDDDDDDDDDDDDDDDYDDDDDDDDDDDDDDDDDDDDDDYDDDDDDDDDDDDDDDDDDPDDDDDDDPPPPVVVVVVVVVVVVVVVVVVVVVVVVVVVVVVVPPDDDDDDDDDDDDDDDDDDDDDDDDDDDDDDDDDDDDPPPPPDDPDPDPDDPDPDQCQDLVSCVVVLVVLCVVLVCVVLQVLLVVCLVPDDLVLAAEDECVVLVPVVVVPPPDDDPPLQFQPAAEADVSVPQSVLANVLSVCVDLVVQDQQEWEKEKAWDDDDDPPCQQFTKMKIKTWGQDPVSHIDRIDMGIYAYDDDRDDRLSRQLVRLLVLLVVVVVVCVVVVNSHQEYEYEYQDPSSSVLCRDCVRSSVVSSSVSSVVCVVSNHHYYYGHHHPPSSSSNHVSRVSSRNSSRPDDDDDDPPNPPPPPPPPPDPPDD

pLDDT: mean 72.33, std 25.39, range [26.17, 98.56]

Secondary structure (DSSP, 8-state):
--------TTS--S-----HHHH-HHHHHHHHHHHHHHHHHHHHHHHHHHTT----HHHHHHHHHHHHHHHHHHHHHHHHHHHTTTT--HHHHHHHHHHHHHHHHHHHHHHHHTHHHHHH-HHHHHHHHHHHHHHHHHHHHHHHHHHHHHHTT--TTS-GGGGTTS------TTHHHHHHHHHHHHHHHHHHHHHHHHHHH--S-TTHHHHHHHHHHHHHHHHHHHHHHHHHHHHHTT-TTS-HHHHHHHHHHHHH---TTS-----------------------------------------------------------------------------------------------------S-----GGGHHHHHHHHHHHHHHHHHHHHHHHHHHHHHHHHHTT----PPPP-PPPP----------------------------------PPPS------SGGGGHHHHHHHHHHTT-HHHHHHHHHHHHH--GGGPEEE-THHHHHHHHHSTTT--------SSEEE--TT-HHHHHHHHHHTTSGGG--TTEEEEEEEEEEESSTT-TTEEEEEEEEE-B-TTSSBPPPEEEEEEE-SS---HHHHHHHHHHHHHHHHHHHHHHTTT---EEEEEES-HHHHHHHT-TTSHHHHHHHHHHHHHHHTT-EEEEEE--SSS--HHHHHHHHHHHHHHH----S------------------

Organism: NCBI:txid1892770